Protein 9BPU (pdb70)

Structure (mmCIF, N/CA/C/O backbone):
data_9BPU
#
_entry.id   9BPU
#
_cell.length_a   1.00
_cell.length_b   1.00
_cell.length_c   1.00
_cell.angle_alpha   90.00
_cell.angle_beta   90.00
_cell.angle_gamma   90.00
#
_symmetry.space_group_name_H-M   'P 1'
#
loop_
_entity.id
_entity.type
_entity.pdbx_description
1 polymer 'Interferon lambda-4'
2 polymer 'Interleukin-10 receptor subunit beta'
3 polymer 'Interferon lambda receptor 1'
4 branched 2-acetamido-2-deoxy-beta-D-glucopyranose-(1-4)-2-acetamido-2-deoxy-beta-D-glucopyranose
5 branched beta-D-mannopyranose-(1-4)-2-acetamido-2-deoxy-beta-D-glucopyranose-(1-4)-2-acetamido-2-deoxy-beta-D-glucopyranose
#
loop_
_atom_site.group_PDB
_atom_site.id
_atom_site.type_symbol
_atom_site.label_atom_id
_atom_site.label_alt_id
_atom_site.label_comp_id
_atom_site.label_asym_id
_atom_site.label_entity_id
_atom_site.label_seq_id
_atom_site.pdbx_PDB_ins_code
_atom_site.Cartn_x
_atom_site.Cartn_y
_atom_site.Cartn_z
_atom_site.occupancy
_atom_site.B_iso_or_equiv
_atom_site.auth_seq_id
_atom_site.auth_comp_id
_atom_site.auth_asym_id
_atom_site.auth_atom_id
_atom_site.pdbx_PDB_model_num
ATOM 1 N N . ALA A 1 8 ? 101.546 94.987 132.378 1.00 120.03 23 ALA C N 1
ATOM 2 C CA . ALA A 1 8 ? 100.977 96.315 132.186 1.00 119.71 23 ALA C CA 1
ATOM 3 C C . ALA A 1 8 ? 101.101 96.756 130.732 1.00 120.50 23 ALA C C 1
ATOM 4 O O . ALA A 1 8 ? 102.121 96.506 130.090 1.00 119.69 23 ALA C O 1
ATOM 6 N N . PRO A 1 9 ? 100.058 97.402 130.209 1.00 119.22 24 PRO C N 1
ATOM 7 C CA . PRO A 1 9 ? 100.123 97.910 128.835 1.00 118.24 24 PRO C CA 1
ATOM 8 C C . PRO A 1 9 ? 101.209 98.966 128.683 1.00 119.00 24 PRO C C 1
ATOM 9 O O . PRO A 1 9 ? 101.490 99.739 129.601 1.00 119.60 24 PRO C O 1
ATOM 13 N N . ARG A 1 10 ? 101.822 98.987 127.502 1.00 105.34 25 ARG C N 1
ATOM 14 C CA . ARG A 1 10 ? 102.920 99.903 127.228 1.00 105.03 25 ARG C CA 1
ATOM 15 C C . ARG A 1 10 ? 102.390 101.297 126.917 1.00 104.63 25 ARG C C 1
ATOM 16 O O . ARG A 1 10 ? 101.447 101.454 126.134 1.00 101.81 25 ARG C O 1
ATOM 24 N N . ARG A 1 11 ? 103.000 102.308 127.530 1.00 92.61 26 ARG C N 1
ATOM 25 C CA . ARG A 1 11 ? 102.608 103.687 127.296 1.00 92.61 26 ARG C CA 1
ATOM 26 C C . ARG A 1 11 ? 103.128 104.172 125.945 1.00 92.22 26 ARG C C 1
ATOM 27 O O . ARG A 1 11 ? 104.040 103.590 125.352 1.00 89.49 26 ARG C O 1
ATOM 35 N N . CYS A 1 12 ? 102.533 105.260 125.464 1.00 76.63 27 CYS C N 1
ATOM 36 C CA . CYS A 1 12 ? 102.921 105.845 124.188 1.00 70.72 27 CYS C CA 1
ATOM 37 C C . CYS A 1 12 ? 104.185 106.678 124.368 1.00 68.56 27 CYS C C 1
ATOM 38 O O . CYS A 1 12 ? 104.184 107.669 125.106 1.00 69.95 27 CYS C O 1
ATOM 41 N N . LEU A 1 13 ? 105.261 106.275 123.698 1.00 54.95 28 LEU C N 1
ATOM 42 C CA . LEU A 1 13 ? 106.515 107.012 123.758 1.00 57.58 28 LEU C CA 1
ATOM 43 C C . LEU A 1 13 ? 106.928 107.457 122.363 1.00 55.16 28 LEU C C 1
ATOM 44 O O . LEU A 1 13 ? 108.082 107.278 121.963 1.00 50.00 28 LEU C O 1
ATOM 49 N N . LEU A 1 14 ? 105.986 108.017 121.606 1.00 44.07 29 LEU C N 1
ATOM 50 C CA . LEU A 1 14 ? 106.278 108.502 120.265 1.00 44.90 29 LEU C CA 1
ATOM 51 C C . LEU A 1 14 ? 106.954 109.864 120.257 1.00 41.46 29 LEU C C 1
ATOM 52 O O . LEU A 1 14 ? 107.425 110.295 119.201 1.00 50.17 29 LEU C O 1
ATOM 57 N N . SER A 1 15 ? 107.026 110.542 121.401 1.00 23.29 30 SER C N 1
ATOM 58 C CA . SER A 1 15 ? 107.499 111.919 121.428 1.00 28.13 30 SER C CA 1
ATOM 59 C C . SER A 1 15 ? 108.972 112.054 121.068 1.00 35.84 30 SER C C 1
ATOM 60 O O . SER A 1 15 ? 109.398 113.145 120.679 1.00 45.86 30 SER C O 1
ATOM 63 N N . HIS A 1 16 ? 109.760 110.989 121.185 1.00 29.44 31 HIS C N 1
ATOM 64 C CA . HIS A 1 16 ? 111.190 111.075 120.921 1.00 26.03 31 HIS C CA 1
ATOM 65 C C . HIS A 1 16 ? 111.547 110.787 119.470 1.00 34.63 31 HIS C C 1
ATOM 66 O O . HIS A 1 16 ? 112.734 110.770 119.132 1.00 35.25 31 HIS C O 1
ATOM 73 N N . TYR A 1 17 ? 110.557 110.562 118.611 1.00 32.63 32 TYR C N 1
ATOM 74 C CA . TYR A 1 17 ? 110.788 110.343 117.190 1.00 26.54 32 TYR C CA 1
ATOM 75 C C . TYR A 1 17 ? 110.708 111.624 116.373 1.00 20.20 32 TYR C C 1
ATOM 76 O O . TYR A 1 17 ? 110.781 111.560 115.143 1.00 38.21 32 TYR C O 1
ATOM 85 N N . ARG A 1 18 ? 110.546 112.778 117.019 1.00 22.23 33 ARG C N 1
ATOM 86 C CA . ARG A 1 18 ? 110.471 114.031 116.277 1.00 35.75 33 ARG C CA 1
ATOM 87 C C . ARG A 1 18 ? 111.801 114.363 115.609 1.00 41.60 33 ARG C C 1
ATOM 88 O O . ARG A 1 18 ? 111.824 114.867 114.482 1.00 53.31 33 ARG C O 1
ATOM 96 N N . SER A 1 19 ? 112.916 114.096 116.285 1.00 32.55 34 SER C N 1
ATOM 97 C CA . SER A 1 19 ? 114.250 114.303 115.726 1.00 31.09 34 SER C CA 1
ATOM 98 C C . SER A 1 19 ? 114.987 112.972 115.742 1.00 31.32 34 SER C C 1
ATOM 99 O O . SER A 1 19 ? 115.357 112.475 116.810 1.00 41.28 34 SER C O 1
ATOM 102 N N . LEU A 1 20 ? 115.202 112.398 114.564 1.00 25.91 35 LEU C N 1
ATOM 103 C CA . LEU A 1 20 ? 115.873 111.114 114.471 1.00 20.11 35 LEU C CA 1
ATOM 104 C C . LEU A 1 20 ? 117.377 111.278 114.658 1.00 33.49 35 LEU C C 1
ATOM 105 O O . LEU A 1 20 ? 117.936 112.367 114.512 1.00 42.38 35 LEU C O 1
ATOM 110 N N . GLU A 1 21 ? 118.026 110.171 114.989 1.00 36.82 36 GLU C N 1
ATOM 111 C CA . GLU A 1 21 ? 119.464 110.175 115.204 1.00 32.53 36 GLU C CA 1
ATOM 112 C C . GLU A 1 21 ? 120.179 110.525 113.902 1.00 31.19 36 GLU C C 1
ATOM 113 O O . GLU A 1 21 ? 119.850 109.959 112.852 1.00 30.79 36 GLU C O 1
ATOM 119 N N . PRO A 1 22 ? 121.141 111.453 113.921 1.00 30.79 37 PRO C N 1
ATOM 120 C CA . PRO A 1 22 ? 121.813 111.829 112.664 1.00 35.15 37 PRO C CA 1
ATOM 121 C C . PRO A 1 22 ? 122.474 110.661 111.957 1.00 37.86 37 PRO C C 1
ATOM 122 O O . PRO A 1 22 ? 122.458 110.595 110.720 1.00 44.54 37 PRO C O 1
ATOM 126 N N . ARG A 1 23 ? 123.053 109.729 112.714 1.00 34.05 38 ARG C N 1
ATOM 127 C CA . ARG A 1 23 ? 123.716 108.588 112.097 1.00 41.61 38 ARG C CA 1
ATOM 128 C C . ARG A 1 23 ? 122.720 107.677 111.394 1.00 43.87 38 ARG C C 1
ATOM 129 O O . ARG A 1 23 ? 123.040 107.102 110.348 1.00 41.44 38 ARG C O 1
ATOM 137 N N . THR A 1 24 ? 121.510 107.541 111.940 1.00 38.35 39 THR C N 1
ATOM 138 C CA . THR A 1 24 ? 120.479 106.760 111.266 1.00 33.01 39 THR C CA 1
ATOM 139 C C . THR A 1 24 ? 120.108 107.372 109.921 1.00 43.35 39 THR C C 1
ATOM 140 O O . THR A 1 24 ? 119.961 106.658 108.921 1.00 50.50 39 THR C O 1
ATOM 144 N N . LEU A 1 25 ? 119.949 108.695 109.877 1.00 39.15 40 LEU C N 1
ATOM 145 C CA . LEU A 1 25 ? 119.618 109.357 108.620 1.00 30.95 40 LEU C CA 1
ATOM 146 C C . LEU A 1 25 ? 120.767 109.255 107.624 1.00 31.30 40 LEU C C 1
ATOM 147 O O . LEU A 1 25 ? 120.538 109.090 106.420 1.00 32.84 40 LEU C O 1
ATOM 152 N N . ALA A 1 26 ? 122.009 109.342 108.105 1.00 28.97 41 ALA C N 1
ATOM 153 C CA . ALA A 1 26 ? 123.152 109.137 107.221 1.00 30.91 41 ALA C CA 1
ATOM 154 C C . ALA A 1 26 ? 123.165 107.722 106.654 1.00 42.03 41 ALA C C 1
ATOM 155 O O . ALA A 1 26 ? 123.470 107.519 105.472 1.00 42.62 41 ALA C O 1
ATOM 157 N N . ALA A 1 27 ? 122.841 106.728 107.485 1.00 42.22 42 ALA C N 1
ATOM 158 C CA . ALA A 1 27 ? 122.776 105.350 107.007 1.00 34.14 42 ALA C CA 1
ATOM 159 C C . ALA A 1 27 ? 121.674 105.174 105.972 1.00 31.85 42 ALA C C 1
ATOM 160 O O . ALA A 1 27 ? 121.856 104.468 104.975 1.00 43.64 42 ALA C O 1
ATOM 162 N N . ALA A 1 28 ? 120.518 105.801 106.196 1.00 26.47 43 ALA C N 1
ATOM 163 C CA . ALA A 1 28 ? 119.441 105.740 105.212 1.00 34.77 43 ALA C CA 1
ATOM 164 C C . ALA A 1 28 ? 119.857 106.391 103.899 1.00 39.20 43 ALA C C 1
ATOM 165 O O . ALA A 1 28 ? 119.533 105.888 102.816 1.00 30.92 43 ALA C O 1
ATOM 167 N N . LYS A 1 29 ? 120.569 107.518 103.976 1.00 46.00 44 LYS C N 1
ATOM 168 C CA . LYS A 1 29 ? 121.073 108.163 102.768 1.00 44.29 44 LYS C CA 1
ATOM 169 C C . LYS A 1 29 ? 122.041 107.257 102.021 1.00 47.40 44 LYS C C 1
ATOM 170 O O . LYS A 1 29 ? 121.972 107.142 100.791 1.00 51.08 44 LYS C O 1
ATOM 176 N N . ALA A 1 30 ? 122.952 106.606 102.747 1.00 43.26 45 ALA C N 1
ATOM 177 C CA . ALA A 1 30 ? 123.895 105.697 102.103 1.00 43.00 45 ALA C CA 1
ATOM 178 C C . ALA A 1 30 ? 123.171 104.521 101.460 1.00 44.37 45 ALA C C 1
ATOM 179 O O . ALA A 1 30 ? 123.535 104.080 100.364 1.00 49.60 45 ALA C O 1
ATOM 181 N N . LEU A 1 31 ? 122.147 103.998 102.134 1.00 44.96 46 LEU C N 1
ATOM 182 C CA . LEU A 1 31 ? 121.368 102.896 101.581 1.00 43.02 46 LEU C CA 1
ATOM 183 C C . LEU A 1 31 ? 120.648 103.311 100.303 1.00 52.33 46 LEU C C 1
ATOM 184 O O . LEU A 1 31 ? 120.626 102.559 99.319 1.00 56.71 46 LEU C O 1
ATOM 189 N N . ARG A 1 32 ? 120.051 104.504 100.299 1.00 54.10 47 ARG C N 1
ATOM 190 C CA . ARG A 1 32 ? 119.385 104.989 99.094 1.00 54.09 47 ARG C CA 1
ATOM 191 C C . ARG A 1 32 ? 120.384 105.203 97.965 1.00 50.12 47 ARG C C 1
ATOM 192 O O . ARG A 1 32 ? 120.090 104.907 96.801 1.00 54.12 47 ARG C O 1
ATOM 200 N N . ASP A 1 33 ? 121.572 105.716 98.290 1.00 51.04 48 ASP C N 1
ATOM 201 C CA . ASP A 1 33 ? 122.604 105.887 97.272 1.00 53.91 48 ASP C CA 1
ATOM 202 C C . ASP A 1 33 ? 123.033 104.547 96.689 1.00 61.39 48 ASP C C 1
ATOM 203 O O . ASP A 1 33 ? 123.238 104.428 95.477 1.00 67.06 48 ASP C O 1
ATOM 208 N N . ARG A 1 34 ? 123.184 103.528 97.539 1.00 71.93 49 ARG C N 1
ATOM 209 C CA . ARG A 1 34 ? 123.560 102.206 97.047 1.00 69.86 49 ARG C CA 1
ATOM 210 C C . ARG A 1 34 ? 122.473 101.619 96.156 1.00 67.50 49 ARG C C 1
ATOM 211 O O . ARG A 1 34 ? 122.769 101.005 95.124 1.00 73.17 49 ARG C O 1
ATOM 219 N N . TYR A 1 35 ? 121.208 101.793 96.542 1.00 61.61 50 TYR C N 1
ATOM 220 C CA . TYR A 1 35 ? 120.112 101.327 95.699 1.00 64.66 50 TYR C CA 1
ATOM 221 C C . TYR A 1 35 ? 120.107 102.046 94.355 1.00 70.22 50 TYR C C 1
ATOM 222 O O . TYR A 1 35 ? 119.871 101.428 93.310 1.00 69.64 50 TYR C O 1
ATOM 231 N N . GLU A 1 36 ? 120.365 103.356 94.365 1.00 81.48 51 GLU C N 1
ATOM 232 C CA . GLU A 1 36 ? 120.437 104.112 93.118 1.00 79.39 51 GLU C CA 1
ATOM 233 C C . GLU A 1 36 ? 121.586 103.629 92.243 1.00 78.91 51 GLU C C 1
ATOM 234 O O . GLU A 1 36 ? 121.441 103.517 91.020 1.00 81.31 51 GLU C O 1
ATOM 240 N N . GLU A 1 37 ? 122.740 103.351 92.851 1.00 80.94 52 GLU C N 1
ATOM 241 C CA . GLU A 1 37 ? 123.872 102.829 92.094 1.00 80.58 52 GLU C CA 1
ATOM 242 C C . GLU A 1 37 ? 123.540 101.477 91.480 1.00 82.90 52 GLU C C 1
ATOM 243 O O . GLU A 1 37 ? 123.907 101.200 90.332 1.00 83.82 52 GLU C O 1
ATOM 249 N N . GLU A 1 38 ? 122.851 100.619 92.236 1.00 90.12 53 GLU C N 1
ATOM 250 C CA . GLU A 1 38 ? 122.448 99.322 91.704 1.00 92.19 53 GLU C CA 1
ATOM 251 C C . GLU A 1 38 ? 121.481 99.488 90.539 1.00 93.32 53 GLU C C 1
ATOM 252 O O . GLU A 1 38 ? 121.582 98.776 89.532 1.00 92.49 53 GLU C O 1
ATOM 258 N N . ALA A 1 39 ? 120.533 100.419 90.660 1.00 95.81 54 ALA C N 1
ATOM 259 C CA . ALA A 1 39 ? 119.582 100.652 89.577 1.00 96.31 54 ALA C CA 1
ATOM 260 C C . ALA A 1 39 ? 120.276 101.195 88.333 1.00 97.75 54 ALA C C 1
ATOM 261 O O . ALA A 1 39 ? 119.921 100.829 87.207 1.00 95.43 54 ALA C O 1
ATOM 263 N N . LEU A 1 40 ? 121.260 102.077 88.515 1.00 105.02 55 LEU C N 1
ATOM 264 C CA . LEU A 1 40 ? 121.959 102.651 87.370 1.00 104.88 55 LEU C CA 1
ATOM 265 C C . LEU A 1 40 ? 122.893 101.643 86.710 1.00 106.65 55 LEU C C 1
ATOM 266 O O . LEU A 1 40 ? 123.072 101.679 85.487 1.00 104.71 55 LEU C O 1
ATOM 271 N N . SER A 1 41 ? 123.499 100.749 87.494 1.00 110.13 56 SER C N 1
ATOM 272 C CA . SER A 1 41 ? 124.452 99.797 86.932 1.00 108.38 56 SER C CA 1
ATOM 273 C C . SER A 1 41 ? 123.774 98.815 85.983 1.00 108.49 56 SER C C 1
ATOM 274 O O . SER A 1 41 ? 124.300 98.525 84.902 1.00 106.41 56 SER C O 1
ATOM 277 N N . TRP A 1 42 ? 122.608 98.293 86.366 1.00 115.92 57 TRP C N 1
ATOM 278 C CA . TRP A 1 42 ? 121.916 97.307 85.546 1.00 115.80 57 TRP C CA 1
ATOM 279 C C . TRP A 1 42 ? 121.061 97.929 84.451 1.00 116.57 57 TRP C C 1
ATOM 280 O O . TRP A 1 42 ? 120.631 97.210 83.542 1.00 116.61 57 TRP C O 1
ATOM 291 N N . GLY A 1 43 ? 120.808 99.228 84.506 1.00 116.49 58 GLY C N 1
ATOM 292 C CA . GLY A 1 43 ? 119.986 99.904 83.525 1.00 116.60 58 GLY C CA 1
ATOM 293 C C . GLY A 1 43 ? 118.622 100.278 84.084 1.00 117.36 58 GLY C C 1
ATOM 294 O O . GLY A 1 43 ? 118.238 99.906 85.193 1.00 115.41 58 GLY C O 1
ATOM 295 N N . GLN A 1 44 ? 117.885 101.031 83.272 1.00 128.16 59 GLN C N 1
ATOM 296 C CA . GLN A 1 44 ? 116.581 101.527 83.684 1.00 127.69 59 GLN C CA 1
ATOM 297 C C . GLN A 1 44 ? 115.584 100.382 83.835 1.00 127.63 59 GLN C C 1
ATOM 298 O O . GLN A 1 44 ? 115.698 99.335 83.191 1.00 126.27 59 GLN C O 1
ATOM 304 N N . ARG A 1 45 ? 114.599 100.593 84.703 1.00 125.24 60 ARG C N 1
ATOM 305 C CA . ARG A 1 45 ? 113.549 99.617 84.960 1.00 124.73 60 ARG C CA 1
ATOM 306 C C . ARG A 1 45 ? 112.282 100.030 84.222 1.00 124.84 60 ARG C C 1
ATOM 307 O O . ARG A 1 45 ? 111.895 101.203 84.254 1.00 124.05 60 ARG C O 1
ATOM 315 N N . ASN A 1 46 ? 111.647 99.065 83.554 1.00 126.31 61 ASN C N 1
ATOM 316 C CA . ASN A 1 46 ? 110.455 99.366 82.766 1.00 126.43 61 ASN C CA 1
ATOM 317 C C . ASN A 1 46 ? 109.315 99.868 83.645 1.00 125.63 61 ASN C C 1
ATOM 318 O O . ASN A 1 46 ? 108.616 100.822 83.282 1.00 122.77 61 ASN C O 1
ATOM 323 N N . CYS A 1 47 ? 109.108 99.238 84.798 1.00 125.22 62 CYS C N 1
ATOM 324 C CA . CYS A 1 47 ? 108.021 99.635 85.682 1.00 124.77 62 CYS C CA 1
ATOM 325 C C . CYS A 1 47 ? 108.286 101.014 86.273 1.00 124.85 62 CYS C C 1
ATOM 326 O O . CYS A 1 47 ? 109.399 101.319 86.710 1.00 124.12 62 CYS C O 1
ATOM 329 N N . SER A 1 48 ? 107.253 101.853 86.277 1.00 115.50 63 SER C N 1
ATOM 330 C CA . SER A 1 48 ? 107.376 103.187 86.848 1.00 114.01 63 SER C CA 1
ATOM 331 C C . SER A 1 48 ? 107.423 103.105 88.368 1.00 113.88 63 SER C C 1
ATOM 332 O O . SER A 1 48 ? 106.617 102.406 88.988 1.00 114.22 63 SER C O 1
ATOM 335 N N . PHE A 1 49 ? 108.371 103.821 88.967 1.00 106.64 64 PHE C N 1
ATOM 336 C CA . PHE A 1 49 ? 108.547 103.848 90.414 1.00 107.01 64 PHE C CA 1
ATOM 337 C C . PHE A 1 49 ? 108.652 105.281 90.912 1.00 105.46 64 PHE C C 1
ATOM 338 O O . PHE A 1 49 ? 109.486 105.606 91.763 1.00 102.36 64 PHE C O 1
ATOM 346 N N . ARG A 1 50 ? 107.809 106.159 90.387 1.00 98.20 65 ARG C N 1
ATOM 347 C CA . ARG A 1 50 ? 107.855 107.557 90.790 1.00 96.68 65 ARG C CA 1
ATOM 348 C C . ARG A 1 50 ? 107.422 107.693 92.246 1.00 97.35 65 ARG C C 1
ATOM 349 O O . ARG A 1 50 ? 106.404 107.115 92.643 1.00 97.56 65 ARG C O 1
ATOM 357 N N . PRO A 1 51 ? 108.164 108.429 93.068 1.00 92.99 66 PRO C N 1
ATOM 358 C CA . PRO A 1 51 ? 107.730 108.642 94.455 1.00 93.84 66 PRO C CA 1
ATOM 359 C C . PRO A 1 51 ? 106.493 109.523 94.521 1.00 92.57 66 PRO C C 1
ATOM 360 O O . PRO A 1 51 ? 106.574 110.710 94.850 1.00 90.87 66 PRO C O 1
ATOM 364 N N . ARG A 1 52 ? 105.343 108.935 94.200 1.00 92.42 67 ARG C N 1
ATOM 365 C CA . ARG A 1 52 ? 104.096 109.684 94.145 1.00 93.82 67 ARG C CA 1
ATOM 366 C C . ARG A 1 52 ? 103.746 110.251 95.516 1.00 96.45 67 ARG C C 1
ATOM 367 O O . ARG A 1 52 ? 104.012 109.633 96.551 1.00 93.88 67 ARG C O 1
ATOM 375 N N . ARG A 1 53 ? 103.162 111.446 95.516 1.00 104.40 68 ARG C N 1
ATOM 376 C CA . ARG A 1 53 ? 102.767 112.092 96.759 1.00 103.72 68 ARG C CA 1
ATOM 377 C C . ARG A 1 53 ? 101.639 111.322 97.434 1.00 102.65 68 ARG C C 1
ATOM 378 O O . ARG A 1 53 ? 100.740 110.791 96.774 1.00 102.09 68 ARG C O 1
ATOM 386 N N . ASP A 1 54 ? 101.697 111.255 98.764 1.00 97.72 69 ASP C N 1
ATOM 387 C CA . ASP A 1 54 ? 100.671 110.588 99.548 1.00 97.25 69 ASP C CA 1
ATOM 388 C C . ASP A 1 54 ? 99.736 111.631 100.133 1.00 99.32 69 ASP C C 1
ATOM 389 O O . ASP A 1 54 ? 100.197 112.506 100.883 1.00 97.43 69 ASP C O 1
ATOM 394 N N . PRO A 1 55 ? 98.443 111.592 99.822 1.00 113.83 70 PRO C N 1
ATOM 395 C CA . PRO A 1 55 ? 97.521 112.626 100.313 1.00 114.43 70 PRO C CA 1
ATOM 396 C C . PRO A 1 55 ? 97.428 112.605 101.828 1.00 113.31 70 PRO C C 1
ATOM 397 O O . PRO A 1 55 ? 97.010 111.600 102.422 1.00 111.21 70 PRO C O 1
ATOM 401 N N . PRO A 1 56 ? 97.809 113.694 102.488 1.00 117.08 71 PRO C N 1
ATOM 402 C CA . PRO A 1 56 ? 97.708 113.750 103.948 1.00 115.31 71 PRO C CA 1
ATOM 403 C C . PRO A 1 56 ? 96.300 114.110 104.401 1.00 114.96 71 PRO C C 1
ATOM 404 O O . PRO A 1 56 ? 95.504 114.693 103.664 1.00 114.04 71 PRO C O 1
ATOM 408 N N . ARG A 1 57 ? 96.006 113.743 105.644 1.00 111.82 72 ARG C N 1
ATOM 409 C CA . ARG A 1 57 ? 94.720 114.031 106.255 1.00 113.19 72 ARG C CA 1
ATOM 410 C C . ARG A 1 57 ? 94.925 114.606 107.647 1.00 109.80 72 ARG C C 1
ATOM 411 O O . ARG A 1 57 ? 95.888 114.253 108.335 1.00 107.75 72 ARG C O 1
ATOM 419 N N . PRO A 1 58 ? 94.035 115.501 108.088 1.00 109.21 73 PRO C N 1
ATOM 420 C CA . PRO A 1 58 ? 94.160 116.057 109.444 1.00 108.03 73 PRO C CA 1
ATOM 421 C C . PRO A 1 58 ? 93.790 115.078 110.545 1.00 108.10 73 PRO C C 1
ATOM 422 O O . PRO A 1 58 ? 94.056 115.371 111.718 1.00 106.95 73 PRO C O 1
ATOM 426 N N . SER A 1 59 ? 93.183 113.941 110.214 1.00 105.73 74 SER C N 1
ATOM 427 C CA . SER A 1 59 ? 92.808 112.967 111.230 1.00 105.51 74 SER C CA 1
ATOM 428 C C . SER A 1 59 ? 94.054 112.378 111.881 1.00 101.54 74 SER C C 1
ATOM 429 O O . SER A 1 59 ? 95.046 112.089 111.205 1.00 101.05 74 SER C O 1
ATOM 432 N N . SER A 1 60 ? 94.000 112.201 113.202 1.00 96.66 75 SER C N 1
ATOM 433 C CA . SER A 1 60 ? 95.161 111.722 113.943 1.00 97.56 75 SER C CA 1
ATOM 434 C C . SER A 1 60 ? 95.306 110.208 113.843 1.00 95.47 75 SER C C 1
ATOM 435 O O . SER A 1 60 ? 96.383 109.699 113.510 1.00 98.35 75 SER C O 1
ATOM 438 N N . CYS A 1 61 ? 94.231 109.473 114.134 1.00 87.52 76 CYS C N 1
ATOM 439 C CA . CYS A 1 61 ? 94.322 108.018 114.158 1.00 85.78 76 CYS C CA 1
ATOM 440 C C . CYS A 1 61 ? 94.528 107.458 112.757 1.00 87.64 76 CYS C C 1
ATOM 441 O O . CYS A 1 61 ? 95.238 106.462 112.577 1.00 90.42 76 CYS C O 1
ATOM 444 N N . ALA A 1 62 ? 93.921 108.089 111.750 1.00 88.06 77 ALA C N 1
ATOM 445 C CA . ALA A 1 62 ? 94.180 107.689 110.372 1.00 91.23 77 ALA C CA 1
ATOM 446 C C . ALA A 1 62 ? 95.640 107.919 110.001 1.00 94.38 77 ALA C C 1
ATOM 447 O O . ALA A 1 62 ? 96.248 107.100 109.302 1.00 91.86 77 ALA C O 1
ATOM 449 N N . ARG A 1 63 ? 96.219 109.032 110.461 1.00 83.95 78 ARG C N 1
ATOM 450 C CA . ARG A 1 63 ? 97.634 109.295 110.212 1.00 79.41 78 ARG C CA 1
ATOM 451 C C . ARG A 1 63 ? 98.518 108.247 110.875 1.00 72.41 78 ARG C C 1
ATOM 452 O O . ARG A 1 63 ? 99.500 107.782 110.281 1.00 67.72 78 ARG C O 1
ATOM 460 N N . LEU A 1 64 ? 98.190 107.866 112.112 1.00 65.68 79 LEU C N 1
ATOM 461 C CA . LEU A 1 64 ? 98.947 106.814 112.781 1.00 61.00 79 LEU C CA 1
ATOM 462 C C . LEU A 1 64 ? 98.835 105.494 112.029 1.00 67.32 79 LEU C C 1
ATOM 463 O O . LEU A 1 64 ? 99.831 104.783 111.858 1.00 81.27 79 LEU C O 1
ATOM 468 N N . ARG A 1 65 ? 97.632 105.151 111.566 1.00 69.35 80 ARG C N 1
ATOM 469 C CA . ARG A 1 65 ? 97.460 103.910 110.818 1.00 69.06 80 ARG C CA 1
ATOM 470 C C . ARG A 1 65 ? 98.257 103.932 109.520 1.00 71.37 80 ARG C C 1
ATOM 471 O O . ARG A 1 65 ? 98.875 102.928 109.143 1.00 74.60 80 ARG C O 1
ATOM 479 N N . HIS A 1 66 ? 98.259 105.071 108.824 1.00 73.19 81 HIS C N 1
ATOM 480 C CA . HIS A 1 66 ? 98.996 105.164 107.567 1.00 77.48 81 HIS C CA 1
ATOM 481 C C . HIS A 1 66 ? 100.501 105.074 107.789 1.00 76.49 81 HIS C C 1
ATOM 482 O O . HIS A 1 66 ? 101.205 104.394 107.030 1.00 74.95 81 HIS C O 1
ATOM 489 N N . VAL A 1 67 ? 101.020 105.752 108.818 1.00 64.40 82 VAL C N 1
ATOM 490 C CA . VAL A 1 67 ? 102.452 105.647 109.077 1.00 56.64 82 VAL C CA 1
ATOM 491 C C . VAL A 1 67 ? 102.808 104.233 109.514 1.00 54.25 82 VAL C C 1
ATOM 492 O O . VAL A 1 67 ? 103.887 103.734 109.182 1.00 58.01 82 VAL C O 1
ATOM 496 N N . ALA A 1 68 ? 101.912 103.553 110.236 1.00 53.95 83 ALA C N 1
ATOM 497 C CA . ALA A 1 68 ? 102.162 102.160 110.591 1.00 53.20 83 ALA C CA 1
ATOM 498 C C . ALA A 1 68 ? 102.233 101.279 109.351 1.00 57.25 83 ALA C C 1
ATOM 499 O O . ALA A 1 68 ? 103.108 100.411 109.246 1.00 64.25 83 ALA C O 1
ATOM 501 N N . ARG A 1 69 ? 101.315 101.484 108.404 1.00 58.99 84 ARG C N 1
ATOM 502 C CA . ARG A 1 69 ? 101.335 100.696 107.176 1.00 59.08 84 ARG C CA 1
ATOM 503 C C . ARG A 1 69 ? 102.612 100.946 106.384 1.00 61.62 84 ARG C C 1
ATOM 504 O O . ARG A 1 69 ? 103.227 100.006 105.860 1.00 63.94 84 ARG C O 1
ATOM 512 N N . GLY A 1 70 ? 103.030 102.210 106.291 1.00 55.46 85 GLY C N 1
ATOM 513 C CA . GLY A 1 70 ? 104.278 102.515 105.608 1.00 54.11 85 GLY C CA 1
ATOM 514 C C . GLY A 1 70 ? 105.482 101.889 106.286 1.00 51.30 85 GLY C C 1
ATOM 515 O O . GLY A 1 70 ? 106.372 101.349 105.621 1.00 42.94 85 GLY C O 1
ATOM 516 N N . ILE A 1 71 ? 105.521 101.945 107.620 1.00 48.28 86 ILE C N 1
ATOM 517 C CA . ILE A 1 71 ? 106.616 101.339 108.370 1.00 41.55 86 ILE C CA 1
ATOM 518 C C . ILE A 1 71 ? 106.671 99.843 108.099 1.00 37.34 86 ILE C C 1
ATOM 519 O O . ILE A 1 71 ? 107.741 99.279 107.851 1.00 43.44 86 ILE C O 1
ATOM 524 N N . ALA A 1 72 ? 105.513 99.181 108.135 1.00 48.40 87 ALA C N 1
ATOM 525 C CA . ALA A 1 72 ? 105.477 97.738 107.923 1.00 47.45 87 ALA C CA 1
ATOM 526 C C . ALA A 1 72 ? 105.947 97.373 106.521 1.00 46.85 87 ALA C C 1
ATOM 527 O O . ALA A 1 72 ? 106.749 96.447 106.344 1.00 56.13 87 ALA C O 1
ATOM 529 N N . ASP A 1 73 ? 105.461 98.096 105.508 1.00 48.21 88 ASP C N 1
ATOM 530 C CA . ASP A 1 73 ? 105.845 97.776 104.135 1.00 56.13 88 ASP C CA 1
ATOM 531 C C . ASP A 1 73 ? 107.335 98.006 103.907 1.00 60.44 88 ASP C C 1
ATOM 532 O O . ASP A 1 73 ? 108.017 97.170 103.293 1.00 55.20 88 ASP C O 1
ATOM 537 N N . ALA A 1 74 ? 107.863 99.129 104.404 1.00 57.12 89 ALA C N 1
ATOM 538 C CA . ALA A 1 74 ? 109.288 99.398 104.257 1.00 53.47 89 ALA C CA 1
ATOM 539 C C . ALA A 1 74 ? 110.124 98.353 104.982 1.00 51.34 89 ALA C C 1
ATOM 540 O O . ALA A 1 74 ? 111.128 97.873 104.447 1.00 37.23 89 ALA C O 1
ATOM 542 N N . GLN A 1 75 ? 109.726 97.984 106.201 1.00 56.77 90 GLN C N 1
ATOM 543 C CA . GLN A 1 75 ? 110.470 96.971 106.937 1.00 42.03 90 GLN C CA 1
ATOM 544 C C . GLN A 1 75 ? 110.484 95.653 106.183 1.00 44.49 90 GLN C C 1
ATOM 545 O O . GLN A 1 75 ? 111.532 95.008 106.072 1.00 60.06 90 GLN C O 1
ATOM 551 N N . ALA A 1 76 ? 109.336 95.245 105.639 1.00 46.35 91 ALA C N 1
ATOM 552 C CA . ALA A 1 76 ? 109.280 93.998 104.884 1.00 47.98 91 ALA C CA 1
ATOM 553 C C . ALA A 1 76 ? 110.217 94.040 103.683 1.00 48.74 91 ALA C C 1
ATOM 554 O O . ALA A 1 76 ? 111.004 93.109 103.461 1.00 48.19 91 ALA C O 1
ATOM 556 N N . VAL A 1 77 ? 110.166 95.128 102.909 1.00 57.53 92 VAL C N 1
ATOM 557 C CA . VAL A 1 77 ? 110.970 95.201 101.690 1.00 62.04 92 VAL C CA 1
ATOM 558 C C . VAL A 1 77 ? 112.457 95.213 102.024 1.00 59.78 92 VAL C C 1
ATOM 559 O O . VAL A 1 77 ? 113.250 94.476 101.422 1.00 54.65 92 VAL C O 1
ATOM 563 N N . LEU A 1 78 ? 112.862 96.053 102.981 1.00 54.79 93 LEU C N 1
ATOM 564 C CA . LEU A 1 78 ? 114.276 96.136 103.337 1.00 53.31 93 LEU C CA 1
ATOM 565 C C . LEU A 1 78 ? 114.789 94.840 103.951 1.00 50.40 93 LEU C C 1
ATOM 566 O O . LEU A 1 78 ? 115.921 94.434 103.675 1.00 50.75 93 LEU C O 1
ATOM 571 N N . SER A 1 79 ? 113.989 94.175 104.789 1.00 52.33 94 SER C N 1
ATOM 572 C CA . SER A 1 79 ? 114.426 92.901 105.351 1.00 46.15 94 SER C CA 1
ATOM 573 C C . SER A 1 79 ? 114.590 91.850 104.263 1.00 53.68 94 SER C C 1
ATOM 574 O O . SER A 1 79 ? 115.577 91.103 104.255 1.00 57.67 94 SER C O 1
ATOM 577 N N . GLY A 1 80 ? 113.638 91.779 103.328 1.00 61.93 95 GLY C N 1
ATOM 578 C CA . GLY A 1 80 ? 113.776 90.837 102.229 1.00 65.30 95 GLY C CA 1
ATOM 579 C C . GLY A 1 80 ? 115.003 91.112 101.383 1.00 67.76 95 GLY C C 1
ATOM 580 O O . GLY A 1 80 ? 115.710 90.186 100.977 1.00 66.83 95 GLY C O 1
ATOM 581 N N . LEU A 1 81 ? 115.274 92.389 101.107 1.00 74.15 96 LEU C N 1
ATOM 582 C CA . LEU A 1 81 ? 116.469 92.746 100.350 1.00 72.51 96 LEU C CA 1
ATOM 583 C C . LEU A 1 81 ? 117.733 92.382 101.118 1.00 73.77 96 LEU C C 1
ATOM 584 O O . LEU A 1 81 ? 118.707 91.893 100.533 1.00 72.45 96 LEU C O 1
ATOM 589 N N . HIS A 1 82 ? 117.735 92.616 102.432 1.00 75.98 97 HIS C N 1
ATOM 590 C CA . HIS A 1 82 ? 118.899 92.315 103.256 1.00 72.51 97 HIS C CA 1
ATOM 591 C C . HIS A 1 82 ? 119.153 90.818 103.348 1.00 72.73 97 HIS C C 1
ATOM 592 O O . HIS A 1 82 ? 120.303 90.397 103.515 1.00 73.47 97 HIS C O 1
ATOM 599 N N . ARG A 1 83 ? 118.099 90.002 103.249 1.00 77.95 98 ARG C N 1
ATOM 600 C CA . ARG A 1 83 ? 118.288 88.554 103.261 1.00 78.53 98 ARG C CA 1
ATOM 601 C C . ARG A 1 83 ? 119.156 88.106 102.093 1.00 78.16 98 ARG C C 1
ATOM 602 O O . ARG A 1 83 ? 120.010 87.226 102.246 1.00 76.55 98 ARG C O 1
ATOM 610 N N . SER A 1 84 ? 118.950 88.699 100.917 1.00 84.53 99 SER C N 1
ATOM 611 C CA . SER A 1 84 ? 119.791 88.418 99.762 1.00 87.25 99 SER C CA 1
ATOM 612 C C . SER A 1 84 ? 121.139 89.124 99.823 1.00 86.34 99 SER C C 1
ATOM 613 O O . SER A 1 84 ? 122.006 88.832 98.992 1.00 85.50 99 SER C O 1
ATOM 616 N N . GLU A 1 85 ? 121.331 90.036 100.779 1.00 85.60 100 GLU C N 1
ATOM 617 C CA . GLU A 1 85 ? 122.575 90.797 100.920 1.00 84.57 100 GLU C CA 1
ATOM 618 C C . GLU A 1 85 ? 122.912 91.554 99.636 1.00 83.74 100 GLU C C 1
ATOM 619 O O . GLU A 1 85 ? 124.070 91.634 99.224 1.00 86.04 100 GLU C O 1
ATOM 625 N N . LEU A 1 86 ? 121.883 92.104 98.989 1.00 81.07 101 LEU C N 1
ATOM 626 C CA . LEU A 1 86 ? 122.118 92.936 97.815 1.00 85.08 101 LEU C CA 1
ATOM 627 C C . LEU A 1 86 ? 122.854 94.216 98.190 1.00 84.68 101 LEU C C 1
ATOM 628 O O . LEU A 1 86 ? 123.765 94.647 97.474 1.00 87.45 101 LEU C O 1
ATOM 633 N N . LEU A 1 87 ? 122.477 94.835 99.312 1.00 74.82 102 LEU C N 1
ATOM 634 C CA . LEU A 1 87 ? 123.131 96.041 99.785 1.00 74.71 102 LEU C CA 1
ATOM 635 C C . LEU A 1 87 ? 123.151 96.010 101.310 1.00 77.08 102 LEU C C 1
ATOM 636 O O . LEU A 1 87 ? 122.102 95.777 101.939 1.00 78.25 102 LEU C O 1
ATOM 641 N N . PRO A 1 88 ? 124.315 96.206 101.932 1.00 80.48 103 PRO C N 1
ATOM 642 C CA . PRO A 1 88 ? 124.384 96.182 103.398 1.00 79.24 103 PRO C CA 1
ATOM 643 C C . PRO A 1 88 ? 124.133 97.548 104.015 1.00 77.42 103 PRO C C 1
ATOM 644 O O . PRO A 1 88 ? 123.847 98.516 103.304 1.00 78.45 103 PRO C O 1
ATOM 648 N N . GLY A 1 89 ? 124.247 97.638 105.337 1.00 56.58 104 GLY C N 1
ATOM 649 C CA . GLY A 1 89 ? 124.005 98.880 106.037 1.00 59.32 104 GLY C CA 1
ATOM 650 C C . GLY A 1 89 ? 122.564 99.140 106.407 1.00 59.28 104 GLY C C 1
ATOM 651 O O . GLY A 1 89 ? 122.250 100.244 106.868 1.00 54.51 104 GLY C O 1
ATOM 652 N N . ALA A 1 90 ? 121.678 98.166 106.219 1.00 52.08 105 ALA C N 1
ATOM 653 C CA . ALA A 1 90 ? 120.272 98.305 106.564 1.00 45.82 105 ALA C CA 1
ATOM 654 C C . ALA A 1 90 ? 119.978 97.925 108.007 1.00 47.75 105 ALA C C 1
ATOM 655 O O . ALA A 1 90 ? 118.813 97.962 108.414 1.00 54.29 105 ALA C O 1
ATOM 657 N N . GLY A 1 91 ? 120.995 97.553 108.780 1.00 44.56 106 GLY C N 1
ATOM 658 C CA . GLY A 1 91 ? 120.825 97.189 110.167 1.00 43.90 106 GLY C CA 1
ATOM 659 C C . GLY A 1 91 ? 120.151 98.257 111.008 1.00 42.80 106 GLY C C 1
ATOM 660 O O . GLY A 1 91 ? 119.074 98.035 111.576 1.00 43.25 106 GLY C O 1
ATOM 661 N N . PRO A 1 92 ? 120.785 99.431 111.128 1.00 37.43 107 PRO C N 1
ATOM 662 C CA . PRO A 1 92 ? 120.166 100.508 111.920 1.00 44.51 107 PRO C CA 1
ATOM 663 C C . PRO A 1 92 ? 118.780 100.884 111.433 1.00 44.33 107 PRO C C 1
ATOM 664 O O . PRO A 1 92 ? 117.867 101.092 112.245 1.00 39.86 107 PRO C O 1
ATOM 668 N N . ILE A 1 93 ? 118.597 100.950 110.114 1.00 38.30 108 ILE C N 1
ATOM 669 C CA . ILE A 1 93 ? 117.292 101.288 109.560 1.00 35.19 108 ILE C CA 1
ATOM 670 C C . ILE A 1 93 ? 116.268 100.230 109.931 1.00 37.20 108 ILE C C 1
ATOM 671 O O . ILE A 1 93 ? 115.146 100.550 110.332 1.00 45.00 108 ILE C O 1
ATOM 676 N N . LEU A 1 94 ? 116.637 98.954 109.810 1.00 33.21 109 LEU C N 1
ATOM 677 C CA . LEU A 1 94 ? 115.688 97.888 110.110 1.00 36.56 109 LEU C CA 1
ATOM 678 C C . LEU A 1 94 ? 115.299 97.886 111.582 1.00 39.93 109 LEU C C 1
ATOM 679 O O . LEU A 1 94 ? 114.119 97.717 111.918 1.00 46.12 109 LEU C O 1
ATOM 684 N N . GLU A 1 95 ? 116.267 98.080 112.480 1.00 34.73 110 GLU C N 1
ATOM 685 C CA . GLU A 1 95 ? 115.918 98.053 113.897 1.00 33.18 110 GLU C CA 1
ATOM 686 C C . GLU A 1 95 ? 115.098 99.276 114.291 1.00 38.60 110 GLU C C 1
ATOM 687 O O . GLU A 1 95 ? 114.174 99.166 115.106 1.00 41.09 110 GLU C O 1
ATOM 693 N N . LEU A 1 96 ? 115.392 100.447 113.715 1.00 34.82 111 LEU C N 1
ATOM 694 C CA . LEU A 1 96 ? 114.552 101.603 114.013 1.00 30.40 111 LEU C CA 1
ATOM 695 C C . LEU A 1 96 ? 113.155 101.428 113.435 1.00 34.86 111 LEU C C 1
ATOM 696 O O . LEU A 1 96 ? 112.174 101.862 114.045 1.00 31.34 111 LEU C O 1
ATOM 701 N N . LEU A 1 97 ? 113.040 100.815 112.255 1.00 37.29 112 LEU C N 1
ATOM 702 C CA . LEU A 1 97 ? 111.720 100.550 111.695 1.00 31.82 112 LEU C CA 1
ATOM 703 C C . LEU A 1 97 ? 110.929 99.615 112.594 1.00 30.08 112 LEU C C 1
ATOM 704 O O . LEU A 1 97 ? 109.741 99.842 112.846 1.00 34.17 112 LEU C O 1
ATOM 709 N N . ALA A 1 98 ? 111.577 98.565 113.101 1.00 32.94 113 ALA C N 1
ATOM 710 C CA . ALA A 1 98 ? 110.895 97.656 114.014 1.00 33.59 113 ALA C CA 1
ATOM 711 C C . ALA A 1 98 ? 110.462 98.373 115.286 1.00 32.13 113 ALA C C 1
ATOM 712 O O . ALA A 1 98 ? 109.330 98.196 115.750 1.00 41.18 113 ALA C O 1
ATOM 714 N N . ALA A 1 99 ? 111.344 99.199 115.856 1.00 25.90 114 ALA C N 1
ATOM 715 C CA . ALA A 1 99 ? 111.002 99.912 117.084 1.00 29.45 114 ALA C CA 1
ATOM 716 C C . ALA A 1 99 ? 109.855 100.890 116.863 1.00 38.12 114 ALA C C 1
ATOM 717 O O . ALA A 1 99 ? 108.922 100.961 117.672 1.00 40.65 114 ALA C O 1
ATOM 719 N N . ALA A 1 100 ? 109.908 101.656 115.771 1.00 33.44 115 ALA C N 1
ATOM 720 C CA . ALA A 1 100 ? 108.852 102.619 115.487 1.00 23.76 115 ALA C CA 1
ATOM 721 C C . ALA A 1 100 ? 107.529 101.920 115.226 1.00 25.42 115 ALA C C 1
ATOM 722 O O . ALA A 1 100 ? 106.479 102.380 115.683 1.00 28.31 115 ALA C O 1
ATOM 724 N N . GLY A 1 101 ? 107.554 100.809 114.488 1.00 36.11 116 GLY C N 1
ATOM 725 C CA . GLY A 1 101 ? 106.331 100.061 114.262 1.00 37.74 116 GLY C CA 1
ATOM 726 C C . GLY A 1 101 ? 105.753 99.502 115.545 1.00 32.52 116 GLY C C 1
ATOM 727 O O . GLY A 1 101 ? 104.539 99.540 115.756 1.00 35.32 116 GLY C O 1
ATOM 728 N N . ARG A 1 102 ? 106.613 98.985 116.424 1.00 38.71 117 ARG C N 1
ATOM 729 C CA . ARG A 1 102 ? 106.142 98.472 117.705 1.00 39.52 117 ARG C CA 1
ATOM 730 C C . ARG A 1 102 ? 105.493 99.576 118.529 1.00 40.58 117 ARG C C 1
ATOM 731 O O . ARG A 1 102 ? 104.402 99.394 119.080 1.00 43.56 117 ARG C O 1
ATOM 739 N N . ASP A 1 103 ? 106.145 100.740 118.610 1.00 46.90 118 ASP C N 1
ATOM 740 C CA . ASP A 1 103 ? 105.590 101.842 119.393 1.00 46.78 118 ASP C CA 1
ATOM 741 C C . ASP A 1 103 ? 104.287 102.360 118.793 1.00 49.65 118 ASP C C 1
ATOM 742 O O . ASP A 1 103 ? 103.337 102.654 119.527 1.00 43.35 118 ASP C O 1
ATOM 747 N N . VAL A 1 104 ? 104.220 102.481 117.466 1.00 54.07 119 VAL C N 1
ATOM 748 C CA . VAL A 1 104 ? 103.004 102.971 116.827 1.00 44.64 119 VAL C CA 1
ATOM 749 C C . VAL A 1 104 ? 101.858 101.988 117.025 1.00 50.43 119 VAL C C 1
ATOM 750 O O . VAL A 1 104 ? 100.725 102.390 117.309 1.00 53.84 119 VAL C O 1
ATOM 754 N N . ALA A 1 105 ? 102.126 100.688 116.882 1.00 51.91 120 ALA C N 1
ATOM 755 C CA . ALA A 1 105 ? 101.080 99.697 117.112 1.00 53.70 120 ALA C CA 1
ATOM 756 C C . ALA A 1 105 ? 100.632 99.695 118.567 1.00 55.21 120 ALA C C 1
ATOM 757 O O . ALA A 1 105 ? 99.437 99.550 118.853 1.00 57.78 120 ALA C O 1
ATOM 759 N N . ALA A 1 106 ? 101.574 99.849 119.502 1.00 54.77 121 ALA C N 1
ATOM 760 C CA . ALA A 1 106 ? 101.207 99.912 120.911 1.00 56.73 121 ALA C CA 1
ATOM 761 C C . ALA A 1 106 ? 100.327 101.120 121.193 1.00 61.53 121 ALA C C 1
ATOM 762 O O . ALA A 1 106 ? 99.328 101.014 121.913 1.00 69.31 121 ALA C O 1
ATOM 764 N N . CYS A 1 107 ? 100.679 102.275 120.627 1.00 61.19 122 CYS C N 1
ATOM 765 C CA . CYS A 1 107 ? 99.864 103.471 120.810 1.00 63.28 122 CYS C CA 1
ATOM 766 C C . CYS A 1 107 ? 98.481 103.291 120.193 1.00 64.17 122 CYS C C 1
ATOM 767 O O . CYS A 1 107 ? 97.471 103.697 120.780 1.00 67.42 122 CYS C O 1
ATOM 770 N N . LEU A 1 108 ? 98.419 102.677 119.009 1.00 66.41 123 LEU C N 1
ATOM 771 C CA . LEU A 1 108 ? 97.138 102.449 118.349 1.00 70.31 123 LEU C CA 1
ATOM 772 C C . LEU A 1 108 ? 96.245 101.530 119.172 1.00 73.09 123 LEU C C 1
ATOM 773 O O . LEU A 1 108 ? 95.043 101.783 119.312 1.00 75.31 123 LEU C O 1
ATOM 778 N N . GLU A 1 109 ? 96.813 100.455 119.719 1.00 76.25 124 GLU C N 1
ATOM 779 C CA . GLU A 1 109 ? 96.009 99.525 120.505 1.00 76.50 124 GLU C CA 1
ATOM 780 C C . GLU A 1 109 ? 95.593 100.135 121.838 1.00 75.36 124 GLU C C 1
ATOM 781 O O . GLU A 1 109 ? 94.464 99.926 122.295 1.00 75.91 124 GLU C O 1
ATOM 787 N N . LEU A 1 110 ? 96.489 100.892 122.478 1.00 79.45 125 LEU C N 1
ATOM 788 C CA . LEU A 1 110 ? 96.165 101.496 123.766 1.00 83.12 125 LEU C CA 1
ATOM 789 C C . LEU A 1 110 ? 95.112 102.588 123.622 1.00 85.23 125 LEU C C 1
ATOM 790 O O . LEU A 1 110 ? 94.248 102.742 124.493 1.00 85.03 125 LEU C O 1
ATOM 795 N N . ALA A 1 111 ? 95.170 103.357 122.531 1.00 89.47 126 ALA C N 1
ATOM 796 C CA . ALA A 1 111 ? 94.229 104.457 122.350 1.00 89.56 126 ALA C CA 1
ATOM 797 C C . ALA A 1 111 ? 92.796 103.952 122.222 1.00 89.07 126 ALA C C 1
ATOM 798 O O . ALA A 1 111 ? 91.866 104.555 122.771 1.00 87.73 126 ALA C O 1
ATOM 800 N N . ARG A 1 112 ? 92.597 102.855 121.501 1.00 89.08 127 ARG C N 1
ATOM 801 C CA . ARG A 1 112 ? 91.265 102.282 121.342 1.00 88.09 127 ARG C CA 1
ATOM 802 C C . ARG A 1 112 ? 91.238 100.826 121.796 1.00 88.09 127 ARG C C 1
ATOM 803 O O . ARG A 1 112 ? 91.073 100.539 122.981 1.00 87.05 127 ARG C O 1
ATOM 811 N N . ALA A 1 132 ? 98.731 94.141 88.378 1.00 127.95 147 ALA C N 1
ATOM 812 C CA . ALA A 1 132 ? 99.854 93.213 88.310 1.00 129.75 147 ALA C CA 1
ATOM 813 C C . ALA A 1 132 ? 101.177 93.963 88.204 1.00 130.13 147 ALA C C 1
ATOM 814 O O . ALA A 1 132 ? 101.922 93.791 87.240 1.00 129.97 147 ALA C O 1
ATOM 816 N N . ASP A 1 133 ? 101.460 94.798 89.200 1.00 121.05 148 ASP C N 1
ATOM 817 C CA . ASP A 1 133 ? 102.696 95.566 89.216 1.00 120.57 148 ASP C CA 1
ATOM 818 C C . ASP A 1 133 ? 103.849 94.712 89.726 1.00 120.15 148 ASP C C 1
ATOM 819 O O . ASP A 1 133 ? 103.697 93.940 90.677 1.00 118.11 148 ASP C O 1
ATOM 824 N N . SER A 1 134 ? 105.005 94.855 89.084 1.00 116.62 149 SER C N 1
ATOM 825 C CA . SER A 1 134 ? 106.172 94.084 89.473 1.00 116.12 149 SER C CA 1
ATOM 826 C C . SER A 1 134 ? 106.651 94.506 90.861 1.00 115.10 149 SER C C 1
ATOM 827 O O . SER A 1 134 ? 106.490 95.662 91.259 1.00 112.40 149 SER C O 1
ATOM 830 N N . PRO A 1 135 ? 107.231 93.578 91.627 1.00 114.42 150 PRO C N 1
ATOM 831 C CA . PRO A 1 135 ? 107.795 93.960 92.929 1.00 114.81 150 PRO C CA 1
ATOM 832 C C . PRO A 1 135 ? 108.971 94.915 92.826 1.00 114.84 150 PRO C C 1
ATOM 833 O O . PRO A 1 135 ? 109.289 95.579 93.819 1.00 114.25 150 PRO C O 1
ATOM 837 N N . ARG A 1 136 ? 109.625 95.007 91.666 1.00 110.71 151 ARG C N 1
ATOM 838 C CA . ARG A 1 136 ? 110.815 95.845 91.550 1.00 111.78 151 ARG C CA 1
ATOM 839 C C . ARG A 1 136 ? 110.472 97.323 91.706 1.00 112.45 151 ARG C C 1
ATOM 840 O O . ARG A 1 136 ? 111.145 98.053 92.445 1.00 111.90 151 ARG C O 1
ATOM 848 N N . CYS A 1 137 ? 109.424 97.786 91.018 1.00 109.88 152 CYS C N 1
ATOM 849 C CA . CYS A 1 137 ? 109.042 99.188 91.146 1.00 108.06 152 CYS C CA 1
ATOM 850 C C . CYS A 1 137 ? 108.494 99.494 92.534 1.00 106.59 152 CYS C C 1
ATOM 851 O O . CYS A 1 137 ? 108.710 100.595 93.048 1.00 105.54 152 CYS C O 1
ATOM 854 N N . ARG A 1 138 ? 107.800 98.541 93.159 1.00 93.29 153 ARG C N 1
ATOM 855 C CA . ARG A 1 138 ? 107.352 98.740 94.535 1.00 90.44 153 ARG C CA 1
ATOM 856 C C . ARG A 1 138 ? 108.535 98.883 95.485 1.00 86.54 153 ARG C C 1
ATOM 857 O O . ARG A 1 138 ? 108.536 99.754 96.366 1.00 89.65 153 ARG C O 1
ATOM 865 N N . LYS A 1 139 ? 109.552 98.033 95.321 1.00 74.68 154 LYS C N 1
ATOM 866 C CA . LYS A 1 139 ? 110.745 98.134 96.154 1.00 77.74 154 LYS C CA 1
ATOM 867 C C . LYS A 1 139 ? 111.452 99.462 95.935 1.00 79.54 154 LYS C C 1
ATOM 868 O O . LYS A 1 139 ? 111.896 100.105 96.893 1.00 85.07 154 LYS C O 1
ATOM 874 N N . ALA A 1 140 ? 111.560 99.894 94.678 1.00 73.22 155 ALA C N 1
ATOM 875 C CA . ALA A 1 140 ? 112.167 101.191 94.401 1.00 73.25 155 ALA C CA 1
ATOM 876 C C . ALA A 1 140 ? 111.375 102.318 95.050 1.00 68.98 155 ALA C C 1
ATOM 877 O O . ALA A 1 140 ? 111.957 103.235 95.639 1.00 67.12 155 ALA C O 1
ATOM 879 N N . SER A 1 141 ? 110.044 102.258 94.963 1.00 61.06 156 SER C N 1
ATOM 880 C CA . SER A 1 141 ? 109.209 103.310 95.529 1.00 62.37 156 SER C CA 1
ATOM 881 C C . SER A 1 141 ? 109.376 103.395 97.039 1.00 63.71 156 SER C C 1
ATOM 882 O O . SER A 1 141 ? 109.534 104.487 97.597 1.00 71.80 156 SER C O 1
ATOM 885 N N . VAL A 1 142 ? 109.352 102.249 97.722 1.00 55.48 157 VAL C N 1
ATOM 886 C CA . VAL A 1 142 ? 109.476 102.281 99.176 1.00 52.64 157 VAL C CA 1
ATOM 887 C C . VAL A 1 142 ? 110.882 102.704 99.589 1.00 53.24 157 VAL C C 1
ATOM 888 O O . VAL A 1 142 ? 111.058 103.419 100.582 1.00 60.54 157 VAL C O 1
ATOM 892 N N . VAL A 1 143 ? 111.905 102.301 98.829 1.00 41.60 158 VAL C N 1
ATOM 893 C CA . VAL A 1 143 ? 113.264 102.725 99.151 1.00 46.19 158 VAL C CA 1
ATOM 894 C C . VAL A 1 143 ? 113.404 104.235 98.999 1.00 58.93 158 VAL C C 1
ATOM 895 O O . VAL A 1 143 ? 114.029 104.903 99.832 1.00 61.24 158 VAL C O 1
ATOM 899 N N . PHE A 1 144 ? 112.828 104.798 97.934 1.00 55.85 159 PHE C N 1
ATOM 900 C CA . PHE A 1 144 ? 112.904 106.242 97.732 1.00 45.11 159 PHE C CA 1
ATOM 901 C C . PHE A 1 144 ? 112.117 106.997 98.796 1.00 48.98 159 PHE C C 1
ATOM 902 O O . PHE A 1 144 ? 112.560 108.049 99.272 1.00 51.25 159 PHE C O 1
ATOM 910 N N . ASN A 1 145 ? 110.953 106.479 99.186 1.00 41.37 160 ASN C N 1
ATOM 911 C CA . ASN A 1 145 ? 110.113 107.146 100.173 1.00 35.86 160 ASN C CA 1
ATOM 912 C C . ASN A 1 145 ? 110.512 106.835 101.608 1.00 37.78 160 ASN C C 1
ATOM 913 O O . ASN A 1 145 ? 109.850 107.321 102.530 1.00 50.19 160 ASN C O 1
ATOM 918 N N . LEU A 1 146 ? 111.542 106.013 101.818 1.00 20.43 161 LEU C N 1
ATOM 919 C CA . LEU A 1 146 ? 111.998 105.737 103.177 1.00 27.92 161 LEU C CA 1
ATOM 920 C C . LEU A 1 146 ? 112.405 107.012 103.906 1.00 41.18 161 LEU C C 1
ATOM 921 O O . LEU A 1 146 ? 112.061 107.198 105.077 1.00 44.04 161 LEU C O 1
ATOM 926 N N . LEU A 1 147 ? 113.148 107.896 103.238 1.00 43.92 162 LEU C N 1
ATOM 927 C CA . LEU A 1 147 ? 113.575 109.133 103.886 1.00 30.90 162 LEU C CA 1
ATOM 928 C C . LEU A 1 147 ? 112.386 110.013 104.248 1.00 17.06 162 LEU C C 1
ATOM 929 O O . LEU A 1 147 ? 112.328 110.572 105.349 1.00 31.57 162 LEU C O 1
ATOM 934 N N . ARG A 1 148 ? 111.425 110.147 103.332 1.00 25.46 163 ARG C N 1
ATOM 935 C CA . ARG A 1 148 ? 110.242 110.952 103.613 1.00 28.35 163 ARG C CA 1
ATOM 936 C C . ARG A 1 148 ? 109.437 110.365 104.763 1.00 30.76 163 ARG C C 1
ATOM 937 O O . ARG A 1 148 ? 108.935 111.102 105.618 1.00 47.09 163 ARG C O 1
ATOM 945 N N . LEU A 1 149 ? 109.299 109.040 104.799 1.00 24.93 164 LEU C N 1
ATOM 946 C CA . LEU A 1 149 ? 108.571 108.401 105.889 1.00 34.02 164 LEU C CA 1
ATOM 947 C C . LEU A 1 149 ? 109.281 108.598 107.223 1.00 32.98 164 LEU C C 1
ATOM 948 O O . LEU A 1 149 ? 108.636 108.857 108.243 1.00 33.07 164 LEU C O 1
ATOM 953 N N . LEU A 1 150 ? 110.608 108.480 107.236 1.00 32.41 165 LEU C N 1
ATOM 954 C CA . LEU A 1 150 ? 111.344 108.620 108.487 1.00 28.44 165 LEU C CA 1
ATOM 955 C C . LEU A 1 150 ? 111.313 110.055 108.995 1.00 30.99 165 LEU C C 1
ATOM 956 O O . LEU A 1 150 ? 111.235 110.287 110.206 1.00 35.06 165 LEU C O 1
ATOM 961 N N . THR A 1 151 ? 111.380 111.030 108.092 1.00 26.80 166 THR C N 1
ATOM 962 C CA . THR A 1 151 ? 111.506 112.428 108.484 1.00 14.60 166 THR C CA 1
ATOM 963 C C . THR A 1 151 ? 110.176 113.168 108.538 1.00 17.02 166 THR C C 1
ATOM 964 O O . THR A 1 151 ? 109.943 113.936 109.473 1.00 42.73 166 THR C O 1
ATOM 968 N N . TRP A 1 152 ? 109.285 112.955 107.572 1.00 21.89 167 TRP C N 1
ATOM 969 C CA . TRP A 1 152 ? 108.052 113.734 107.519 1.00 33.23 167 TRP C CA 1
ATOM 970 C C . TRP A 1 152 ? 106.894 113.036 108.227 1.00 33.39 167 TRP C C 1
ATOM 971 O O . TRP A 1 152 ? 106.329 113.578 109.182 1.00 40.17 167 TRP C O 1
ATOM 982 N N . GLU A 1 153 ? 106.527 111.837 107.767 1.00 35.99 168 GLU C N 1
ATOM 983 C CA . GLU A 1 153 ? 105.354 111.161 108.313 1.00 31.87 168 GLU C CA 1
ATOM 984 C C . GLU A 1 153 ? 105.550 110.797 109.779 1.00 36.28 168 GLU C C 1
ATOM 985 O O . GLU A 1 153 ? 104.614 110.898 110.581 1.00 43.93 168 GLU C O 1
ATOM 991 N N . LEU A 1 154 ? 106.757 110.366 110.148 1.00 34.45 169 LEU C N 1
ATOM 992 C CA . LEU A 1 154 ? 107.019 110.017 111.540 1.00 33.62 169 LEU C CA 1
ATOM 993 C C . LEU A 1 154 ? 106.979 111.245 112.441 1.00 36.25 169 LEU C C 1
ATOM 994 O O . LEU A 1 154 ? 106.512 111.166 113.581 1.00 50.37 169 LEU C O 1
ATOM 999 N N . ARG A 1 155 ? 107.474 112.387 111.958 1.00 29.47 170 ARG C N 1
ATOM 1000 C CA . ARG A 1 155 ? 107.406 113.610 112.752 1.00 25.24 170 ARG C CA 1
ATOM 1001 C C . ARG A 1 155 ? 105.961 114.025 113.007 1.00 35.44 170 ARG C C 1
ATOM 1002 O O . ARG A 1 155 ? 105.600 114.402 114.130 1.00 48.53 170 ARG C O 1
ATOM 1010 N N . LEU A 1 156 ? 105.115 113.950 111.977 1.00 42.54 171 LEU C N 1
ATOM 1011 C CA . LEU A 1 156 ? 103.702 114.266 112.156 1.00 41.44 171 LEU C CA 1
ATOM 1012 C C . LEU A 1 156 ? 103.031 113.276 113.096 1.00 46.60 171 LEU C C 1
ATOM 1013 O O . LEU A 1 156 ? 102.191 113.661 113.915 1.00 53.12 171 LEU C O 1
ATOM 1018 N N . ALA A 1 157 ? 103.379 111.992 112.987 1.00 44.78 172 ALA C N 1
ATOM 1019 C CA . ALA A 1 157 ? 102.809 111.001 113.893 1.00 42.96 172 ALA C CA 1
ATOM 1020 C C . ALA A 1 157 ? 103.216 111.276 115.334 1.00 46.78 172 ALA C C 1
ATOM 1021 O O . ALA A 1 157 ? 102.401 111.147 116.254 1.00 53.50 172 ALA C O 1
ATOM 1023 N N . ALA A 1 158 ? 104.477 111.654 115.550 1.00 43.81 173 ALA C N 1
ATOM 1024 C CA . ALA A 1 158 ? 104.935 111.993 116.892 1.00 44.49 173 ALA C CA 1
ATOM 1025 C C . ALA A 1 158 ? 104.191 113.203 117.439 1.00 48.81 173 ALA C C 1
ATOM 1026 O O . ALA A 1 158 ? 103.804 113.225 118.612 1.00 49.81 173 ALA C O 1
ATOM 1028 N N . HIS A 1 159 ? 103.987 114.224 116.603 1.00 61.40 174 HIS C N 1
ATOM 1029 C CA . HIS A 1 159 ? 103.194 115.372 117.034 1.00 58.38 174 HIS C CA 1
ATOM 1030 C C . HIS A 1 159 ? 101.746 114.981 117.304 1.00 58.21 174 HIS C C 1
ATOM 1031 O O . HIS A 1 159 ? 101.067 115.628 118.109 1.00 57.54 174 HIS C O 1
ATOM 1038 N N . SER A 1 160 ? 101.257 113.934 116.636 1.00 67.96 175 SER C N 1
ATOM 1039 C CA . SER A 1 160 ? 99.863 113.531 116.791 1.00 69.29 175 SER C CA 1
ATOM 1040 C C . SER A 1 160 ? 99.615 112.872 118.142 1.00 67.49 175 SER C C 1
ATOM 1041 O O . SER A 1 160 ? 98.621 113.175 118.813 1.00 64.40 175 SER C O 1
ATOM 1044 N N . GLY A 1 161 ? 100.501 111.971 118.557 1.00 81.36 176 GLY C N 1
ATOM 1045 C CA . GLY A 1 161 ? 100.305 111.218 119.772 1.00 86.04 176 GLY C CA 1
ATOM 1046 C C . GLY A 1 161 ? 99.274 110.122 119.595 1.00 89.77 176 GLY C C 1
ATOM 1047 O O . GLY A 1 161 ? 99.002 109.671 118.479 1.00 89.46 176 GLY C O 1
ATOM 1048 N N . PRO A 1 162 ? 98.680 109.670 120.697 1.00 97.64 177 PRO C N 1
ATOM 1049 C CA . PRO A 1 162 ? 97.675 108.604 120.610 1.00 94.28 177 PRO C CA 1
ATOM 1050 C C . PRO A 1 162 ? 96.396 109.084 119.942 1.00 95.24 177 PRO C C 1
ATOM 1051 O O . PRO A 1 162 ? 96.100 110.279 119.879 1.00 92.97 177 PRO C O 1
ATOM 1055 N N . CYS A 1 163 ? 95.637 108.116 119.425 1.00 99.00 178 CYS C N 1
ATOM 1056 C CA . CYS A 1 163 ? 94.362 108.422 118.790 1.00 98.00 178 CYS C CA 1
ATOM 1057 C C . CYS A 1 163 ? 93.437 109.113 119.782 1.00 99.18 178 CYS C C 1
ATOM 1058 O O . CYS A 1 163 ? 93.323 108.697 120.939 1.00 99.77 178 CYS C O 1
ATOM 1061 N N . LEU A 1 164 ? 92.780 110.174 119.329 1.00 105.38 179 LEU C N 1
ATOM 1062 C CA . LEU A 1 164 ? 91.895 110.946 120.190 1.00 106.41 179 LEU C CA 1
ATOM 1063 C C . LEU A 1 164 ? 90.571 110.218 120.408 1.00 104.82 179 LEU C C 1
ATOM 1064 O O . LEU A 1 164 ? 89.848 110.491 121.365 1.00 104.71 179 LEU C O 1
ATOM 1069 N N . MET B 2 3 ? 132.210 73.213 135.529 1.00 82.03 20 MET A N 1
ATOM 1070 C CA . MET B 2 3 ? 132.874 73.457 136.803 1.00 84.65 20 MET A CA 1
ATOM 1071 C C . MET B 2 3 ? 133.184 74.939 136.978 1.00 87.70 20 MET A C 1
ATOM 1072 O O . MET B 2 3 ? 133.294 75.431 138.101 1.00 87.67 20 MET A O 1
ATOM 1077 N N . VAL B 2 4 ? 133.327 75.641 135.862 1.00 85.33 21 VAL A N 1
ATOM 1078 C CA . VAL B 2 4 ? 133.617 77.079 135.905 1.00 83.15 21 VAL A CA 1
ATOM 1079 C C . VAL B 2 4 ? 132.394 77.818 136.437 1.00 80.07 21 VAL A C 1
ATOM 1080 O O . VAL B 2 4 ? 131.281 77.619 135.920 1.00 80.99 21 VAL A O 1
ATOM 1084 N N . PRO B 2 5 ? 132.538 78.663 137.452 1.00 71.55 22 PRO A N 1
ATOM 1085 C CA . PRO B 2 5 ? 131.379 79.374 137.995 1.00 71.15 22 PRO A CA 1
ATOM 1086 C C . PRO B 2 5 ? 130.941 80.492 137.068 1.00 68.61 22 PRO A C 1
ATOM 1087 O O . PRO B 2 5 ? 131.778 81.199 136.488 1.00 67.18 22 PRO A O 1
ATOM 1091 N N . PRO B 2 6 ? 129.637 80.680 136.897 1.00 63.64 23 PRO A N 1
ATOM 1092 C CA . PRO B 2 6 ? 129.143 81.715 135.989 1.00 63.10 23 PRO A CA 1
ATOM 1093 C C . PRO B 2 6 ? 129.337 83.097 136.582 1.00 64.39 23 PRO A C 1
ATOM 1094 O O . PRO B 2 6 ? 129.504 83.239 137.802 1.00 67.78 23 PRO A O 1
ATOM 1098 N N . PRO B 2 7 ? 129.335 84.138 135.752 1.00 64.37 24 PRO A N 1
ATOM 1099 C CA . PRO B 2 7 ? 129.433 85.501 136.282 1.00 66.11 24 PRO A CA 1
ATOM 1100 C C . PRO B 2 7 ? 128.227 85.849 137.141 1.00 72.97 24 PRO A C 1
ATOM 1101 O O . PRO B 2 7 ? 127.113 85.376 136.910 1.00 73.20 24 PRO A O 1
ATOM 1105 N N . GLU B 2 8 ? 128.463 86.691 138.142 1.00 73.29 25 GLU A N 1
ATOM 1106 C CA . GLU B 2 8 ? 127.422 87.117 139.063 1.00 72.22 25 GLU A CA 1
ATOM 1107 C C . GLU B 2 8 ? 127.214 88.620 138.964 1.00 72.70 25 GLU A C 1
ATOM 1108 O O . GLU B 2 8 ? 128.139 89.370 138.642 1.00 70.02 25 GLU A O 1
ATOM 1114 N N . ASN B 2 9 ? 125.981 89.048 139.236 1.00 65.45 26 ASN A N 1
ATOM 1115 C CA . ASN B 2 9 ? 125.627 90.460 139.372 1.00 59.19 26 ASN A CA 1
ATOM 1116 C C . ASN B 2 9 ? 125.987 91.238 138.102 1.00 59.30 26 ASN A C 1
ATOM 1117 O O . ASN B 2 9 ? 126.805 92.160 138.103 1.00 61.60 26 ASN A O 1
ATOM 1122 N N . VAL B 2 10 ? 125.349 90.831 137.009 1.00 55.17 27 VAL A N 1
ATOM 1123 C CA . VAL B 2 10 ? 125.527 91.490 135.721 1.00 50.04 27 VAL A CA 1
ATOM 1124 C C . VAL B 2 10 ? 124.518 92.624 135.607 1.00 51.68 27 VAL A C 1
ATOM 1125 O O . VAL B 2 10 ? 123.324 92.448 135.879 1.00 63.65 27 VAL A O 1
ATOM 1129 N N . ARG B 2 11 ? 125.009 93.803 135.253 1.00 42.96 28 ARG A N 1
ATOM 1130 C CA . ARG B 2 11 ? 124.196 95.000 135.131 1.00 44.42 28 ARG A CA 1
ATOM 1131 C C . ARG B 2 11 ? 124.578 95.714 133.848 1.00 47.23 28 ARG A C 1
ATOM 1132 O O . ARG B 2 11 ? 125.647 95.483 133.283 1.00 56.30 28 ARG A O 1
ATOM 1140 N N . MET B 2 12 ? 123.691 96.584 133.386 1.00 37.02 29 MET A N 1
ATOM 1141 C CA . MET B 2 12 ? 123.973 97.444 132.241 1.00 40.41 29 MET A CA 1
ATOM 1142 C C . MET B 2 12 ? 123.841 98.892 132.696 1.00 47.30 29 MET A C 1
ATOM 1143 O O . MET B 2 12 ? 122.728 99.412 132.816 1.00 51.46 29 MET A O 1
ATOM 1148 N N . ASN B 2 13 ? 124.973 99.542 132.954 1.00 42.52 30 ASN A N 1
ATOM 1149 C CA . ASN B 2 13 ? 124.984 100.942 133.357 1.00 35.76 30 ASN A CA 1
ATOM 1150 C C . ASN B 2 13 ? 124.987 101.797 132.096 1.00 40.58 30 ASN A C 1
ATOM 1151 O O . ASN B 2 13 ? 125.947 101.769 131.321 1.00 41.45 30 ASN A O 1
ATOM 1156 N N . SER B 2 14 ? 123.909 102.547 131.881 1.00 40.50 31 SER A N 1
ATOM 1157 C CA . SER B 2 14 ? 123.745 103.358 130.676 1.00 36.30 31 SER A CA 1
ATOM 1158 C C . SER B 2 14 ? 123.313 104.759 131.090 1.00 29.20 31 SER A C 1
ATOM 1159 O O . SER B 2 14 ? 122.149 104.982 131.428 1.00 43.95 31 SER A O 1
ATOM 1162 N N . VAL B 2 15 ? 124.254 105.696 131.061 1.00 31.57 32 VAL A N 1
ATOM 1163 C CA . VAL B 2 15 ? 123.987 107.107 131.306 1.00 33.37 32 VAL A CA 1
ATOM 1164 C C . VAL B 2 15 ? 124.270 107.860 130.016 1.00 47.24 32 VAL A C 1
ATOM 1165 O O . VAL B 2 15 ? 125.355 107.720 129.437 1.00 45.49 32 VAL A O 1
ATOM 1169 N N . ASN B 2 16 ? 123.291 108.647 129.563 1.00 47.60 33 ASN A N 1
ATOM 1170 C CA . ASN B 2 16 ? 123.380 109.367 128.292 1.00 31.28 33 ASN A CA 1
ATOM 1171 C C . ASN B 2 16 ? 123.698 108.413 127.146 1.00 34.44 33 ASN A C 1
ATOM 1172 O O . ASN B 2 16 ? 124.510 108.710 126.268 1.00 37.06 33 ASN A O 1
ATOM 1177 N N . PHE B 2 17 ? 123.053 107.245 127.167 1.00 33.39 34 PHE A N 1
ATOM 1178 C CA . PHE B 2 17 ? 123.268 106.197 126.170 1.00 28.76 34 PHE A CA 1
ATOM 1179 C C . PHE B 2 17 ? 124.727 105.751 126.123 1.00 37.09 34 PHE A C 1
ATOM 1180 O O . PHE B 2 17 ? 125.250 105.414 125.060 1.00 39.14 34 PHE A O 1
ATOM 1188 N N . LYS B 2 18 ? 125.398 105.762 127.275 1.00 48.55 35 LYS A N 1
ATOM 1189 C CA . LYS B 2 18 ? 126.754 105.231 127.400 1.00 47.56 35 LYS A CA 1
ATOM 1190 C C . LYS B 2 18 ? 126.652 103.839 128.017 1.00 48.11 35 LYS A C 1
ATOM 1191 O O . LYS B 2 18 ? 126.904 103.630 129.204 1.00 49.73 35 LYS A O 1
ATOM 1197 N N . ASN B 2 19 ? 126.270 102.872 127.187 1.00 50.18 36 ASN A N 1
ATOM 1198 C CA . ASN B 2 19 ? 126.047 101.515 127.668 1.00 52.55 36 ASN A CA 1
ATOM 1199 C C . ASN B 2 19 ? 127.371 100.863 128.048 1.00 51.95 36 ASN A C 1
ATOM 1200 O O . ASN B 2 19 ? 128.305 100.820 127.241 1.00 51.87 36 ASN A O 1
ATOM 1205 N N . ILE B 2 20 ? 127.452 100.358 129.278 1.00 52.71 37 ILE A N 1
ATOM 1206 C CA . ILE B 2 20 ? 128.579 99.553 129.735 1.00 51.04 37 ILE A CA 1
ATOM 1207 C C . ILE B 2 20 ? 128.003 98.393 130.536 1.00 55.87 37 ILE A C 1
ATOM 1208 O O . ILE B 2 20 ? 127.385 98.608 131.585 1.00 63.22 37 ILE A O 1
ATOM 1213 N N . LEU B 2 21 ? 128.175 97.174 130.036 1.00 44.65 38 LEU A N 1
ATOM 1214 C CA . LEU B 2 21 ? 127.742 95.980 130.745 1.00 43.53 38 LEU A CA 1
ATOM 1215 C C . LEU B 2 21 ? 128.851 95.569 131.703 1.00 45.68 38 LEU A C 1
ATOM 1216 O O . LEU B 2 21 ? 129.997 95.375 131.286 1.00 59.41 38 LEU A O 1
ATOM 1221 N N . GLN B 2 22 ? 128.514 95.454 132.982 1.00 34.76 39 GLN A N 1
ATOM 1222 C CA . GLN B 2 22 ? 129.454 95.053 134.013 1.00 39.03 39 GLN A CA 1
ATOM 1223 C C . GLN B 2 22 ? 128.975 93.771 134.676 1.00 49.46 39 GLN A C 1
ATOM 1224 O O . GLN B 2 22 ? 127.799 93.409 134.597 1.00 61.67 39 GLN A O 1
ATOM 1230 N N . TRP B 2 23 ? 129.904 93.079 135.327 1.00 55.67 40 TRP A N 1
ATOM 1231 C CA . TRP B 2 23 ? 129.562 91.864 136.053 1.00 56.51 40 TRP A CA 1
ATOM 1232 C C . TRP B 2 23 ? 130.601 91.642 137.138 1.00 57.33 40 TRP A C 1
ATOM 1233 O O . TRP B 2 23 ? 131.660 92.272 137.151 1.00 62.71 40 TRP A O 1
ATOM 1244 N N . GLU B 2 24 ? 130.281 90.738 138.054 1.00 61.39 41 GLU A N 1
ATOM 1245 C CA . GLU B 2 24 ? 131.180 90.386 139.142 1.00 65.82 41 GLU A CA 1
ATOM 1246 C C . GLU B 2 24 ? 131.851 89.058 138.830 1.00 68.27 41 GLU A C 1
ATOM 1247 O O . GLU B 2 24 ? 131.182 88.087 138.460 1.00 60.06 41 GLU A O 1
ATOM 1253 N N . SER B 2 25 ? 133.170 89.026 138.975 1.00 79.16 42 SER A N 1
ATOM 1254 C CA . SER B 2 25 ? 133.917 87.801 138.753 1.00 75.11 42 SER A CA 1
ATOM 1255 C C . SER B 2 25 ? 133.519 86.752 139.789 1.00 73.65 42 SER A C 1
ATOM 1256 O O . SER B 2 25 ? 133.237 87.092 140.941 1.00 78.94 42 SER A O 1
ATOM 1259 N N . PRO B 2 26 ? 133.490 85.477 139.416 1.00 69.53 43 PRO A N 1
ATOM 1260 C CA . PRO B 2 26 ? 133.032 84.450 140.351 1.00 68.22 43 PRO A CA 1
ATOM 1261 C C . PRO B 2 26 ? 134.135 83.865 141.216 1.00 73.89 43 PRO A C 1
ATOM 1262 O O . PRO B 2 26 ? 135.292 84.295 141.149 1.00 80.71 43 PRO A O 1
ATOM 1266 N N . ALA B 2 27 ? 133.778 82.869 142.031 1.00 75.91 44 ALA A N 1
ATOM 1267 C CA . ALA B 2 27 ? 134.767 82.263 142.953 1.00 78.23 44 ALA A CA 1
ATOM 1268 C C . ALA B 2 27 ? 135.429 81.048 142.295 1.00 79.00 44 ALA A C 1
ATOM 1269 O O . ALA B 2 27 ? 135.254 79.930 142.816 1.00 79.32 44 ALA A O 1
ATOM 1271 N N . PHE B 2 28 ? 136.161 81.259 141.197 1.00 92.83 45 PHE A N 1
ATOM 1272 C CA . PHE B 2 28 ? 136.904 80.136 140.563 1.00 93.63 45 PHE A CA 1
ATOM 1273 C C . PHE B 2 28 ? 138.022 79.690 141.512 1.00 94.56 45 PHE A C 1
ATOM 1274 O O . PHE B 2 28 ? 138.608 80.557 142.190 1.00 93.39 45 PHE A O 1
ATOM 1282 N N . ALA B 2 29 ? 138.311 78.386 141.554 1.00 99.97 46 ALA A N 1
ATOM 1283 C CA . ALA B 2 29 ? 139.317 77.862 142.508 1.00 100.94 46 ALA A CA 1
ATOM 1284 C C . ALA B 2 29 ? 140.654 78.587 142.326 1.00 101.38 46 ALA A C 1
ATOM 1285 O O . ALA B 2 29 ? 141.198 79.072 143.338 1.00 101.16 46 ALA A O 1
ATOM 1287 N N . LYS B 2 30 ? 141.154 78.665 141.089 1.00 100.16 47 LYS A N 1
ATOM 1288 C CA . LYS B 2 30 ? 142.478 79.294 140.833 1.00 98.59 47 LYS A CA 1
ATOM 1289 C C . LYS B 2 30 ? 142.663 79.487 139.325 1.00 98.92 47 LYS A C 1
ATOM 1290 O O . LYS B 2 30 ? 141.665 79.369 138.594 1.00 99.12 47 LYS A O 1
ATOM 1296 N N . GLY B 2 31 ? 143.893 79.776 138.889 1.00 101.38 48 GLY A N 1
ATOM 1297 C CA . GLY B 2 31 ? 144.175 79.942 137.449 1.00 102.67 48 GLY A CA 1
ATOM 1298 C C . GLY B 2 31 ? 143.613 81.244 136.909 1.00 103.66 48 GLY A C 1
ATOM 1299 O O . GLY B 2 31 ? 143.444 82.189 137.704 1.00 105.08 48 GLY A O 1
ATOM 1300 N N . GLN B 2 32 ? 143.340 81.297 135.602 1.00 94.65 49 GLN A N 1
ATOM 1301 C CA . GLN B 2 32 ? 142.812 82.535 134.969 1.00 92.71 49 GLN A CA 1
ATOM 1302 C C . GLN B 2 32 ? 141.391 82.279 134.459 1.00 93.25 49 GLN A C 1
ATOM 1303 O O . GLN B 2 32 ? 141.178 81.243 133.799 1.00 96.92 49 GLN A O 1
ATOM 1309 N N . LEU B 2 33 ? 140.462 83.191 134.757 1.00 80.15 50 LEU A N 1
ATOM 1310 C CA . LEU B 2 33 ? 139.063 83.049 134.274 1.00 78.76 50 LEU A CA 1
ATOM 1311 C C . LEU B 2 33 ? 138.732 84.235 133.363 1.00 78.20 50 LEU A C 1
ATOM 1312 O O . LEU B 2 33 ? 138.518 85.343 133.893 1.00 77.01 50 LEU A O 1
ATOM 1317 N N . THR B 2 34 ? 138.702 84.011 132.046 1.00 75.48 51 THR A N 1
ATOM 1318 C CA . THR B 2 34 ? 138.388 85.077 131.108 1.00 73.21 51 THR A CA 1
ATOM 1319 C C . THR B 2 34 ? 136.882 85.168 130.902 1.00 72.33 51 THR A C 1
ATOM 1320 O O . THR B 2 34 ? 136.117 84.311 131.345 1.00 81.77 51 THR A O 1
ATOM 1324 N N . PHE B 2 35 ? 136.459 86.217 130.204 1.00 64.90 52 PHE A N 1
ATOM 1325 C CA . PHE B 2 35 ? 135.046 86.481 129.986 1.00 70.66 52 PHE A CA 1
ATOM 1326 C C . PHE B 2 35 ? 134.772 86.673 128.502 1.00 73.62 52 PHE A C 1
ATOM 1327 O O . PHE B 2 35 ? 135.638 87.127 127.750 1.00 79.02 52 PHE A O 1
ATOM 1335 N N . THR B 2 36 ? 133.557 86.322 128.085 1.00 68.39 53 THR A N 1
ATOM 1336 C CA . THR B 2 36 ? 133.149 86.480 126.695 1.00 64.80 53 THR A CA 1
ATOM 1337 C C . THR B 2 36 ? 131.719 86.987 126.645 1.00 62.46 53 THR A C 1
ATOM 1338 O O . THR B 2 36 ? 130.809 86.334 127.161 1.00 64.94 53 THR A O 1
ATOM 1342 N N . ALA B 2 37 ? 131.525 88.138 126.006 1.00 56.56 54 ALA A N 1
ATOM 1343 C CA . ALA B 2 37 ? 130.236 88.813 125.965 1.00 54.36 54 ALA A CA 1
ATOM 1344 C C . ALA B 2 37 ? 129.799 89.008 124.524 1.00 55.46 54 ALA A C 1
ATOM 1345 O O . ALA B 2 37 ? 130.592 89.423 123.674 1.00 64.48 54 ALA A O 1
ATOM 1347 N N . GLN B 2 38 ? 128.527 88.724 124.261 1.00 55.89 55 GLN A N 1
ATOM 1348 C CA . GLN B 2 38 ? 127.955 88.824 122.931 1.00 59.17 55 GLN A CA 1
ATOM 1349 C C . GLN B 2 38 ? 126.616 89.539 123.019 1.00 60.00 55 GLN A C 1
ATOM 1350 O O . GLN B 2 38 ? 126.031 89.681 124.098 1.00 66.90 55 GLN A O 1
ATOM 1356 N N . TYR B 2 39 ? 126.139 90.001 121.867 1.00 61.16 56 TYR A N 1
ATOM 1357 C CA . TYR B 2 39 ? 124.846 90.661 121.762 1.00 67.65 56 TYR A CA 1
ATOM 1358 C C . TYR B 2 39 ? 124.063 90.036 120.620 1.00 65.96 56 TYR A C 1
ATOM 1359 O O . TYR B 2 39 ? 124.636 89.701 119.579 1.00 65.07 56 TYR A O 1
ATOM 1368 N N . LEU B 2 40 ? 122.758 89.877 120.818 1.00 72.09 57 LEU A N 1
ATOM 1369 C CA . LEU B 2 40 ? 121.909 89.297 119.788 1.00 74.04 57 LEU A CA 1
ATOM 1370 C C . LEU B 2 40 ? 121.665 90.303 118.673 1.00 79.29 57 LEU A C 1
ATOM 1371 O O . LEU B 2 40 ? 121.359 91.471 118.931 1.00 78.84 57 LEU A O 1
ATOM 1376 N N . SER B 2 41 ? 121.797 89.845 117.430 1.00 87.36 58 SER A N 1
ATOM 1377 C CA . SER B 2 41 ? 121.528 90.679 116.263 1.00 86.73 58 SER A CA 1
ATOM 1378 C C . SER B 2 41 ? 121.136 89.769 115.113 1.00 86.54 58 SER A C 1
ATOM 1379 O O . SER B 2 41 ? 121.915 88.892 114.729 1.00 87.33 58 SER A O 1
ATOM 1382 N N . TYR B 2 42 ? 119.940 89.986 114.564 1.00 91.85 59 TYR A N 1
ATOM 1383 C CA . TYR B 2 42 ? 119.418 89.179 113.460 1.00 91.51 59 TYR A CA 1
ATOM 1384 C C . TYR B 2 42 ? 119.402 87.696 113.823 1.00 92.33 59 TYR A C 1
ATOM 1385 O O . TYR B 2 42 ? 119.790 86.835 113.030 1.00 93.68 59 TYR A O 1
ATOM 1394 N N . ARG B 2 43 ? 118.958 87.403 115.046 1.00 86.12 60 ARG A N 1
ATOM 1395 C CA . ARG B 2 43 ? 118.795 86.035 115.539 1.00 84.00 60 ARG A CA 1
ATOM 1396 C C . ARG B 2 43 ? 120.107 85.256 115.530 1.00 83.86 60 ARG A C 1
ATOM 1397 O O . ARG B 2 43 ? 120.123 84.049 115.279 1.00 82.72 60 ARG A O 1
ATOM 1405 N N . ILE B 2 44 ? 121.217 85.938 115.799 1.00 86.63 61 ILE A N 1
ATOM 1406 C CA . ILE B 2 44 ? 122.513 85.290 115.979 1.00 87.28 61 ILE A CA 1
ATOM 1407 C C . ILE B 2 44 ? 123.388 86.214 116.814 1.00 87.93 61 ILE A C 1
ATOM 1408 O O . ILE B 2 44 ? 123.485 87.412 116.533 1.00 89.30 61 ILE A O 1
ATOM 1413 N N . PHE B 2 45 ? 124.017 85.664 117.849 1.00 75.16 62 PHE A N 1
ATOM 1414 C CA . PHE B 2 45 ? 124.816 86.489 118.745 1.00 76.51 62 PHE A CA 1
ATOM 1415 C C . PHE B 2 45 ? 126.163 86.830 118.122 1.00 73.56 62 PHE A C 1
ATOM 1416 O O . PHE B 2 45 ? 126.857 85.966 117.580 1.00 69.74 62 PHE A O 1
ATOM 1424 N N . GLN B 2 46 ? 126.533 88.104 118.211 1.00 74.11 63 GLN A N 1
ATOM 1425 C CA . GLN B 2 46 ? 127.793 88.610 117.684 1.00 75.21 63 GLN A CA 1
ATOM 1426 C C . GLN B 2 46 ? 128.737 88.867 118.849 1.00 75.92 63 GLN A C 1
ATOM 1427 O O . GLN B 2 46 ? 128.374 89.560 119.804 1.00 76.77 63 GLN A O 1
ATOM 1433 N N . ASP B 2 47 ? 129.950 88.323 118.761 1.00 76.31 64 ASP A N 1
ATOM 1434 C CA . ASP B 2 47 ? 130.901 88.411 119.861 1.00 73.58 64 ASP A CA 1
ATOM 1435 C C . ASP B 2 47 ? 131.464 89.818 120.011 1.00 74.25 64 ASP A C 1
ATOM 1436 O O . ASP B 2 47 ? 132.417 90.193 119.323 1.00 76.72 64 ASP A O 1
ATOM 1441 N N . LYS B 2 48 ? 130.870 90.606 120.909 1.00 69.70 65 LYS A N 1
ATOM 1442 C CA . LYS B 2 48 ? 131.391 91.940 121.184 1.00 65.31 65 LYS A CA 1
ATOM 1443 C C . LYS B 2 48 ? 132.759 91.868 121.851 1.00 66.32 65 LYS A C 1
ATOM 1444 O O . LYS B 2 48 ? 133.687 92.590 121.468 1.00 71.28 65 LYS A O 1
ATOM 1450 N N . CYS B 2 49 ? 132.906 91.003 122.853 1.00 70.97 66 CYS A N 1
ATOM 1451 C CA . CYS B 2 49 ? 134.168 90.834 123.562 1.00 75.02 66 CYS A CA 1
ATOM 1452 C C . CYS B 2 49 ? 134.481 89.351 123.665 1.00 76.88 66 CYS A C 1
ATOM 1453 O O . CYS B 2 49 ? 133.616 88.560 124.049 1.00 77.08 66 CYS A O 1
ATOM 1456 N N . MET B 2 50 ? 135.715 88.979 123.328 1.00 79.10 67 MET A N 1
ATOM 1457 C CA . MET B 2 50 ? 136.156 87.592 123.367 1.00 78.74 67 MET A CA 1
ATOM 1458 C C . MET B 2 50 ? 137.442 87.489 124.171 1.00 79.51 67 MET A C 1
ATOM 1459 O O . MET B 2 50 ? 138.401 88.222 123.906 1.00 79.43 67 MET A O 1
ATOM 1464 N N . GLN B 2 51 ? 137.458 86.578 125.147 1.00 77.58 68 GLN A N 1
ATOM 1465 C CA . GLN B 2 51 ? 138.655 86.271 125.935 1.00 77.38 68 GLN A CA 1
ATOM 1466 C C . GLN B 2 51 ? 139.247 87.521 126.583 1.00 78.74 68 GLN A C 1
ATOM 1467 O O . GLN B 2 51 ? 140.466 87.686 126.650 1.00 82.76 68 GLN A O 1
ATOM 1473 N N . THR B 2 52 ? 138.383 88.406 127.067 1.00 73.90 69 THR A N 1
ATOM 1474 C CA . THR B 2 52 ? 138.834 89.630 127.712 1.00 71.45 69 THR A CA 1
ATOM 1475 C C . THR B 2 52 ? 139.107 89.381 129.189 1.00 69.21 69 THR A C 1
ATOM 1476 O O . THR B 2 52 ? 138.387 88.628 129.850 1.00 77.35 69 THR A O 1
ATOM 1480 N N . THR B 2 53 ? 140.178 89.993 129.692 1.00 60.39 70 THR A N 1
ATOM 1481 C CA . THR B 2 53 ? 140.487 89.924 131.113 1.00 65.29 70 THR A CA 1
ATOM 1482 C C . THR B 2 53 ? 139.581 90.825 131.941 1.00 65.45 70 THR A C 1
ATOM 1483 O O . THR B 2 53 ? 139.231 90.466 133.071 1.00 65.11 70 THR A O 1
ATOM 1487 N N . LEU B 2 54 ? 139.164 91.961 131.388 1.00 61.13 71 LEU A N 1
ATOM 1488 C CA . LEU B 2 54 ? 138.308 92.892 132.104 1.00 63.69 71 LEU A CA 1
ATOM 1489 C C . LEU B 2 54 ? 136.954 92.257 132.408 1.00 63.76 71 LEU A C 1
ATOM 1490 O O . LEU B 2 54 ? 136.505 91.325 131.736 1.00 65.60 71 LEU A O 1
ATOM 1495 N N . THR B 2 55 ? 136.299 92.781 133.443 1.00 56.59 72 THR A N 1
ATOM 1496 C CA . THR B 2 55 ? 135.004 92.287 133.889 1.00 56.11 72 THR A CA 1
ATOM 1497 C C . THR B 2 55 ? 133.845 93.107 133.336 1.00 55.12 72 THR A C 1
ATOM 1498 O O . THR B 2 55 ? 132.710 92.955 133.797 1.00 58.48 72 THR A O 1
ATOM 1502 N N . GLU B 2 56 ? 134.107 93.982 132.370 1.00 50.69 73 GLU A N 1
ATOM 1503 C CA . GLU B 2 56 ? 133.054 94.800 131.791 1.00 49.39 73 GLU A CA 1
ATOM 1504 C C . GLU B 2 56 ? 133.389 95.061 130.333 1.00 55.68 73 GLU A C 1
ATOM 1505 O O . GLU B 2 56 ? 134.543 94.954 129.912 1.00 63.75 73 GLU A O 1
ATOM 1511 N N . CYS B 2 57 ? 132.360 95.407 129.567 1.00 60.06 74 CYS A N 1
ATOM 1512 C CA . CYS B 2 57 ? 132.540 95.753 128.165 1.00 62.00 74 CYS A CA 1
ATOM 1513 C C . CYS B 2 57 ? 131.476 96.757 127.761 1.00 69.36 74 CYS A C 1
ATOM 1514 O O . CYS B 2 57 ? 130.323 96.649 128.181 1.00 71.06 74 CYS A O 1
ATOM 1517 N N . ASP B 2 58 ? 131.865 97.731 126.945 1.00 72.36 75 ASP A N 1
ATOM 1518 C CA . ASP B 2 58 ? 130.930 98.752 126.498 1.00 73.15 75 ASP A CA 1
ATOM 1519 C C . ASP B 2 58 ? 130.134 98.280 125.287 1.00 70.86 75 ASP A C 1
ATOM 1520 O O . ASP B 2 58 ? 130.627 97.515 124.454 1.00 70.99 75 ASP A O 1
ATOM 1525 N N . PHE B 2 59 ? 128.869 98.694 125.236 1.00 62.77 76 PHE A N 1
ATOM 1526 C CA . PHE B 2 59 ? 127.983 98.380 124.123 1.00 60.59 76 PHE A CA 1
ATOM 1527 C C . PHE B 2 59 ? 127.344 99.636 123.546 1.00 64.31 76 PHE A C 1
ATOM 1528 O O . PHE B 2 59 ? 126.220 99.580 123.036 1.00 63.80 76 PHE A O 1
ATOM 1536 N N . SER B 2 60 ? 128.037 100.773 123.627 1.00 66.20 77 SER A N 1
ATOM 1537 C CA . SER B 2 60 ? 127.526 102.008 123.046 1.00 64.21 77 SER A CA 1
ATOM 1538 C C . SER B 2 60 ? 127.464 101.942 121.529 1.00 61.97 77 SER A C 1
ATOM 1539 O O . SER B 2 60 ? 126.763 102.751 120.910 1.00 63.62 77 SER A O 1
ATOM 1542 N N . SER B 2 61 ? 128.186 101.001 120.915 1.00 52.63 78 SER A N 1
ATOM 1543 C CA . SER B 2 61 ? 128.127 100.844 119.466 1.00 52.70 78 SER A CA 1
ATOM 1544 C C . SER B 2 61 ? 126.738 100.428 119.002 1.00 54.39 78 SER A C 1
ATOM 1545 O O . SER B 2 61 ? 126.351 100.715 117.864 1.00 56.99 78 SER A O 1
ATOM 1548 N N . LEU B 2 62 ? 125.979 99.755 119.860 1.00 57.51 79 LEU A N 1
ATOM 1549 C CA . LEU B 2 62 ? 124.647 99.306 119.490 1.00 59.11 79 LEU A CA 1
ATOM 1550 C C . LEU B 2 62 ? 123.701 100.496 119.387 1.00 57.26 79 LEU A C 1
ATOM 1551 O O . LEU B 2 62 ? 123.896 101.531 120.029 1.00 63.71 79 LEU A O 1
ATOM 1556 N N . SER B 2 63 ? 122.677 100.348 118.552 1.00 47.63 80 SER A N 1
ATOM 1557 C CA . SER B 2 63 ? 121.767 101.452 118.286 1.00 46.43 80 SER A CA 1
ATOM 1558 C C . SER B 2 63 ? 120.952 101.801 119.525 1.00 42.99 80 SER A C 1
ATOM 1559 O O . SER B 2 63 ? 120.569 100.932 120.311 1.00 46.02 80 SER A O 1
ATOM 1562 N N . LYS B 2 64 ? 120.685 103.097 119.689 1.00 33.69 81 LYS A N 1
ATOM 1563 C CA . LYS B 2 64 ? 119.842 103.564 120.780 1.00 43.63 81 LYS A CA 1
ATOM 1564 C C . LYS B 2 64 ? 118.370 103.247 120.559 1.00 46.59 81 LYS A C 1
ATOM 1565 O O . LYS B 2 64 ? 117.564 103.465 121.468 1.00 39.65 81 LYS A O 1
ATOM 1571 N N . TYR B 2 65 ? 118.003 102.755 119.381 1.00 45.46 82 TYR A N 1
ATOM 1572 C CA . TYR B 2 65 ? 116.635 102.369 119.075 1.00 39.33 82 TYR A CA 1
ATOM 1573 C C . TYR B 2 65 ? 116.497 100.856 119.156 1.00 35.11 82 TYR A C 1
ATOM 1574 O O . TYR B 2 65 ? 117.366 100.117 118.687 1.00 42.49 82 TYR A O 1
ATOM 1583 N N . GLY B 2 66 ? 115.405 100.400 119.760 1.00 44.82 83 GLY A N 1
ATOM 1584 C CA . GLY B 2 66 ? 115.116 98.982 119.814 1.00 49.85 83 GLY A CA 1
ATOM 1585 C C . GLY B 2 66 ? 115.836 98.250 120.926 1.00 53.93 83 GLY A C 1
ATOM 1586 O O . GLY B 2 66 ? 116.956 98.612 121.297 1.00 52.59 83 GLY A O 1
ATOM 1587 N N . ASP B 2 67 ? 115.202 97.211 121.462 1.00 60.62 84 ASP A N 1
ATOM 1588 C CA . ASP B 2 67 ? 115.790 96.458 122.556 1.00 57.28 84 ASP A CA 1
ATOM 1589 C C . ASP B 2 67 ? 116.914 95.558 122.051 1.00 56.46 84 ASP A C 1
ATOM 1590 O O . ASP B 2 67 ? 117.066 95.312 120.852 1.00 59.97 84 ASP A O 1
ATOM 1595 N N . HIS B 2 68 ? 117.715 95.074 122.995 1.00 54.83 85 HIS A N 1
ATOM 1596 C CA . HIS B 2 68 ? 118.835 94.196 122.706 1.00 53.24 85 HIS A CA 1
ATOM 1597 C C . HIS B 2 68 ? 118.893 93.111 123.768 1.00 55.60 85 HIS A C 1
ATOM 1598 O O . HIS B 2 68 ? 118.337 93.251 124.860 1.00 62.72 85 HIS A O 1
ATOM 1605 N N . THR B 2 69 ? 119.577 92.023 123.434 1.00 52.53 86 THR A N 1
ATOM 1606 C CA . THR B 2 69 ? 119.821 90.928 124.362 1.00 54.29 86 THR A CA 1
ATOM 1607 C C . THR B 2 69 ? 121.324 90.762 124.528 1.00 55.33 86 THR A C 1
ATOM 1608 O O . THR B 2 69 ? 122.026 90.438 123.565 1.00 59.26 86 THR A O 1
ATOM 1612 N N . LEU B 2 70 ? 121.811 90.983 125.744 1.00 56.21 87 LEU A N 1
ATOM 1613 C CA . LEU B 2 70 ? 123.224 90.881 126.070 1.00 52.10 87 LEU A CA 1
ATOM 1614 C C . LEU B 2 70 ? 123.456 89.554 126.773 1.00 53.60 87 LEU A C 1
ATOM 1615 O O . LEU B 2 70 ? 122.579 89.075 127.497 1.00 62.88 87 LEU A O 1
ATOM 1620 N N . ARG B 2 71 ? 124.628 88.956 126.574 1.00 47.14 88 ARG A N 1
ATOM 1621 C CA . ARG B 2 71 ? 124.819 87.599 127.078 1.00 50.70 88 ARG A CA 1
ATOM 1622 C C . ARG B 2 71 ? 126.305 87.336 127.252 1.00 51.84 88 ARG A C 1
ATOM 1623 O O . ARG B 2 71 ? 127.047 87.334 126.269 1.00 61.56 88 ARG A O 1
ATOM 1631 N N . VAL B 2 72 ? 126.740 87.108 128.488 1.00 44.39 89 VAL A N 1
ATOM 1632 C CA . VAL B 2 72 ? 128.153 86.944 128.807 1.00 46.63 89 VAL A CA 1
ATOM 1633 C C . VAL B 2 72 ? 128.343 85.654 129.589 1.00 49.78 89 VAL A C 1
ATOM 1634 O O . VAL B 2 72 ? 127.505 85.292 130.421 1.00 55.06 89 VAL A O 1
ATOM 1638 N N . ARG B 2 73 ? 129.435 84.948 129.304 1.00 61.08 90 ARG A N 1
ATOM 1639 C CA . ARG B 2 73 ? 129.830 83.782 130.080 1.00 59.40 90 ARG A CA 1
ATOM 1640 C C . ARG B 2 73 ? 131.285 83.910 130.500 1.00 56.08 90 ARG A C 1
ATOM 1641 O O . ARG B 2 73 ? 132.015 84.802 130.059 1.00 58.47 90 ARG A O 1
ATOM 1649 N N . ALA B 2 74 ? 131.696 82.983 131.354 1.00 64.21 91 ALA A N 1
ATOM 1650 C CA . ALA B 2 74 ? 133.070 82.865 131.810 1.00 68.49 91 ALA A CA 1
ATOM 1651 C C . ALA B 2 74 ? 133.698 81.618 131.207 1.00 64.29 91 ALA A C 1
ATOM 1652 O O . ALA B 2 74 ? 133.045 80.580 131.080 1.00 67.11 91 ALA A O 1
ATOM 1654 N N . GLU B 2 75 ? 134.963 81.723 130.825 1.00 77.02 92 GLU A N 1
ATOM 1655 C CA . GLU B 2 75 ? 135.675 80.621 130.199 1.00 80.59 92 GLU A CA 1
ATOM 1656 C C . GLU B 2 75 ? 137.019 80.416 130.882 1.00 84.29 92 GLU A C 1
ATOM 1657 O O . GLU B 2 75 ? 137.723 81.380 131.201 1.00 82.57 92 GLU A O 1
ATOM 1663 N N . PHE B 2 76 ? 137.360 79.150 131.104 1.00 96.65 93 PHE A N 1
ATOM 1664 C CA . PHE B 2 76 ? 138.628 78.736 131.699 1.00 94.95 93 PHE A CA 1
ATOM 1665 C C . PHE B 2 76 ? 139.379 77.917 130.652 1.00 95.56 93 PHE A C 1
ATOM 1666 O O . PHE B 2 76 ? 139.244 76.693 130.589 1.00 94.50 93 PHE A O 1
ATOM 1674 N N . ALA B 2 77 ? 140.180 78.606 129.839 1.00 97.77 94 ALA A N 1
ATOM 1675 C CA . ALA B 2 77 ? 140.966 77.997 128.761 1.00 99.39 94 ALA A CA 1
ATOM 1676 C C . ALA B 2 77 ? 140.005 77.244 127.849 1.00 99.26 94 ALA A C 1
ATOM 1677 O O . ALA B 2 77 ? 139.070 77.871 127.320 1.00 100.05 94 ALA A O 1
ATOM 1679 N N . ASP B 2 78 ? 140.180 75.940 127.629 1.00 87.82 95 ASP A N 1
ATOM 1680 C CA . ASP B 2 78 ? 139.240 75.199 126.796 1.00 87.08 95 ASP A CA 1
ATOM 1681 C C . ASP B 2 78 ? 137.860 75.136 127.438 1.00 86.63 95 ASP A C 1
ATOM 1682 O O . ASP B 2 78 ? 136.841 75.254 126.748 1.00 85.93 95 ASP A O 1
ATOM 1687 N N . GLU B 2 79 ? 137.808 74.953 128.754 1.00 84.61 96 GLU A N 1
ATOM 1688 C CA . GLU B 2 79 ? 136.534 74.818 129.441 1.00 84.63 96 GLU A CA 1
ATOM 1689 C C . GLU B 2 79 ? 135.769 76.137 129.430 1.00 84.94 96 GLU A C 1
ATOM 1690 O O . GLU B 2 79 ? 136.316 77.208 129.157 1.00 85.79 96 GLU A O 1
ATOM 1696 N N . HIS B 2 80 ? 134.477 76.044 129.735 1.00 81.52 97 HIS A N 1
ATOM 1697 C CA . HIS B 2 80 ? 133.574 77.173 129.596 1.00 79.04 97 HIS A CA 1
ATOM 1698 C C . HIS B 2 80 ? 132.477 77.079 130.648 1.00 80.80 97 HIS A C 1
ATOM 1699 O O . HIS B 2 80 ? 132.335 76.068 131.340 1.00 82.20 97 HIS A O 1
ATOM 1706 N N . SER B 2 81 ? 131.695 78.151 130.760 1.00 71.48 98 SER A N 1
ATOM 1707 C CA . SER B 2 81 ? 130.612 78.235 131.728 1.00 68.04 98 SER A CA 1
ATOM 1708 C C . SER B 2 81 ? 129.323 78.636 131.029 1.00 68.25 98 SER A C 1
ATOM 1709 O O . SER B 2 81 ? 129.292 78.893 129.823 1.00 75.01 98 SER A O 1
ATOM 1712 N N . ASP B 2 82 ? 128.253 78.699 131.814 1.00 62.97 99 ASP A N 1
ATOM 1713 C CA . ASP B 2 82 ? 126.915 78.848 131.265 1.00 63.30 99 ASP A CA 1
ATOM 1714 C C . ASP B 2 82 ? 126.638 80.329 131.004 1.00 67.60 99 ASP A C 1
ATOM 1715 O O . ASP B 2 82 ? 127.122 81.212 131.716 1.00 68.24 99 ASP A O 1
ATOM 1720 N N . TRP B 2 83 ? 125.855 80.591 129.956 1.00 65.72 100 TRP A N 1
ATOM 1721 C CA . TRP B 2 83 ? 125.555 81.956 129.538 1.00 64.63 100 TRP A CA 1
ATOM 1722 C C . TRP B 2 83 ? 124.680 82.657 130.573 1.00 64.13 100 TRP A C 1
ATOM 1723 O O . TRP B 2 83 ? 123.662 82.115 131.009 1.00 64.29 100 TRP A O 1
ATOM 1734 N N . VAL B 2 84 ? 125.045 83.883 130.934 1.00 54.65 101 VAL A N 1
ATOM 1735 C CA . VAL B 2 84 ? 124.206 84.737 131.768 1.00 53.65 101 VAL A CA 1
ATOM 1736 C C . VAL B 2 84 ? 123.742 85.897 130.898 1.00 54.01 101 VAL A C 1
ATOM 1737 O O . VAL B 2 84 ? 124.565 86.635 130.344 1.00 57.93 101 VAL A O 1
ATOM 1741 N N . GLN B 2 85 ? 122.428 86.052 130.768 1.00 50.74 102 GLN A N 1
ATOM 1742 C CA . GLN B 2 85 ? 121.837 86.891 129.736 1.00 50.24 102 GLN A CA 1
ATOM 1743 C C . GLN B 2 85 ? 120.845 87.873 130.338 1.00 55.15 102 GLN A C 1
ATOM 1744 O O . GLN B 2 85 ? 120.090 87.524 131.249 1.00 61.45 102 GLN A O 1
ATOM 1750 N N . ILE B 2 86 ? 120.849 89.102 129.819 1.00 50.07 103 ILE A N 1
ATOM 1751 C CA . ILE B 2 86 ? 119.895 90.133 130.207 1.00 51.26 103 ILE A CA 1
ATOM 1752 C C . ILE B 2 86 ? 119.329 90.787 128.95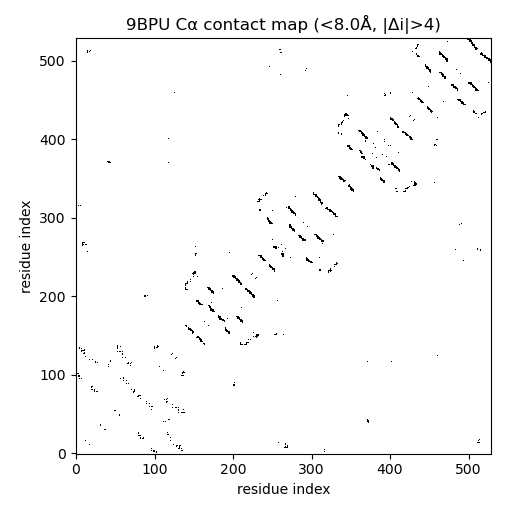0 1.00 52.98 103 ILE A C 1
ATOM 1753 O O . ILE B 2 86 ? 119.839 90.610 127.844 1.00 57.59 103 ILE A O 1
ATOM 1758 N N . THR B 2 87 ? 118.252 91.544 129.138 1.00 54.14 104 THR A N 1
ATOM 1759 C CA . THR B 2 87 ? 117.647 92.335 128.078 1.00 50.97 104 THR A CA 1
ATOM 1760 C C . THR B 2 87 ? 117.783 93.812 128.418 1.00 51.88 104 THR A C 1
ATOM 1761 O O . THR B 2 87 ? 117.746 94.199 129.589 1.00 58.50 104 THR A O 1
ATOM 1765 N N . PHE B 2 88 ? 117.938 94.641 127.389 1.00 48.86 105 PHE A N 1
ATOM 1766 C CA . PHE B 2 88 ? 118.245 96.050 127.611 1.00 51.78 105 PHE A CA 1
ATOM 1767 C C . PHE B 2 88 ? 117.584 96.898 126.538 1.00 56.92 105 PHE A C 1
ATOM 1768 O O . PHE B 2 88 ? 117.845 96.700 125.350 1.00 64.81 105 PHE A O 1
ATOM 1776 N N . CYS B 2 89 ? 116.747 97.851 126.950 1.00 50.02 106 CYS A N 1
ATOM 1777 C CA . CYS B 2 89 ? 116.116 98.784 126.021 1.00 44.58 106 CYS A CA 1
ATOM 1778 C C . CYS B 2 89 ? 116.715 100.168 126.227 1.00 50.54 106 CYS A C 1
ATOM 1779 O O . CYS B 2 89 ? 116.361 100.858 127.195 1.00 57.75 106 CYS A O 1
ATOM 1782 N N . PRO B 2 90 ? 117.626 100.618 125.360 1.00 39.34 107 PRO A N 1
ATOM 1783 C CA . PRO B 2 90 ? 118.345 101.873 125.636 1.00 35.92 107 PRO A CA 1
ATOM 1784 C C . PRO B 2 90 ? 117.452 103.097 125.722 1.00 43.66 107 PRO A C 1
ATOM 1785 O O . PRO B 2 90 ? 117.741 104.001 126.512 1.00 45.42 107 PRO A O 1
ATOM 1789 N N . VAL B 2 91 ? 116.375 103.163 124.936 1.00 52.14 108 VAL A N 1
ATOM 1790 C CA . VAL B 2 91 ? 115.523 104.346 124.958 1.00 45.15 108 VAL A CA 1
ATOM 1791 C C . VAL B 2 91 ? 114.729 104.448 126.252 1.00 38.53 108 VAL A C 1
ATOM 1792 O O . VAL B 2 91 ? 114.245 105.532 126.594 1.00 41.89 108 VAL A O 1
ATOM 1796 N N . ASP B 2 92 ? 114.591 103.352 126.989 1.00 42.98 109 ASP A N 1
ATOM 1797 C CA . ASP B 2 92 ? 113.802 103.329 128.210 1.00 44.32 109 ASP A CA 1
ATOM 1798 C C . ASP B 2 92 ? 114.607 102.991 129.453 1.00 50.82 109 ASP A C 1
ATOM 1799 O O . ASP B 2 92 ? 114.281 103.487 130.532 1.00 52.17 109 ASP A O 1
ATOM 1804 N N . ASP B 2 93 ? 115.644 102.165 129.336 1.00 51.33 110 ASP A N 1
ATOM 1805 C CA . ASP B 2 93 ? 116.445 101.770 130.485 1.00 50.51 110 ASP A CA 1
ATOM 1806 C C . ASP B 2 93 ? 117.639 102.683 130.731 1.00 49.54 110 ASP A C 1
ATOM 1807 O O . ASP B 2 93 ? 118.322 102.519 131.747 1.00 51.57 110 ASP A O 1
ATOM 1812 N N . THR B 2 94 ? 117.911 103.629 129.840 1.00 33.12 111 THR A N 1
ATOM 1813 C CA . THR B 2 94 ? 118.969 104.590 130.097 1.00 30.03 111 THR A CA 1
ATOM 1814 C C . THR B 2 94 ? 118.492 105.638 131.096 1.00 36.18 111 THR A C 1
ATOM 1815 O O . THR B 2 94 ? 117.295 105.792 131.351 1.00 53.26 111 THR A O 1
ATOM 1819 N N . ILE B 2 95 ? 119.448 106.356 131.672 1.00 33.18 112 ILE A N 1
ATOM 1820 C CA . ILE B 2 95 ? 119.148 107.441 132.593 1.00 31.31 112 ILE A CA 1
ATOM 1821 C C . ILE B 2 95 ? 119.796 108.712 132.069 1.00 32.33 112 ILE A C 1
ATOM 1822 O O . ILE B 2 95 ? 120.797 108.672 131.347 1.00 33.31 112 ILE A O 1
ATOM 1827 N N . ILE B 2 96 ? 119.212 109.844 132.432 1.00 42.19 113 ILE A N 1
ATOM 1828 C CA . ILE B 2 96 ? 119.665 111.144 131.955 1.00 39.49 113 ILE A CA 1
ATOM 1829 C C . ILE B 2 96 ? 120.614 111.742 132.982 1.00 36.29 113 ILE A C 1
ATOM 1830 O O . ILE B 2 96 ? 120.274 111.855 134.164 1.00 40.63 113 ILE A O 1
ATOM 1835 N N . GLY B 2 97 ? 121.799 112.134 132.530 1.00 32.78 114 GLY A N 1
ATOM 1836 C CA . GLY B 2 97 ? 122.800 112.687 133.408 1.00 38.66 114 GLY A CA 1
ATOM 1837 C C . GLY B 2 97 ? 122.436 114.073 133.895 1.00 37.52 114 GLY A C 1
ATOM 1838 O O . GLY B 2 97 ? 121.440 114.665 133.474 1.00 48.71 114 GLY A O 1
ATOM 1839 N N . PRO B 2 98 ? 123.234 114.609 134.810 1.00 39.03 115 PRO A N 1
ATOM 1840 C CA . PRO B 2 98 ? 122.971 115.949 135.337 1.00 37.97 115 PRO A CA 1
ATOM 1841 C C . PRO B 2 98 ? 123.274 117.018 134.303 1.00 42.16 115 PRO A C 1
ATOM 1842 O O . PRO B 2 98 ? 124.422 117.154 133.856 1.00 48.51 115 PRO A O 1
ATOM 1846 N N . PRO B 2 99 ? 122.273 117.797 133.898 1.00 40.34 116 PRO A N 1
ATOM 1847 C CA . PRO B 2 99 ? 122.522 118.870 132.931 1.00 35.00 116 PRO A CA 1
ATOM 1848 C C . PRO B 2 99 ? 123.403 119.963 133.510 1.00 37.98 116 PRO A C 1
ATOM 1849 O O . PRO B 2 99 ? 123.373 120.254 134.708 1.00 45.24 116 PRO A O 1
ATOM 1853 N N . GLY B 2 100 ? 124.193 120.576 132.634 1.00 39.21 117 GLY A N 1
ATOM 1854 C CA . GLY B 2 100 ? 125.099 121.621 133.066 1.00 45.90 117 GLY A CA 1
ATOM 1855 C C . GLY B 2 100 ? 124.368 122.876 133.502 1.00 42.07 117 GLY A C 1
ATOM 1856 O O . GLY B 2 100 ? 123.308 123.224 132.986 1.00 40.42 117 GLY A O 1
ATOM 1857 N N . MET B 2 101 ? 124.973 123.579 134.453 1.00 40.29 118 MET A N 1
ATOM 1858 C CA . MET B 2 101 ? 124.368 124.734 135.099 1.00 33.35 118 MET A CA 1
ATOM 1859 C C . MET B 2 101 ? 125.250 125.957 134.906 1.00 47.94 118 MET A C 1
ATOM 1860 O O . MET B 2 101 ? 126.473 125.876 135.062 1.00 54.64 118 MET A O 1
ATOM 1865 N N . GLN B 2 102 ? 124.629 127.085 134.574 1.00 47.77 119 GLN A N 1
ATOM 1866 C CA . GLN B 2 102 ? 125.299 128.382 134.521 1.00 47.13 119 GLN A CA 1
ATOM 1867 C C . GLN B 2 102 ? 124.489 129.329 135.397 1.00 42.55 119 GLN A C 1
ATOM 1868 O O . GLN B 2 102 ? 123.434 129.816 134.983 1.00 46.37 119 GLN A O 1
ATOM 1874 N N . VAL B 2 103 ? 124.974 129.582 136.608 1.00 45.67 120 VAL A N 1
ATOM 1875 C CA . VAL B 2 103 ? 124.277 130.412 137.582 1.00 48.49 120 VAL A 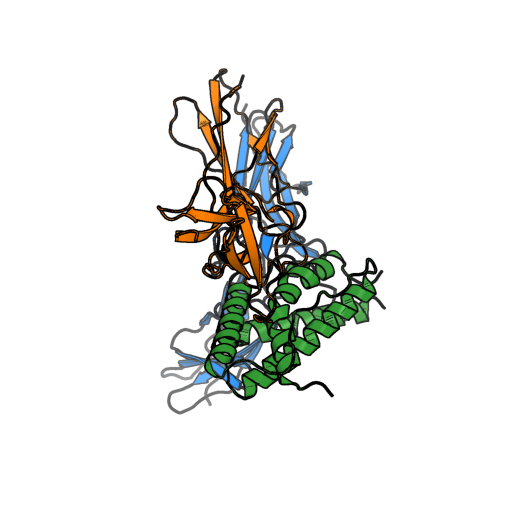CA 1
ATOM 1876 C C . VAL B 2 103 ? 125.048 131.712 137.744 1.00 55.88 120 VAL A C 1
ATOM 1877 O O . VAL B 2 103 ? 126.265 131.697 137.966 1.00 60.96 120 VAL A O 1
ATOM 1881 N N . GLU B 2 104 ? 124.344 132.833 137.622 1.00 54.28 121 GLU A N 1
ATOM 1882 C CA . GLU B 2 104 ? 124.934 134.147 137.822 1.00 61.00 121 GLU A CA 1
ATOM 1883 C C . GLU B 2 104 ? 124.021 134.945 138.735 1.00 55.03 121 GLU A C 1
ATOM 1884 O O . GLU B 2 104 ? 122.822 135.052 138.473 1.00 50.65 121 GLU A O 1
ATOM 1890 N N . VAL B 2 105 ? 124.572 135.467 139.833 1.00 58.87 122 VAL A N 1
ATOM 1891 C CA . VAL B 2 105 ? 123.710 136.188 140.816 1.00 62.05 122 VAL A CA 1
ATOM 1892 C C . VAL B 2 105 ? 124.049 137.683 140.787 1.00 64.80 122 VAL A C 1
ATOM 1893 O O . VAL B 2 105 ? 125.239 138.027 140.930 1.00 63.51 122 VAL A O 1
ATOM 1897 N N . LEU B 2 106 ? 123.039 138.530 140.579 1.00 71.58 123 LEU A N 1
ATOM 1898 C CA . LEU B 2 106 ? 123.254 140.001 140.585 1.00 76.81 123 LEU A CA 1
ATOM 1899 C C . LEU B 2 106 ? 122.195 140.635 141.492 1.00 76.67 123 LEU A C 1
ATOM 1900 O O . LEU B 2 106 ? 121.009 140.282 141.339 1.00 69.60 123 LEU A O 1
ATOM 1905 N N . ALA B 2 107 ? 122.612 141.512 142.411 1.00 82.63 124 ALA A N 1
ATOM 1906 C CA . ALA B 2 107 ? 121.662 142.114 143.377 1.00 79.75 124 ALA A CA 1
ATOM 1907 C C . ALA B 2 107 ? 120.927 140.991 144.117 1.00 80.85 124 ALA A C 1
ATOM 1908 O O . ALA B 2 107 ? 121.607 140.171 144.764 1.00 80.33 124 ALA A O 1
ATOM 1910 N N . ASP B 2 108 ? 119.595 140.957 144.020 1.00 78.00 125 ASP A N 1
ATOM 1911 C CA . ASP B 2 108 ? 118.790 139.899 144.689 1.00 76.52 125 ASP A CA 1
ATOM 1912 C C . ASP B 2 108 ? 118.213 138.957 143.628 1.00 77.98 125 ASP A C 1
ATOM 1913 O O . ASP B 2 108 ? 117.231 138.254 143.939 1.00 80.60 125 ASP A O 1
ATOM 1918 N N . SER B 2 109 ? 118.795 138.952 142.425 1.00 67.25 126 SER A N 1
ATOM 1919 C CA . SER B 2 109 ? 118.252 138.119 141.320 1.00 62.93 126 SER A CA 1
ATOM 1920 C C . SER B 2 109 ? 119.277 137.064 140.891 1.00 63.45 126 SER A C 1
ATOM 1921 O O . SER B 2 109 ? 120.438 137.439 140.634 1.00 65.57 126 SER A O 1
ATOM 1924 N N . LEU B 2 110 ? 118.856 135.798 140.812 1.00 51.07 127 LEU A N 1
ATOM 1925 C CA . LEU B 2 110 ? 119.765 134.715 140.348 1.00 57.14 127 LEU A CA 1
ATOM 1926 C C . LEU B 2 110 ? 119.312 134.247 138.961 1.00 55.50 127 LEU A C 1
ATOM 1927 O O . LEU B 2 110 ? 118.155 133.800 138.838 1.00 52.91 127 LEU A O 1
ATOM 1932 N N . HIS B 2 111 ? 120.193 134.353 137.962 1.00 46.45 128 HIS A N 1
ATOM 1933 C CA . HIS B 2 111 ? 119.845 133.944 136.574 1.00 45.87 128 HIS A CA 1
ATOM 1934 C C . HIS B 2 111 ? 120.337 132.512 136.356 1.00 52.38 128 HIS A C 1
ATOM 1935 O O . HIS B 2 111 ? 121.458 132.194 136.809 1.00 57.81 128 HIS A O 1
ATOM 1942 N N . MET B 2 112 ? 119.538 131.678 135.685 1.00 39.39 129 MET A N 1
ATOM 1943 C CA . MET B 2 112 ? 119.926 130.248 135.552 1.00 34.20 129 MET A CA 1
ATOM 1944 C C . MET B 2 112 ? 119.871 129.790 134.094 1.00 33.54 129 MET A C 1
ATOM 1945 O O . MET B 2 112 ? 118.805 129.934 133.476 1.00 42.38 129 MET A O 1
ATOM 1950 N N . ARG B 2 113 ? 120.979 129.256 133.577 1.00 26.33 130 ARG A N 1
ATOM 1951 C CA . ARG B 2 113 ? 121.026 128.717 132.225 1.00 30.91 130 ARG A CA 1
ATOM 1952 C C . ARG B 2 113 ? 121.308 127.225 132.294 1.00 41.80 130 ARG A C 1
ATOM 1953 O O . ARG B 2 113 ? 122.248 126.798 132.971 1.00 44.97 130 ARG A O 1
ATOM 1961 N N . PHE B 2 114 ? 120.505 126.436 131.590 1.00 29.45 131 PHE A N 1
ATOM 1962 C CA . PHE B 2 114 ? 120.602 124.984 131.629 1.00 24.00 131 PHE A CA 1
ATOM 1963 C C . PHE B 2 114 ? 121.131 124.467 130.300 1.00 31.10 131 PHE A C 1
ATOM 1964 O O . PHE B 2 114 ? 120.673 124.895 129.237 1.00 30.00 131 PHE A O 1
ATOM 1972 N N . LEU B 2 115 ? 122.097 123.554 130.367 1.00 36.29 132 LEU A N 1
ATOM 1973 C CA . LEU B 2 115 ? 122.673 122.913 129.194 1.00 35.82 132 LEU A CA 1
ATOM 1974 C C . LEU B 2 115 ? 122.343 121.429 129.230 1.00 31.29 132 LEU A C 1
ATOM 1975 O O . LEU B 2 115 ? 122.630 120.751 130.220 1.00 28.75 132 LEU A O 1
ATOM 1980 N N . ALA B 2 116 ? 121.752 120.928 128.151 1.00 29.48 133 ALA A N 1
ATOM 1981 C CA . ALA B 2 116 ? 121.303 119.547 128.123 1.00 33.74 133 ALA A CA 1
ATOM 1982 C C . ALA B 2 116 ? 122.490 118.587 128.167 1.00 37.36 133 ALA A C 1
ATOM 1983 O O . ALA B 2 116 ? 123.579 118.910 127.686 1.00 45.70 133 ALA A O 1
ATOM 1985 N N . PRO B 2 117 ? 122.311 117.406 128.761 1.00 36.25 134 PRO A N 1
ATOM 1986 C CA . PRO B 2 117 ? 123.379 116.403 128.735 1.00 31.34 134 PRO A CA 1
ATOM 1987 C C . PRO B 2 117 ? 123.664 115.951 127.313 1.00 46.32 134 PRO A C 1
ATOM 1988 O O . PRO B 2 117 ? 122.765 115.850 126.477 1.00 56.29 134 PRO A O 1
ATOM 1992 N N . LYS B 2 118 ? 124.933 115.665 127.045 1.00 37.80 135 LYS A N 1
ATOM 1993 C CA . LYS B 2 118 ? 125.389 115.332 125.705 1.00 37.39 135 LYS A CA 1
ATOM 1994 C C . LYS B 2 118 ? 125.604 113.831 125.567 1.00 44.03 135 LYS A C 1
ATOM 1995 O O . LYS B 2 118 ? 126.040 113.166 126.510 1.00 50.61 135 LYS A O 1
ATOM 2001 N N . ILE B 2 119 ? 125.296 113.305 124.386 1.00 49.14 136 ILE A N 1
ATOM 2002 C CA . ILE B 2 119 ? 125.543 111.906 124.062 1.00 46.63 136 ILE A CA 1
ATOM 2003 C C . ILE B 2 119 ? 126.943 111.784 123.478 1.00 54.76 136 ILE A C 1
ATOM 2004 O O . ILE B 2 119 ? 127.295 112.498 122.531 1.00 60.74 136 ILE A O 1
ATOM 2009 N N . GLU B 2 120 ? 127.746 110.878 124.042 1.00 56.69 137 GLU A N 1
ATOM 2010 C CA . GLU B 2 120 ? 129.154 110.788 123.670 1.00 59.66 137 GLU A CA 1
ATOM 2011 C C . GLU B 2 120 ? 129.362 110.327 122.234 1.00 63.25 137 GLU A C 1
ATOM 2012 O O . GLU B 2 120 ? 130.407 110.627 121.648 1.00 56.93 137 GLU A O 1
ATOM 2018 N N . ASN B 2 121 ? 128.403 109.608 121.655 1.00 70.79 138 ASN A N 1
ATOM 2019 C CA . ASN B 2 121 ? 128.547 109.091 120.302 1.00 67.50 138 ASN A CA 1
ATOM 2020 C C . ASN B 2 121 ? 128.048 110.053 119.232 1.00 65.62 138 ASN A C 1
ATOM 2021 O O . ASN B 2 121 ? 128.247 109.785 118.043 1.00 66.20 138 ASN A O 1
ATOM 2026 N N . GLU B 2 122 ? 127.417 111.158 119.616 1.00 61.94 139 GLU A N 1
ATOM 2027 C CA . GLU B 2 122 ? 126.842 112.110 118.677 1.00 60.04 139 GLU A CA 1
ATOM 2028 C C . GLU B 2 122 ? 127.606 113.427 118.731 1.00 59.84 139 GLU A C 1
ATOM 2029 O O . GLU B 2 122 ? 128.549 113.601 119.507 1.00 60.31 139 GLU A O 1
ATOM 2035 N N . TYR B 2 123 ? 127.178 114.365 117.891 1.00 57.76 140 TYR A N 1
ATOM 2036 C CA . TYR B 2 123 ? 127.787 115.682 117.860 1.00 57.80 140 TYR A CA 1
ATOM 2037 C C . TYR B 2 123 ? 127.347 116.495 119.075 1.00 57.13 140 TYR A C 1
ATOM 2038 O O . TYR B 2 123 ? 126.432 116.122 119.813 1.00 61.62 140 TYR A O 1
ATOM 2047 N N . GLU B 2 124 ? 128.022 117.625 119.284 1.00 56.60 141 GLU A N 1
ATOM 2048 C CA . GLU B 2 124 ? 127.642 118.514 120.373 1.00 58.03 141 GLU A CA 1
ATOM 2049 C C . GLU B 2 124 ? 126.287 119.167 120.139 1.00 61.65 141 GLU A C 1
ATOM 2050 O O . GLU B 2 124 ? 125.660 119.622 121.100 1.00 64.36 141 GLU A O 1
ATOM 2056 N N . THR B 2 125 ? 125.822 119.223 118.889 1.00 53.25 142 THR A N 1
ATOM 2057 C CA . THR B 2 125 ? 124.523 119.820 118.603 1.00 49.92 142 THR A CA 1
ATOM 2058 C C . THR B 2 125 ? 123.371 118.895 118.965 1.00 47.85 142 THR A C 1
ATOM 2059 O O . THR B 2 125 ? 122.324 119.369 119.416 1.00 50.30 142 THR A O 1
ATOM 2063 N N . TRP B 2 126 ? 123.538 117.589 118.774 1.00 46.98 143 TRP A N 1
ATOM 2064 C CA . TRP B 2 126 ? 122.499 116.612 119.094 1.00 46.16 143 TRP A CA 1
ATOM 2065 C C . TRP B 2 126 ? 122.725 116.126 120.521 1.00 51.94 143 TRP A C 1
ATOM 2066 O O . TRP B 2 126 ? 123.571 115.265 120.770 1.00 59.51 143 TRP A O 1
ATOM 2077 N N . THR B 2 127 ? 121.972 116.682 121.462 1.00 43.51 144 THR A N 1
ATOM 2078 C CA . THR B 2 127 ? 122.099 116.346 122.869 1.00 38.39 144 THR A CA 1
ATOM 2079 C C . THR B 2 127 ? 120.978 115.396 123.275 1.00 42.59 144 THR A C 1
ATOM 2080 O O . THR B 2 127 ? 120.224 114.894 122.438 1.00 49.97 144 THR A O 1
ATOM 2084 N N . MET B 2 128 ? 120.870 115.133 124.579 1.00 37.49 145 MET A N 1
ATOM 2085 C CA . MET B 2 128 ? 119.778 114.302 125.072 1.00 32.36 145 MET A CA 1
ATOM 2086 C C . MET B 2 128 ? 118.441 115.016 124.955 1.00 35.66 145 MET A C 1
ATOM 2087 O O . MET B 2 128 ? 117.396 114.363 124.870 1.00 40.02 145 MET A O 1
ATOM 2092 N N . LYS B 2 129 ? 118.454 116.350 124.954 1.00 42.66 146 LYS A N 1
ATOM 2093 C CA . LYS B 2 129 ? 117.219 117.102 124.760 1.00 43.00 146 LYS A CA 1
ATOM 2094 C C . LYS B 2 129 ? 116.629 116.837 123.383 1.00 38.87 146 LYS A C 1
ATOM 2095 O O . LYS B 2 129 ? 115.408 116.718 123.234 1.00 41.45 146 LYS A O 1
ATOM 2101 N N . ASP B 2 130 ? 117.480 116.754 122.360 1.00 37.64 147 ASP A N 1
ATOM 2102 C CA . ASP B 2 130 ? 116.999 116.416 121.026 1.00 39.21 147 ASP A CA 1
ATOM 2103 C C . ASP B 2 130 ? 116.482 114.988 120.973 1.00 42.38 147 ASP A C 1
ATOM 2104 O O . ASP B 2 130 ? 115.509 114.700 120.267 1.00 38.84 147 ASP A O 1
ATOM 2109 N N . MET B 2 131 ? 117.129 114.076 121.701 1.00 46.83 148 MET A N 1
ATOM 2110 C CA . MET B 2 131 ? 116.694 112.685 121.689 1.00 38.70 148 MET A CA 1
ATOM 2111 C C . MET B 2 131 ? 115.303 112.552 122.296 1.00 49.41 148 MET A C 1
ATOM 2112 O O . MET B 2 131 ? 114.396 111.987 121.679 1.00 52.40 148 MET A O 1
ATOM 2117 N N . TYR B 2 132 ? 115.112 113.094 123.497 1.00 46.51 149 TYR A N 1
ATOM 2118 C CA . TYR B 2 132 ? 113.810 113.115 124.163 1.00 39.44 149 TYR A CA 1
ATOM 2119 C C . TYR B 2 132 ? 113.198 114.488 123.910 1.00 43.44 149 TYR A C 1
ATOM 2120 O O . TYR B 2 132 ? 113.421 115.435 124.663 1.00 46.68 149 TYR A O 1
ATOM 2129 N N . ASN B 2 133 ? 112.419 114.593 122.831 1.00 39.97 150 ASN A N 1
ATOM 2130 C CA . ASN B 2 133 ? 111.923 115.897 122.403 1.00 37.00 150 ASN A CA 1
ATOM 2131 C C . ASN B 2 133 ? 110.993 116.513 123.439 1.00 39.65 150 ASN A C 1
ATOM 2132 O O . ASN B 2 133 ? 111.065 117.717 123.708 1.00 43.86 150 ASN A O 1
ATOM 2137 N N . SER B 2 134 ? 110.113 115.710 124.030 1.00 32.03 151 SER A N 1
ATOM 2138 C CA . SER B 2 134 ? 109.230 116.190 125.090 1.00 37.62 151 SER A CA 1
ATOM 2139 C C . SER B 2 134 ? 110.043 116.242 126.376 1.00 37.10 151 SER A C 1
ATOM 2140 O O . SER B 2 134 ? 110.038 115.314 127.184 1.00 36.49 151 SER A O 1
ATOM 2143 N N . TRP B 2 135 ? 110.745 117.354 126.562 1.00 30.00 152 TRP A N 1
ATOM 2144 C CA . TRP B 2 135 ? 111.737 117.513 127.613 1.00 30.22 152 TRP A CA 1
ATOM 2145 C C . TRP B 2 135 ? 111.419 118.767 128.410 1.00 25.41 152 TRP A C 1
ATOM 2146 O O . TRP B 2 135 ? 110.890 119.743 127.872 1.00 33.29 152 TRP A O 1
ATOM 2157 N N . THR B 2 136 ? 111.743 118.737 129.700 1.00 23.83 153 THR A N 1
ATOM 2158 C CA . THR B 2 136 ? 111.548 119.896 130.555 1.00 29.96 153 THR A CA 1
ATOM 2159 C C . THR B 2 136 ? 112.676 119.927 131.572 1.00 35.34 153 THR A C 1
ATOM 2160 O O . THR B 2 136 ? 113.309 118.909 131.851 1.00 36.59 153 THR A O 1
ATOM 2164 N N . TYR B 2 137 ? 112.940 121.112 132.109 1.00 35.85 154 TYR A N 1
ATOM 2165 C CA . TYR B 2 137 ? 113.938 121.294 133.151 1.00 27.88 154 TYR A CA 1
ATOM 2166 C C . TYR B 2 137 ? 113.234 121.533 134.476 1.00 26.85 154 TYR A C 1
ATOM 2167 O O . TYR B 2 137 ? 112.320 122.359 134.554 1.00 43.64 154 TYR A O 1
ATOM 2176 N N . ASN B 2 138 ? 113.648 120.807 135.507 1.00 22.62 155 ASN A N 1
ATOM 2177 C CA . ASN B 2 138 ? 113.155 121.023 136.855 1.00 24.97 155 ASN A CA 1
ATOM 2178 C C . ASN B 2 138 ? 114.276 121.596 137.707 1.00 28.12 155 ASN A C 1
ATOM 2179 O O . ASN B 2 138 ? 115.449 121.284 137.499 1.00 42.58 155 ASN A O 1
ATOM 2184 N N . VAL B 2 139 ? 113.911 122.441 138.664 1.00 30.38 156 VAL A N 1
ATOM 2185 C CA . VAL B 2 139 ? 114.879 123.089 139.534 1.00 34.10 156 VAL A CA 1
ATOM 2186 C C . VAL B 2 139 ? 114.355 123.044 140.956 1.00 33.13 156 VAL A C 1
ATOM 2187 O O . VAL B 2 139 ? 113.172 123.300 141.197 1.00 47.18 156 VAL A O 1
ATOM 2191 N N . GLN B 2 140 ? 115.230 122.724 141.900 1.00 14.84 157 GLN A N 1
ATOM 2192 C CA . GLN B 2 140 ? 114.905 122.849 143.312 1.00 23.08 157 GLN A CA 1
ATOM 2193 C C . GLN B 2 140 ? 115.944 123.734 143.976 1.00 21.89 157 GLN A C 1
ATOM 2194 O O . GLN B 2 140 ? 117.145 123.552 143.767 1.00 48.27 157 GLN A O 1
ATOM 2200 N N . TYR B 2 141 ? 115.487 124.702 144.758 1.00 30.30 158 TYR A N 1
ATOM 2201 C CA . TYR B 2 141 ? 116.399 125.598 145.450 1.00 28.09 158 TYR A CA 1
ATOM 2202 C C . TYR B 2 141 ? 115.985 125.737 146.905 1.00 38.58 158 TYR A C 1
ATOM 2203 O O . TYR B 2 141 ? 114.825 125.529 147.272 1.00 56.88 158 TYR A O 1
ATOM 2212 N N . TRP B 2 142 ? 116.968 126.077 147.734 1.00 40.18 159 TRP A N 1
ATOM 2213 C CA . TRP B 2 142 ? 116.739 126.221 149.162 1.00 49.43 159 TRP A CA 1
ATOM 2214 C C . TRP B 2 142 ? 117.862 127.047 149.766 1.00 47.73 159 TRP A C 1
ATOM 2215 O O . TRP B 2 142 ? 119.007 126.987 149.313 1.00 56.22 159 TRP A O 1
ATOM 2226 N N . LYS B 2 143 ? 117.522 127.818 150.793 1.00 50.36 160 LYS A N 1
ATOM 2227 C CA . LYS B 2 143 ? 118.548 128.499 151.565 1.00 48.92 160 LYS A CA 1
ATOM 2228 C C . LYS B 2 143 ? 119.430 127.466 152.252 1.00 55.38 160 LYS A C 1
ATOM 2229 O O . LYS B 2 143 ? 118.955 126.410 152.676 1.00 63.21 160 LYS A O 1
ATOM 2235 N N . GLN B 2 144 ? 120.724 127.761 152.339 1.00 60.24 161 GLN A N 1
ATOM 2236 C CA . GLN B 2 144 ? 121.664 126.808 152.912 1.00 57.91 161 GLN A CA 1
ATOM 2237 C C . GLN B 2 144 ? 121.303 126.503 154.359 1.00 64.33 161 GLN A C 1
ATOM 2238 O O . GLN B 2 144 ? 121.071 127.412 155.161 1.00 66.48 161 GLN A O 1
ATOM 2244 N N . GLY B 2 145 ? 121.256 125.218 154.689 1.00 64.11 162 GLY A N 1
ATOM 2245 C CA . GLY B 2 145 ? 120.887 124.754 156.016 1.00 62.83 162 GLY A CA 1
ATOM 2246 C C . GLY B 2 145 ? 119.402 124.534 156.217 1.00 65.40 162 GLY A C 1
ATOM 2247 O O . GLY B 2 145 ? 119.001 123.571 156.874 1.00 68.19 162 GLY A O 1
ATOM 2248 N N . THR B 2 146 ? 118.573 125.422 155.664 1.00 68.16 163 THR A N 1
ATOM 2249 C CA . THR B 2 146 ? 117.127 125.277 155.802 1.00 69.63 163 THR A CA 1
ATOM 2250 C C . THR B 2 146 ? 116.635 123.999 155.135 1.00 70.14 163 THR A C 1
ATOM 2251 O O . THR B 2 146 ? 115.812 123.270 155.703 1.00 67.74 163 THR A O 1
ATOM 2255 N N . ASP B 2 147 ? 117.141 123.705 153.936 1.00 73.71 164 ASP A N 1
ATOM 2256 C CA . ASP B 2 147 ? 116.804 122.481 153.206 1.00 72.02 164 ASP A CA 1
ATOM 2257 C C . ASP B 2 147 ? 115.299 122.352 152.979 1.00 76.31 164 ASP A C 1
ATOM 2258 O O . ASP B 2 147 ? 114.717 121.279 153.146 1.00 74.03 164 ASP A O 1
ATOM 2263 N N . GLU B 2 148 ? 114.661 123.458 152.602 1.00 76.55 165 GLU A N 1
ATOM 2264 C CA . GLU B 2 148 ? 113.260 123.462 152.183 1.00 73.37 165 GLU A CA 1
ATOM 2265 C C . GLU B 2 148 ? 113.242 123.529 150.661 1.00 69.68 165 GLU A C 1
ATOM 2266 O O . GLU B 2 148 ? 113.485 124.584 150.072 1.00 66.97 165 GLU A O 1
ATOM 2272 N N . LYS B 2 149 ? 112.943 122.400 150.027 1.00 63.13 166 LYS A N 1
ATOM 2273 C CA . LYS B 2 149 ? 113.032 122.280 148.574 1.00 64.80 166 LYS A CA 1
ATOM 2274 C C . LYS B 2 149 ? 111.891 123.053 147.925 1.00 65.64 166 LYS A C 1
ATOM 2275 O O . LYS B 2 149 ? 110.746 122.596 147.907 1.00 71.25 166 LYS A O 1
ATOM 2281 N N . PHE B 2 150 ? 112.196 124.230 147.385 1.00 50.68 167 PHE A N 1
ATOM 2282 C CA . PHE B 2 150 ? 111.239 124.971 146.575 1.00 45.13 167 PHE A CA 1
ATOM 2283 C C . PHE B 2 150 ? 111.459 124.612 145.113 1.00 52.54 167 PHE A C 1
ATOM 2284 O O . PHE B 2 150 ? 112.577 124.734 144.602 1.00 61.47 167 PHE A O 1
ATOM 2292 N N . GLN B 2 151 ? 110.398 124.169 144.445 1.00 46.58 168 GLN A N 1
ATOM 2293 C CA . GLN B 2 151 ? 110.489 123.640 143.091 1.00 42.77 168 GLN A CA 1
ATOM 2294 C C . GLN B 2 151 ? 109.986 124.663 142.082 1.00 45.47 168 GLN A C 1
ATOM 2295 O O . GLN B 2 151 ? 108.909 125.240 142.257 1.00 48.77 168 GLN A O 1
ATOM 2301 N N . ILE B 2 152 ? 110.770 124.881 141.029 1.00 41.05 169 ILE A N 1
ATOM 2302 C CA . ILE B 2 152 ? 110.397 125.744 139.916 1.00 41.97 169 ILE A CA 1
ATOM 2303 C C . ILE B 2 152 ? 110.697 125.003 138.620 1.00 43.73 169 ILE A C 1
ATOM 2304 O O . ILE B 2 152 ? 111.764 124.397 138.478 1.00 58.63 169 ILE A O 1
ATOM 2309 N N . THR B 2 153 ? 109.762 125.059 137.673 1.00 34.21 170 THR A N 1
ATOM 2310 C CA . THR B 2 153 ? 109.868 124.328 136.411 1.00 36.24 170 THR A CA 1
ATOM 2311 C C . THR B 2 153 ? 109.860 125.320 135.257 1.00 39.80 170 THR A C 1
ATOM 2312 O O . THR B 2 153 ? 108.788 125.691 134.753 1.00 49.78 170 THR A O 1
ATOM 2316 N N . PRO B 2 154 ? 111.025 125.780 134.809 1.00 40.73 171 PRO A N 1
ATOM 2317 C CA . PRO B 2 154 ? 111.063 126.741 133.703 1.00 46.91 171 PRO A CA 1
ATOM 2318 C C . PRO B 2 154 ? 110.541 126.135 132.411 1.00 55.70 171 PRO A C 1
ATOM 2319 O O . PRO B 2 154 ? 110.712 124.944 132.138 1.00 52.02 171 PRO A O 1
ATOM 2323 N N . GLN B 2 155 ? 109.891 126.979 131.609 1.00 59.64 172 GLN A N 1
ATOM 2324 C CA . GLN B 2 155 ? 109.444 126.554 130.291 1.00 55.81 172 GLN A CA 1
ATOM 2325 C C . GLN B 2 155 ? 110.572 126.553 129.270 1.00 58.55 172 GLN A C 1
ATOM 2326 O O . GLN B 2 155 ? 110.477 125.844 128.263 1.00 64.47 172 GLN A O 1
ATOM 2332 N N . TYR B 2 156 ? 111.637 127.318 129.513 1.00 47.72 173 TYR A N 1
ATOM 2333 C CA . TYR B 2 156 ? 112.775 127.381 128.604 1.00 44.79 173 TYR A CA 1
ATOM 2334 C C . TYR B 2 156 ? 114.067 127.045 129.337 1.00 45.72 173 TYR A C 1
ATOM 2335 O O . TYR B 2 156 ? 114.043 126.654 130.507 1.00 49.62 173 TYR A O 1
ATOM 2344 N N . ASP B 2 157 ? 115.198 127.202 128.658 1.00 33.73 174 ASP A N 1
ATOM 2345 C CA . ASP B 2 157 ? 116.502 126.928 129.243 1.00 31.50 174 ASP A CA 1
ATOM 2346 C C . ASP B 2 157 ? 117.019 128.061 130.124 1.00 39.91 174 ASP A C 1
ATOM 2347 O O . ASP B 2 157 ? 118.199 128.052 130.487 1.00 44.05 174 ASP A O 1
ATOM 2352 N N . PHE B 2 158 ? 116.177 129.026 130.476 1.00 41.46 175 PHE A N 1
ATOM 2353 C CA . PHE B 2 158 ? 116.569 130.125 131.344 1.00 40.27 175 PHE A CA 1
ATOM 2354 C C . PHE B 2 158 ? 115.540 130.298 132.449 1.00 41.74 175 PHE A C 1
ATOM 2355 O O . PHE B 2 158 ? 114.340 130.104 132.233 1.00 33.34 175 PHE A O 1
ATOM 2363 N N . GLU B 2 159 ? 116.021 130.658 133.636 1.00 49.51 176 GLU A N 1
ATOM 2364 C CA . GLU B 2 159 ? 115.158 130.877 134.789 1.00 45.21 176 GLU A CA 1
ATOM 2365 C C . GLU B 2 159 ? 115.733 132.000 135.636 1.00 52.95 176 GLU A C 1
ATOM 2366 O O . GLU B 2 159 ? 116.938 132.028 135.896 1.00 51.11 176 GLU A O 1
ATOM 2372 N N . VAL B 2 160 ? 114.876 132.918 136.070 1.00 54.07 177 VAL A N 1
ATOM 2373 C CA . VAL B 2 160 ? 115.294 134.079 136.849 1.00 50.63 177 VAL A CA 1
ATOM 2374 C C . VAL B 2 160 ? 114.569 134.020 138.187 1.00 55.20 177 VAL A C 1
ATOM 2375 O O . VAL B 2 160 ? 113.363 134.285 138.263 1.00 62.45 177 VAL A O 1
ATOM 2379 N N . LEU B 2 161 ? 115.297 133.674 139.246 1.00 52.86 178 LEU A N 1
ATOM 2380 C CA . LEU B 2 161 ? 114.762 133.750 140.597 1.00 59.01 178 LEU A CA 1
ATOM 2381 C C . LEU B 2 161 ? 114.969 135.151 141.153 1.00 58.56 178 LEU A C 1
ATOM 2382 O O . LEU B 2 161 ? 116.038 135.745 140.990 1.00 51.80 178 LEU A O 1
ATOM 2387 N N . ARG B 2 162 ? 113.946 135.674 141.821 1.00 64.16 179 ARG A N 1
ATOM 2388 C CA . ARG B 2 162 ? 113.937 137.059 142.263 1.00 64.31 179 ARG A CA 1
ATOM 2389 C C . ARG B 2 162 ? 113.654 137.131 143.756 1.00 66.03 179 ARG A C 1
ATOM 2390 O O . ARG B 2 162 ? 113.178 136.171 144.369 1.00 69.23 179 ARG A O 1
ATOM 2398 N N . ASN B 2 163 ? 113.959 138.294 144.332 1.00 69.07 180 ASN A N 1
ATOM 2399 C CA . ASN B 2 163 ? 113.690 138.596 145.737 1.00 71.61 180 ASN A CA 1
ATOM 2400 C C . ASN B 2 163 ? 114.409 137.614 146.665 1.00 73.67 180 ASN A C 1
ATOM 2401 O O . ASN B 2 163 ? 113.796 136.832 147.392 1.00 75.96 180 ASN A O 1
ATOM 2406 N N . LEU B 2 164 ? 115.736 137.674 146.624 1.00 74.74 181 LEU A N 1
ATOM 2407 C CA . LEU B 2 164 ? 116.585 136.864 147.486 1.00 72.36 181 LEU A CA 1
ATOM 2408 C C . LEU B 2 164 ? 117.129 137.721 148.621 1.00 74.93 181 LEU A C 1
ATOM 2409 O O . LEU B 2 164 ? 117.632 138.825 148.389 1.00 76.20 181 LEU A O 1
ATOM 2414 N N . GLU B 2 165 ? 117.020 137.206 149.839 1.00 81.96 182 GLU A N 1
ATOM 2415 C CA . GLU B 2 165 ? 117.388 137.967 151.025 1.00 83.19 182 GLU A CA 1
ATOM 2416 C C . GLU B 2 165 ? 118.905 138.138 151.038 1.00 84.11 182 GLU A C 1
ATOM 2417 O O . GLU B 2 165 ? 119.632 137.138 151.063 1.00 85.45 182 GLU A O 1
ATOM 2423 N N . PRO B 2 166 ? 119.418 139.371 151.036 1.00 85.26 183 PRO A N 1
ATOM 2424 C CA . PRO B 2 166 ? 120.853 139.572 150.791 1.00 85.34 183 PRO A CA 1
ATOM 2425 C C . PRO B 2 166 ? 121.743 138.943 151.853 1.00 84.90 183 PRO A C 1
ATOM 2426 O O . PRO B 2 166 ? 121.364 138.802 153.017 1.00 84.14 183 PRO A O 1
ATOM 2430 N N . ARG B 2 167 ? 122.945 138.551 151.419 1.00 89.06 184 ARG A N 1
ATOM 2431 C CA . ARG B 2 167 ? 123.984 138.002 152.294 1.00 90.21 184 ARG A CA 1
ATOM 2432 C C . ARG B 2 167 ? 123.587 136.651 152.884 1.00 87.73 184 ARG A C 1
ATOM 2433 O O . ARG B 2 167 ? 124.030 136.284 153.975 1.00 88.37 184 ARG A O 1
ATOM 2441 N N . THR B 2 168 ? 122.746 135.902 152.173 1.00 78.78 185 THR A N 1
ATOM 2442 C CA . THR B 2 168 ? 122.406 134.532 152.536 1.00 80.27 185 THR A CA 1
ATOM 2443 C C . THR B 2 168 ? 122.579 133.650 151.310 1.00 77.78 185 THR A C 1
ATOM 2444 O O . THR B 2 168 ? 122.040 133.955 150.243 1.00 72.92 185 THR A O 1
ATOM 2448 N N . THR B 2 169 ? 123.320 132.556 151.465 1.00 72.68 186 THR A N 1
ATOM 2449 C CA . THR B 2 169 ? 123.625 131.683 150.341 1.00 73.97 186 THR A CA 1
ATOM 2450 C C . THR B 2 169 ? 122.416 130.830 149.987 1.00 70.54 186 THR A C 1
ATOM 2451 O O . THR B 2 169 ? 121.742 130.296 150.873 1.00 77.51 186 THR A O 1
ATOM 2455 N N . TYR B 2 170 ? 122.145 130.699 148.693 1.00 58.91 187 TYR A N 1
ATOM 2456 C CA . TYR B 2 170 ? 121.087 129.833 148.192 1.00 58.80 187 TYR A CA 1
ATOM 2457 C C . TYR B 2 170 ? 121.705 128.726 147.354 1.00 55.42 187 TYR A C 1
ATOM 2458 O O . TYR B 2 170 ? 122.537 128.996 146.484 1.00 60.91 187 TYR A O 1
ATOM 2467 N N . CYS B 2 171 ? 121.309 127.487 147.621 1.00 46.96 188 CYS A N 1
ATOM 2468 C CA . CYS B 2 171 ? 121.796 126.336 146.880 1.00 44.62 188 CYS A CA 1
ATOM 2469 C C . CYS B 2 171 ? 120.691 125.834 145.966 1.00 47.46 188 CYS A C 1
ATOM 2470 O O . CYS B 2 171 ? 119.547 125.655 146.402 1.00 62.65 188 CYS A O 1
ATOM 2473 N N . VAL B 2 172 ? 121.036 125.614 144.702 1.00 29.46 189 VAL A N 1
ATOM 2474 C CA . VAL B 2 172 ? 120.082 125.214 143.681 1.00 33.20 189 VAL A CA 1
ATOM 2475 C C . VAL B 2 172 ? 120.595 123.962 142.986 1.00 31.85 189 VAL A C 1
ATOM 2476 O O . VAL B 2 172 ? 121.798 123.677 142.974 1.00 53.22 189 VAL A O 1
ATOM 2480 N N . GLN B 2 173 ? 119.659 123.201 142.425 1.00 22.34 190 GLN A N 1
ATOM 2481 C CA . GLN B 2 173 ? 119.954 122.030 141.617 1.00 24.74 190 GLN A CA 1
ATOM 2482 C C . GLN B 2 173 ? 118.979 121.984 140.454 1.00 23.41 190 GLN A C 1
ATOM 2483 O O . GLN B 2 173 ? 117.842 122.452 140.561 1.00 43.59 190 GLN A O 1
ATOM 2489 N N . VAL B 2 174 ? 119.427 121.390 139.350 1.00 14.56 191 VAL A N 1
ATOM 2490 C CA . VAL B 2 174 ? 118.625 121.245 138.146 1.00 22.10 191 VAL A CA 1
ATOM 2491 C C . VAL B 2 174 ? 118.616 119.776 137.756 1.00 27.97 191 VAL A C 1
ATOM 2492 O O . VAL B 2 174 ? 119.498 119.003 138.132 1.00 43.61 191 VAL A O 1
ATOM 2496 N N . ARG B 2 175 ? 117.587 119.391 137.007 1.00 19.13 192 ARG A N 1
ATOM 2497 C CA . ARG B 2 175 ? 117.482 118.031 136.507 1.00 20.49 192 ARG A CA 1
ATOM 2498 C C . ARG B 2 175 ? 116.614 118.025 135.260 1.00 31.03 192 ARG A C 1
ATOM 2499 O O . ARG B 2 175 ? 115.859 118.965 134.999 1.00 50.34 192 ARG A O 1
ATOM 2507 N N . GLY B 2 176 ? 116.736 116.951 134.487 1.00 18.35 193 GLY A N 1
ATOM 2508 C CA . GLY B 2 176 ? 115.945 116.796 133.285 1.00 27.20 193 GLY A CA 1
ATOM 2509 C C . GLY B 2 176 ? 114.733 115.920 133.505 1.00 29.05 193 GLY A C 1
ATOM 2510 O O . GLY B 2 176 ? 114.867 114.732 133.808 1.00 37.06 193 GLY A O 1
ATOM 2511 N N . PHE B 2 177 ? 113.545 116.494 133.370 1.00 18.38 194 PHE A N 1
ATOM 2512 C CA . PHE B 2 177 ? 112.294 115.778 133.541 1.00 18.62 194 PHE A CA 1
ATOM 2513 C C . PHE B 2 177 ? 111.666 115.489 132.184 1.00 31.47 194 PHE A C 1
ATOM 2514 O O . PHE B 2 177 ? 111.834 116.247 131.225 1.00 37.99 194 PHE A O 1
ATOM 2522 N N . LEU B 2 178 ? 110.950 114.372 132.110 1.00 36.59 195 LEU A N 1
ATOM 2523 C CA . LEU B 2 178 ? 110.228 113.968 130.904 1.00 24.12 195 LEU A CA 1
ATOM 2524 C C . LEU B 2 178 ? 108.752 113.866 131.255 1.00 38.45 195 LEU A C 1
ATOM 2525 O O . LEU B 2 178 ? 108.303 112.822 131.762 1.00 46.21 195 LEU A O 1
ATOM 2530 N N . PRO B 2 179 ? 107.962 114.914 131.017 1.00 31.59 196 PRO A N 1
ATOM 2531 C CA . PRO B 2 179 ? 106.588 114.940 131.546 1.00 24.96 196 PRO A CA 1
ATOM 2532 C C . PRO B 2 179 ? 105.687 113.830 131.033 1.00 37.42 196 PRO A C 1
ATOM 2533 O O . PRO B 2 179 ? 104.809 113.377 131.778 1.00 42.91 196 PRO A O 1
ATOM 2537 N N . ASP B 2 180 ? 105.859 113.388 129.786 1.00 37.07 197 ASP A N 1
ATOM 2538 C CA . ASP B 2 180 ? 104.929 112.417 129.216 1.00 40.54 197 ASP A CA 1
ATOM 2539 C C . ASP B 2 180 ? 105.016 111.078 129.936 1.00 42.51 197 ASP A C 1
ATOM 2540 O O . ASP B 2 180 ? 103.993 110.498 130.318 1.00 42.68 197 ASP A O 1
ATOM 2545 N N . ARG B 2 181 ? 106.230 110.572 130.128 1.00 38.14 198 ARG A N 1
ATOM 2546 C CA . ARG B 2 181 ? 106.444 109.282 130.765 1.00 39.28 198 ARG A CA 1
ATOM 2547 C C . ARG B 2 181 ? 106.677 109.385 132.265 1.00 46.28 198 ARG A C 1
ATOM 2548 O O . ARG B 2 181 ? 106.726 108.348 132.935 1.00 50.25 198 ARG A O 1
ATOM 2556 N N . ASN B 2 182 ? 106.825 110.598 132.801 1.00 42.87 199 ASN A N 1
ATOM 2557 C CA . ASN B 2 182 ? 107.076 110.821 134.224 1.00 36.16 199 ASN A CA 1
ATOM 2558 C C . ASN B 2 182 ? 108.369 110.131 134.666 1.00 44.03 199 ASN A C 1
ATOM 2559 O O . ASN B 2 182 ? 108.388 109.314 135.588 1.00 48.63 199 ASN A O 1
ATOM 2564 N N . LYS B 2 183 ? 109.459 110.467 133.968 1.00 35.32 200 LYS A N 1
ATOM 2565 C CA . LYS B 2 183 ? 110.789 109.893 134.304 1.00 40.49 200 LYS A CA 1
ATOM 2566 C C . LYS B 2 183 ? 111.768 111.050 134.520 1.00 41.45 200 LYS A C 1
ATOM 2567 O O . LYS B 2 183 ? 112.065 111.763 133.540 1.00 53.48 200 LYS A O 1
ATOM 2573 N N . ALA B 2 184 ? 112.230 111.239 135.758 1.00 31.95 201 ALA A N 1
ATOM 2574 C CA . ALA B 2 184 ? 113.174 112.338 136.067 1.00 28.18 201 ALA A CA 1
ATOM 2575 C C . ALA B 2 184 ? 114.600 111.908 135.711 1.00 36.99 201 ALA A C 1
ATOM 2576 O O . ALA B 2 184 ? 114.832 110.691 135.568 1.00 44.92 201 ALA A O 1
ATOM 2578 N N . GLY B 2 185 ? 115.515 112.872 135.576 1.00 34.36 202 GLY A N 1
ATOM 2579 C CA . GLY B 2 185 ? 116.926 112.546 135.288 1.00 31.48 202 GLY A CA 1
ATOM 2580 C C . GLY B 2 185 ? 117.737 112.480 136.569 1.00 34.38 202 GLY A C 1
ATOM 2581 O O . GLY B 2 185 ? 117.309 111.769 137.500 1.00 36.59 202 GLY A O 1
ATOM 2582 N N . GLU B 2 186 ? 118.865 113.193 136.622 1.00 40.49 203 GLU A N 1
ATOM 2583 C CA . GLU B 2 186 ? 119.694 113.230 137.856 1.00 38.03 203 GLU A CA 1
ATOM 2584 C C . GLU B 2 186 ? 119.836 114.682 138.320 1.00 40.37 203 GLU A C 1
ATOM 2585 O O . GLU B 2 186 ? 120.291 115.515 137.512 1.00 40.92 203 GLU A O 1
ATOM 2591 N N . TRP B 2 187 ? 119.462 114.971 139.571 1.00 39.98 204 TRP A N 1
ATOM 2592 C CA . TRP B 2 187 ? 119.650 116.343 140.109 1.00 29.31 204 TRP A CA 1
ATOM 2593 C C . TRP B 2 187 ? 121.115 116.741 139.936 1.00 38.64 204 TRP A C 1
ATOM 2594 O O . TRP B 2 187 ? 121.999 115.995 140.411 1.00 40.72 204 TRP A O 1
ATOM 2605 N N . SER B 2 188 ? 121.364 117.875 139.277 1.00 48.59 205 SER A N 1
ATOM 2606 C CA . SER B 2 188 ? 122.757 118.327 139.028 1.00 45.49 205 SER A CA 1
ATOM 2607 C C . SER B 2 188 ? 123.426 118.689 140.357 1.00 49.17 205 SER A C 1
ATOM 2608 O O . SER B 2 188 ? 122.698 118.908 141.346 1.00 46.47 205 SER A O 1
ATOM 2611 N N . GLU B 2 189 ? 124.759 118.755 140.370 1.00 55.52 206 GLU A N 1
ATOM 2612 C CA . GLU B 2 189 ? 125.476 119.088 141.587 1.00 52.67 206 GLU A CA 1
ATOM 2613 C C . GLU B 2 189 ? 124.813 120.293 142.245 1.00 47.58 206 GLU A C 1
ATOM 2614 O O . GLU B 2 189 ? 124.486 121.268 141.555 1.00 39.19 206 GLU A O 1
ATOM 2620 N N . PRO B 2 190 ? 124.579 120.260 143.548 1.00 46.59 207 PRO A N 1
ATOM 2621 C CA . PRO B 2 190 ? 123.971 121.419 144.208 1.00 53.32 207 PRO A CA 1
ATOM 2622 C C . PRO B 2 190 ? 124.943 122.580 144.268 1.00 51.96 207 PRO A C 1
ATOM 2623 O O . PRO B 2 190 ? 125.904 122.548 145.042 1.00 46.48 207 PRO A O 1
ATOM 2627 N N . VAL B 2 191 ? 124.709 123.608 143.458 1.00 45.30 208 VAL A N 1
ATOM 2628 C CA . VAL B 2 191 ? 125.592 124.766 143.400 1.00 37.68 208 VAL A CA 1
ATOM 2629 C C . VAL B 2 191 ? 125.041 125.838 144.328 1.00 42.07 208 VAL A C 1
ATOM 2630 O O . VAL B 2 191 ? 123.839 126.130 144.315 1.00 52.22 208 VAL A O 1
ATOM 2634 N N . CYS B 2 192 ? 125.906 126.388 145.171 1.00 55.21 209 CYS A N 1
ATOM 2635 C CA . CYS B 2 192 ? 125.509 127.354 146.186 1.00 62.43 209 CYS A CA 1
ATOM 2636 C C . CYS B 2 192 ? 126.105 128.711 145.841 1.00 63.78 209 CYS A C 1
ATOM 2637 O O . CYS B 2 192 ? 127.323 128.835 145.679 1.00 62.98 209 CYS A O 1
ATOM 2640 N N . GLU B 2 193 ? 125.245 129.720 145.734 1.00 65.31 210 GLU A N 1
ATOM 2641 C CA . GLU B 2 193 ? 125.647 131.068 145.364 1.00 62.97 210 GLU A CA 1
ATOM 2642 C C . GLU B 2 193 ? 125.305 132.022 146.496 1.00 66.25 210 GLU A C 1
ATOM 2643 O O . GLU B 2 193 ? 124.203 131.962 147.053 1.00 70.08 210 GLU A O 1
ATOM 2649 N N . GLN B 2 194 ? 126.252 132.890 146.837 1.00 81.69 211 GLN A N 1
ATOM 2650 C CA . GLN B 2 194 ? 126.038 133.929 147.834 1.00 79.97 211 GLN A CA 1
ATOM 2651 C C . GLN B 2 194 ? 125.647 135.216 147.123 1.00 79.54 211 GLN A C 1
ATOM 2652 O O . GLN B 2 194 ? 126.437 135.769 146.351 1.00 80.97 211 GLN A O 1
ATOM 2658 N N . THR B 2 195 ? 124.434 135.690 147.382 1.00 83.77 212 THR A N 1
ATOM 2659 C CA . THR B 2 195 ? 123.932 136.861 146.682 1.00 86.54 212 THR A CA 1
ATOM 2660 C C . THR B 2 195 ? 124.680 138.118 147.114 1.00 90.39 212 THR A C 1
ATOM 2661 O O . THR B 2 195 ? 125.132 138.244 148.256 1.00 89.14 212 THR A O 1
ATOM 2665 N N . THR B 2 196 ? 124.830 139.043 146.170 1.00 97.19 213 THR A N 1
ATOM 2666 C CA . THR B 2 196 ? 125.601 140.254 146.410 1.00 97.68 213 THR A CA 1
ATOM 2667 C C . THR B 2 196 ? 124.846 141.214 147.323 1.00 95.85 213 THR A C 1
ATOM 2668 O O . THR B 2 196 ? 123.616 141.308 147.288 1.00 90.93 213 THR A O 1
ATOM 2672 N N . HIS B 2 197 ? 125.603 141.931 148.147 1.00 105.51 214 HIS A N 1
ATOM 2673 C CA . HIS B 2 197 ? 125.031 142.891 149.082 1.00 105.10 214 HIS A CA 1
ATOM 2674 C C . HIS B 2 197 ? 124.553 144.144 148.356 1.00 103.70 214 HIS A C 1
ATOM 2675 O O . HIS B 2 197 ? 123.445 144.178 147.824 1.00 102.22 214 HIS A O 1
ATOM 2682 N N . PRO C 3 6 ? 124.379 127.857 73.677 1.00 77.20 6 PRO B N 1
ATOM 2683 C CA . PRO C 3 6 ? 124.149 127.094 74.909 1.00 78.81 6 PRO B CA 1
ATOM 2684 C C . PRO C 3 6 ? 124.829 127.721 76.121 1.00 74.86 6 PRO B C 1
ATOM 2685 O O . PRO C 3 6 ? 125.957 128.199 76.004 1.00 73.67 6 PRO B O 1
ATOM 2689 N N . PRO C 3 7 ? 124.192 127.749 77.321 1.00 61.26 7 PRO B N 1
ATOM 2690 C CA . PRO C 3 7 ? 124.863 128.242 78.530 1.00 62.41 7 PRO B CA 1
ATOM 2691 C C . PRO C 3 7 ? 126.049 127.326 78.859 1.00 64.98 7 PRO B C 1
ATOM 2692 O O . PRO C 3 7 ? 125.851 126.127 78.937 1.00 66.61 7 PRO B O 1
ATOM 2696 N N . GLN C 3 8 ? 127.241 127.899 79.041 1.00 69.62 8 GLN B N 1
ATOM 2697 C CA . GLN C 3 8 ? 128.457 127.069 79.261 1.00 68.58 8 GLN B CA 1
ATOM 2698 C C . GLN C 3 8 ? 128.496 126.478 80.675 1.00 71.16 8 GLN B C 1
ATOM 2699 O O . GLN C 3 8 ? 128.783 125.271 80.787 1.00 75.07 8 GLN B O 1
ATOM 2705 N N . ASN C 3 9 ? 128.227 127.280 81.710 1.00 67.92 9 ASN B N 1
ATOM 2706 C CA . ASN C 3 9 ? 128.397 126.769 83.101 1.00 70.52 9 ASN B CA 1
ATOM 2707 C C . ASN C 3 9 ? 127.054 126.631 83.821 1.00 69.25 9 ASN B C 1
ATOM 2708 O O . ASN C 3 9 ? 126.760 127.484 84.679 1.00 72.46 9 ASN B O 1
ATOM 2713 N N . VAL C 3 10 ? 126.289 125.583 83.508 1.00 55.02 10 VAL B N 1
ATOM 2714 C CA . VAL C 3 10 ? 125.036 125.321 84.210 1.00 56.28 10 VAL B CA 1
ATOM 2715 C C . VAL C 3 10 ? 125.366 124.630 85.529 1.00 53.39 10 VAL B C 1
ATOM 2716 O O . VAL C 3 10 ? 125.870 123.504 85.540 1.00 52.76 10 VAL B O 1
ATOM 2720 N N . THR C 3 11 ? 125.088 125.302 86.643 1.00 48.41 11 THR B N 1
ATOM 2721 C CA . THR C 3 11 ? 125.408 124.807 87.974 1.00 47.85 11 THR B CA 1
ATOM 2722 C C . THR C 3 11 ? 124.204 124.977 88.888 1.00 49.32 11 THR B C 1
ATOM 2723 O O . THR C 3 11 ? 123.607 126.058 88.943 1.00 54.09 11 THR B O 1
ATOM 2727 N N . LEU C 3 12 ? 123.858 123.917 89.613 1.00 39.14 12 LEU B N 1
ATOM 2728 C CA . LEU C 3 12 ? 122.749 123.926 90.562 1.00 38.26 12 LEU B CA 1
ATOM 2729 C C . LEU C 3 12 ? 123.333 123.972 91.968 1.00 41.58 12 LEU B C 1
ATOM 2730 O O . LEU C 3 12 ? 123.941 122.999 92.423 1.00 52.09 12 LEU B O 1
ATOM 2735 N N . LEU C 3 13 ? 123.153 125.096 92.652 1.00 34.29 13 LEU B N 1
ATOM 2736 C CA . LEU C 3 13 ? 123.718 125.297 93.980 1.00 37.33 13 LEU B CA 1
ATOM 2737 C C . LEU C 3 13 ? 122.617 125.711 94.950 1.00 36.24 13 LEU B C 1
ATOM 2738 O O . LEU C 3 13 ? 121.453 125.859 94.576 1.00 36.67 13 LEU B O 1
ATOM 2743 N N . SER C 3 14 ? 122.993 125.885 96.215 1.00 39.06 14 SER B N 1
ATOM 2744 C CA . SER C 3 14 ? 122.052 126.242 97.267 1.00 36.05 14 SER B CA 1
ATOM 2745 C C . SER C 3 14 ? 122.595 127.420 98.060 1.00 38.91 14 SER B C 1
ATOM 2746 O O . SER C 3 14 ? 123.757 127.414 98.473 1.00 42.43 14 SER B O 1
ATOM 2749 N N . GLN C 3 15 ? 121.752 128.430 98.256 1.00 49.59 15 GLN B N 1
ATOM 2750 C CA . GLN C 3 15 ? 122.086 129.602 99.053 1.00 49.23 15 GLN B CA 1
ATOM 2751 C C . GLN C 3 15 ? 120.866 130.009 99.862 1.00 50.24 15 GLN B C 1
ATOM 2752 O O . GLN C 3 15 ? 119.755 130.056 99.324 1.00 51.24 15 GLN B O 1
ATOM 2758 N N . ASN C 3 16 ? 121.077 130.296 101.146 1.00 41.06 16 ASN B N 1
ATOM 2759 C CA . ASN C 3 16 ? 120.040 130.809 102.041 1.00 41.00 16 ASN B CA 1
ATOM 2760 C C . ASN C 3 16 ? 118.762 129.974 101.956 1.00 43.40 16 ASN B C 1
ATOM 2761 O O . ASN C 3 16 ? 117.693 130.456 101.581 1.00 43.14 16 ASN B O 1
ATOM 2766 N N . PHE C 3 17 ? 118.900 128.695 102.298 1.00 39.82 17 PHE B N 1
ATOM 2767 C CA . PHE C 3 17 ? 117.812 127.721 102.325 1.00 34.07 17 PHE B CA 1
ATOM 2768 C C . PHE C 3 17 ? 117.109 127.569 100.984 1.00 35.34 17 PHE B C 1
ATOM 2769 O O . PHE C 3 17 ? 116.028 126.976 100.926 1.00 41.36 17 PHE B O 1
ATOM 2777 N N . SER C 3 18 ? 117.684 128.083 99.901 1.00 39.64 18 SER B N 1
ATOM 2778 C CA . SER C 3 18 ? 117.044 128.046 98.597 1.00 41.41 18 SER B CA 1
ATOM 2779 C C . SER C 3 18 ? 117.955 127.359 97.591 1.00 41.82 18 SER B C 1
ATOM 2780 O O . SER C 3 18 ? 119.169 127.277 97.780 1.00 41.24 18 SER B O 1
ATOM 2783 N N . VAL C 3 19 ? 117.353 126.854 96.519 1.00 44.17 19 VAL B N 1
ATOM 2784 C CA . VAL C 3 19 ? 118.073 126.154 95.461 1.00 36.80 19 VAL B CA 1
ATOM 2785 C C . VAL C 3 19 ? 118.019 127.011 94.206 1.00 43.20 19 VAL B C 1
ATOM 2786 O O . VAL C 3 19 ? 116.933 127.298 93.688 1.00 46.21 19 VAL B O 1
ATOM 2790 N N . TYR C 3 20 ? 119.188 127.406 93.708 1.00 46.84 20 TYR B N 1
ATOM 2791 C CA . TYR C 3 20 ? 119.306 128.264 92.538 1.00 46.45 20 TYR B CA 1
ATOM 2792 C C . TYR C 3 20 ? 120.027 127.520 91.426 1.00 47.65 20 TYR B C 1
ATOM 2793 O O . TYR C 3 20 ? 121.079 126.914 91.659 1.00 56.11 20 TYR B O 1
ATOM 2802 N N . LEU C 3 21 ? 119.470 127.576 90.221 1.00 42.19 21 LEU B N 1
ATOM 2803 C CA . LEU C 3 21 ? 120.156 127.130 89.019 1.00 41.96 21 LEU B CA 1
ATOM 2804 C C . LEU C 3 21 ? 120.720 128.358 88.319 1.00 44.00 21 LEU B C 1
ATOM 2805 O O . LEU C 3 21 ? 119.969 129.280 87.974 1.00 45.85 21 LEU B O 1
ATOM 2810 N N . THR C 3 22 ? 122.035 128.376 88.119 1.00 44.80 22 THR B N 1
ATOM 2811 C CA . THR C 3 22 ? 122.719 129.511 87.524 1.00 48.44 22 THR B CA 1
ATOM 2812 C C . THR C 3 22 ? 123.512 129.040 86.316 1.00 45.84 22 THR B C 1
ATOM 2813 O O . THR C 3 22 ? 123.840 127.860 86.186 1.00 48.71 22 THR B O 1
ATOM 2817 N N . TRP C 3 23 ? 123.805 129.976 85.418 1.00 49.63 23 TRP B N 1
ATOM 2818 C CA . TRP C 3 23 ? 124.540 129.638 84.210 1.00 48.57 23 TRP B CA 1
ATOM 2819 C C . TRP C 3 23 ? 125.090 130.904 83.575 1.00 55.11 23 TRP B C 1
ATOM 2820 O O . TRP C 3 23 ? 124.476 131.970 83.654 1.00 60.04 23 TRP B O 1
ATOM 2831 N N . LEU C 3 24 ? 126.251 130.773 82.944 1.00 63.44 24 LEU B N 1
ATOM 2832 C CA . LEU C 3 24 ? 126.736 131.824 82.069 1.00 59.75 24 LEU B CA 1
ATOM 2833 C C . LEU C 3 24 ? 126.941 131.246 80.678 1.00 65.60 24 LEU B C 1
ATOM 2834 O O . LEU C 3 24 ? 127.302 130.067 80.531 1.00 69.34 24 LEU B O 1
ATOM 2839 N N . PRO C 3 25 ? 126.690 132.047 79.645 1.00 66.41 25 PRO B N 1
ATOM 2840 C CA . PRO C 3 25 ? 126.593 131.533 78.279 1.00 68.92 25 PRO B CA 1
ATOM 2841 C C . PRO C 3 25 ? 127.901 131.640 77.503 1.00 67.53 25 PRO B C 1
ATOM 2842 O O . PRO C 3 25 ? 128.898 132.190 77.974 1.00 67.76 25 PRO B O 1
ATOM 2846 N N . GLY C 3 26 ? 127.865 131.108 76.282 1.00 74.90 26 GLY B N 1
ATOM 2847 C CA . GLY C 3 26 ? 129.018 131.140 75.406 1.00 77.99 26 GLY B CA 1
ATOM 2848 C C . GLY C 3 26 ? 128.991 132.296 74.424 1.00 79.96 26 GLY B C 1
ATOM 2849 O O . GLY C 3 26 ? 127.941 132.852 74.113 1.00 78.76 26 GLY B O 1
ATOM 2850 N N . LEU C 3 27 ? 130.176 132.647 73.933 1.00 84.46 27 LEU B N 1
ATOM 2851 C CA . LEU C 3 27 ? 130.308 133.746 72.992 1.00 84.56 27 LEU B CA 1
ATOM 2852 C C . LEU C 3 27 ? 129.779 133.345 71.618 1.00 82.63 27 LEU B C 1
ATOM 2853 O O . LEU C 3 27 ? 129.696 132.164 71.269 1.00 80.81 27 LEU B O 1
ATOM 2858 N N . GLY C 3 28 ? 129.415 134.357 70.833 1.00 86.06 28 GLY B N 1
ATOM 2859 C CA . GLY C 3 28 ? 128.904 134.170 69.497 1.00 87.49 28 GLY B CA 1
ATOM 2860 C C . GLY C 3 28 ? 127.394 134.184 69.390 1.00 87.87 28 GLY B C 1
ATOM 2861 O O . GLY C 3 28 ? 126.867 134.395 68.292 1.00 85.70 28 GLY B O 1
ATOM 2862 N N . ASN C 3 29 ? 126.689 133.969 70.496 1.00 90.43 29 ASN B N 1
ATOM 2863 C CA . ASN C 3 29 ? 125.239 134.017 70.470 1.00 89.16 29 ASN B CA 1
ATOM 2864 C C . ASN C 3 29 ? 124.764 135.467 70.375 1.00 89.50 29 ASN B C 1
ATOM 2865 O O . ASN C 3 29 ? 125.445 136.384 70.840 1.00 90.01 29 ASN B O 1
ATOM 2870 N N . PRO C 3 30 ? 123.603 135.701 69.769 1.00 90.25 30 PRO B N 1
ATOM 2871 C CA . PRO C 3 30 ? 123.071 137.066 69.694 1.00 90.14 30 PRO B CA 1
ATOM 2872 C C . PRO C 3 30 ? 122.600 137.551 71.057 1.00 90.53 30 PRO B C 1
ATOM 2873 O O . PRO C 3 30 ? 122.584 136.817 72.047 1.00 91.52 30 PRO B O 1
ATOM 2877 N N . GLN C 3 31 ? 122.208 138.823 71.095 1.00 90.23 31 GLN B N 1
ATOM 2878 C CA . GLN C 3 31 ? 121.776 139.474 72.323 1.00 91.67 31 GLN B CA 1
ATOM 2879 C C . GLN C 3 31 ? 120.271 139.384 72.544 1.00 90.14 31 GLN B C 1
ATOM 2880 O O . GLN C 3 31 ? 119.734 140.103 73.395 1.00 89.21 31 GLN B O 1
ATOM 2886 N N . ASP C 3 32 ? 119.580 138.519 71.803 1.00 83.71 32 ASP B N 1
ATOM 2887 C CA . ASP C 3 32 ? 118.136 138.359 71.923 1.00 83.41 32 ASP B CA 1
ATOM 2888 C C . ASP C 3 32 ? 117.763 136.963 72.411 1.00 82.27 32 ASP B C 1
ATOM 2889 O O . ASP C 3 32 ? 116.604 136.554 72.323 1.00 83.73 32 ASP B O 1
ATOM 2894 N N . VAL C 3 33 ? 118.732 136.229 72.942 1.00 73.21 33 VAL B N 1
ATOM 2895 C CA . VAL C 3 33 ? 118.516 134.855 73.373 1.00 73.36 33 VAL B CA 1
ATOM 2896 C C . VAL C 3 33 ? 117.813 134.864 74.724 1.00 71.58 33 VAL B C 1
ATOM 2897 O O . VAL C 3 33 ? 118.168 135.639 75.619 1.00 73.34 33 VAL B O 1
ATOM 2901 N N . THR C 3 34 ? 116.783 134.041 74.853 1.00 67.60 34 THR B N 1
ATOM 2902 C CA . THR C 3 34 ? 116.145 133.785 76.131 1.00 68.85 34 THR B CA 1
ATOM 2903 C C . THR C 3 34 ? 116.563 132.404 76.621 1.00 70.27 34 THR B C 1
ATOM 2904 O O . THR C 3 34 ? 117.305 131.678 75.956 1.00 74.15 34 THR B O 1
ATOM 2908 N N . TYR C 3 35 ? 116.068 132.025 77.795 1.00 60.03 35 TYR B N 1
ATOM 2909 C CA . TYR C 3 35 ? 116.489 130.775 78.407 1.00 62.06 35 TYR B CA 1
ATOM 2910 C C . TYR C 3 35 ? 115.282 129.972 78.853 1.00 60.57 35 TYR B C 1
ATOM 2911 O O . TYR C 3 35 ? 114.359 130.516 79.465 1.00 60.94 35 TYR B O 1
ATOM 2920 N N . PHE C 3 36 ? 115.294 128.682 78.533 1.00 61.27 36 PHE B N 1
ATOM 2921 C CA . PHE C 3 36 ? 114.276 127.740 78.969 1.00 62.52 36 PHE B CA 1
ATOM 2922 C C . PHE C 3 36 ? 114.927 126.713 79.883 1.00 63.52 36 PHE B C 1
ATOM 2923 O O . PHE C 3 36 ? 115.986 126.166 79.556 1.00 66.41 36 PHE B O 1
ATOM 2931 N N . VAL C 3 37 ? 114.293 126.452 81.023 1.00 56.21 37 VAL B N 1
ATOM 2932 C CA . VAL C 3 37 ? 114.878 125.652 82.091 1.00 54.40 37 VAL B CA 1
ATOM 2933 C C . VAL C 3 37 ? 113.894 124.563 82.493 1.00 56.39 37 VAL B C 1
ATOM 2934 O O . VAL C 3 37 ? 112.693 124.823 82.628 1.00 64.37 37 VAL B O 1
ATOM 2938 N N . ALA C 3 38 ? 114.412 123.342 82.666 1.00 44.37 38 ALA B N 1
ATOM 2939 C CA . ALA C 3 38 ? 113.571 122.198 83.088 1.00 44.34 38 ALA B CA 1
ATOM 2940 C C . ALA C 3 38 ? 114.315 121.422 84.181 1.00 49.63 38 ALA B C 1
ATOM 2941 O O . ALA C 3 38 ? 115.559 121.391 84.129 1.00 56.73 38 ALA B O 1
ATOM 2943 N N . TYR C 3 39 ? 113.586 120.824 85.130 1.00 49.54 39 TYR B N 1
ATOM 2944 C CA . TYR C 3 39 ? 114.241 120.104 86.259 1.00 46.64 39 TYR B CA 1
ATOM 2945 C C . TYR C 3 39 ? 113.899 118.611 86.189 1.00 54.26 39 TYR B C 1
ATOM 2946 O O . TYR C 3 39 ? 112.797 118.258 85.714 1.00 56.31 39 TYR B O 1
ATOM 2955 N N . GLN C 3 40 ? 114.823 117.758 86.644 1.00 57.93 40 GLN B N 1
ATOM 2956 C CA . GLN C 3 40 ? 114.603 116.287 86.623 1.00 57.99 40 GLN B CA 1
ATOM 2957 C C . GLN C 3 40 ? 114.944 115.708 87.999 1.00 60.63 40 GLN B C 1
ATOM 2958 O O . GLN C 3 40 ? 116.039 116.015 88.506 1.00 60.25 40 GLN B O 1
ATOM 2964 N N . SER C 3 41 ? 114.050 114.891 88.564 1.00 60.58 41 SER B N 1
ATOM 2965 C CA . SER C 3 41 ? 114.303 114.259 89.885 1.00 54.53 41 SER B CA 1
ATOM 2966 C C . SER C 3 41 ? 115.193 113.025 89.710 1.00 53.58 41 SER B C 1
ATOM 2967 O O . SER C 3 41 ? 115.268 112.508 88.578 1.00 57.37 41 SER B O 1
ATOM 2970 N N . SER C 3 42 ? 115.836 112.571 90.791 1.00 56.54 42 SER B N 1
ATOM 2971 C CA . SER C 3 42 ? 116.668 111.369 90.718 1.00 58.65 42 SER B CA 1
ATOM 2972 C C . SER C 3 42 ? 115.865 110.115 90.399 1.00 59.81 42 SER B C 1
ATOM 2973 O O . SER C 3 42 ? 116.303 109.337 89.533 1.00 60.26 42 SER B O 1
ATOM 2976 N N . PRO C 3 43 ? 114.730 109.836 91.039 1.00 59.38 43 PRO B N 1
ATOM 2977 C CA . PRO C 3 43 ? 113.857 108.772 90.536 1.00 59.34 43 PRO B CA 1
ATOM 2978 C C . PRO C 3 43 ? 113.156 109.230 89.267 1.00 61.60 43 PRO B C 1
ATOM 2979 O O . PRO C 3 43 ? 113.128 110.418 88.940 1.00 63.92 43 PRO B O 1
ATOM 2983 N N . THR C 3 44 ? 112.582 108.260 88.556 1.00 69.56 44 THR B N 1
ATOM 2984 C CA . THR C 3 44 ? 111.878 108.463 87.283 1.00 73.81 44 THR B CA 1
ATOM 2985 C C . THR C 3 44 ? 112.579 109.513 86.418 1.00 72.50 44 THR B C 1
ATOM 2986 O O . THR C 3 44 ? 112.029 110.560 86.076 1.00 72.99 44 THR B O 1
ATOM 2990 N N . ARG C 3 45 ? 113.830 109.199 86.064 1.00 68.41 45 ARG B N 1
ATOM 2991 C CA . ARG C 3 45 ? 114.681 110.147 85.352 1.00 71.71 45 ARG B CA 1
ATOM 2992 C C . ARG C 3 45 ? 114.127 110.538 83.988 1.00 73.12 45 ARG B C 1
ATOM 2993 O O . ARG C 3 45 ? 114.576 111.538 83.417 1.00 72.47 45 ARG B O 1
ATOM 3001 N N . ARG C 3 46 ? 113.176 109.776 83.446 1.00 80.37 46 ARG B N 1
ATOM 3002 C CA . ARG C 3 46 ? 112.622 110.115 82.139 1.00 79.40 46 ARG B CA 1
ATOM 3003 C C . ARG C 3 46 ? 111.894 111.454 82.175 1.00 80.00 46 ARG B C 1
ATOM 3004 O O . ARG C 3 46 ? 111.927 112.213 81.199 1.00 81.09 46 ARG B O 1
ATOM 3012 N N . ARG C 3 47 ? 111.232 111.762 83.289 1.00 76.34 47 ARG B N 1
ATOM 3013 C CA . ARG C 3 47 ? 110.497 113.016 83.413 1.00 74.92 47 ARG B CA 1
ATOM 3014 C C . ARG C 3 47 ? 111.455 114.201 83.398 1.00 74.02 47 ARG B C 1
ATOM 3015 O O . ARG C 3 47 ? 112.516 114.165 84.028 1.00 73.01 47 ARG B O 1
ATOM 3023 N N . TRP C 3 48 ? 111.079 115.252 82.668 1.00 55.93 48 TRP B N 1
ATOM 3024 C CA . TRP C 3 48 ? 111.914 116.439 82.489 1.00 50.85 48 TRP B CA 1
ATOM 3025 C C . TRP C 3 48 ? 111.072 117.708 82.663 1.00 54.92 48 TRP B C 1
ATOM 3026 O O . TRP C 3 48 ? 111.014 118.561 81.779 1.00 63.06 48 TRP B O 1
ATOM 3037 N N . ARG C 3 49 ? 110.384 117.806 83.803 1.00 63.26 49 ARG B N 1
ATOM 3038 C CA . ARG C 3 49 ? 109.460 118.908 84.063 1.00 63.78 49 ARG B CA 1
ATOM 3039 C C . ARG C 3 49 ? 110.123 120.265 83.850 1.00 64.22 49 ARG B C 1
ATOM 3040 O O . ARG C 3 49 ? 111.242 120.507 84.307 1.00 66.54 49 ARG B O 1
ATOM 3048 N N . GLU C 3 50 ? 109.405 121.158 83.175 1.00 62.64 50 GLU B N 1
ATOM 3049 C CA . GLU C 3 50 ? 109.923 122.462 82.794 1.00 63.61 50 GLU B CA 1
ATOM 3050 C C . GLU C 3 50 ? 109.417 123.522 83.767 1.00 65.12 50 GLU B C 1
ATOM 3051 O O . GLU C 3 50 ? 108.247 123.529 84.155 1.00 70.85 50 GLU B O 1
ATOM 3057 N N . VAL C 3 51 ? 110.315 124.428 84.154 1.00 57.53 51 VAL B N 1
ATOM 3058 C CA . VAL C 3 51 ? 110.040 125.411 85.205 1.00 53.30 51 VAL B CA 1
ATOM 3059 C C . VAL C 3 51 ? 109.389 126.626 84.552 1.00 58.11 51 VAL B C 1
ATOM 3060 O O . VAL C 3 51 ? 109.961 127.251 83.658 1.00 59.68 51 VAL B O 1
ATOM 3064 N N . GLU C 3 52 ? 108.182 126.966 85.010 1.00 68.73 52 GLU B N 1
ATOM 3065 C CA . GLU C 3 52 ? 107.395 128.005 84.352 1.00 68.00 52 GLU B CA 1
ATOM 3066 C C . GLU C 3 52 ? 107.893 129.403 84.701 1.00 68.07 52 GLU B C 1
ATOM 3067 O O . GLU C 3 52 ? 107.871 130.303 83.855 1.00 68.45 52 GLU B O 1
ATOM 3073 N N . GLU C 3 53 ? 108.328 129.613 85.946 1.00 72.29 53 GLU B N 1
ATOM 3074 C CA . GLU C 3 53 ? 108.746 130.950 86.361 1.00 71.70 53 GLU B CA 1
ATOM 3075 C C . GLU C 3 53 ? 110.011 131.397 85.638 1.00 72.21 53 GLU B C 1
ATOM 3076 O O . GLU C 3 53 ? 110.247 132.601 85.487 1.00 73.97 53 GLU B O 1
ATOM 3082 N N . CYS C 3 54 ? 110.827 130.450 85.184 1.00 70.81 54 CYS B N 1
ATOM 3083 C CA . CYS C 3 54 ? 112.038 130.729 84.426 1.00 68.62 54 CYS B CA 1
ATOM 3084 C C . CYS C 3 54 ? 111.838 130.603 82.923 1.00 73.54 54 CYS B C 1
ATOM 3085 O O . CYS C 3 54 ? 112.784 130.830 82.164 1.00 77.25 54 CYS B O 1
ATOM 3088 N N . ALA C 3 55 ? 110.630 130.269 82.475 1.00 76.24 55 ALA B N 1
ATOM 3089 C CA . ALA C 3 55 ? 110.412 129.975 81.065 1.00 75.29 55 ALA B CA 1
ATOM 3090 C C . ALA C 3 55 ? 110.581 131.227 80.215 1.00 76.96 55 ALA B C 1
ATOM 3091 O O . ALA C 3 55 ? 109.872 132.221 80.401 1.00 76.49 55 ALA B O 1
ATOM 3093 N N . GLY C 3 56 ? 111.521 131.170 79.278 1.00 71.79 56 GLY B N 1
ATOM 3094 C CA . GLY C 3 56 ? 111.745 132.298 78.383 1.00 70.28 56 GLY B CA 1
ATOM 3095 C C . GLY C 3 56 ? 112.175 133.559 79.094 1.00 70.08 56 GLY B C 1
ATOM 3096 O O . GLY C 3 56 ? 111.757 134.661 78.718 1.00 73.14 56 GLY B O 1
ATOM 3097 N N . THR C 3 57 ? 113.011 133.425 80.117 1.00 65.72 57 THR B N 1
ATOM 3098 C CA . THR C 3 57 ? 113.465 134.555 80.914 1.00 68.64 57 THR B CA 1
ATOM 3099 C C . THR C 3 57 ? 114.924 134.847 80.599 1.00 72.96 57 THR B C 1
ATOM 3100 O O . THR C 3 57 ? 115.752 133.931 80.566 1.00 75.95 57 THR B O 1
ATOM 3104 N N . LYS C 3 58 ? 115.233 136.123 80.363 1.00 64.58 58 LYS B N 1
ATOM 3105 C CA . LYS C 3 58 ? 116.612 136.517 80.106 1.00 63.53 58 LYS B CA 1
ATOM 3106 C C . LYS C 3 58 ? 117.472 136.452 81.360 1.00 65.02 58 LYS B C 1
ATOM 3107 O O . LYS C 3 58 ? 118.694 136.603 81.267 1.00 65.57 58 LYS B O 1
ATOM 3113 N N . GLU C 3 59 ? 116.864 136.245 82.524 1.00 61.50 59 GLU B N 1
ATOM 3114 C CA . GLU C 3 59 ? 117.621 136.121 83.761 1.00 58.17 59 GLU B CA 1
ATOM 3115 C C . GLU C 3 59 ? 118.525 134.897 83.713 1.00 58.96 59 GLU B C 1
ATOM 3116 O O . GLU C 3 59 ? 118.122 133.832 83.241 1.00 63.57 59 GLU B O 1
ATOM 3122 N N . LEU C 3 60 ? 119.754 135.059 84.199 1.00 54.52 60 LEU B N 1
ATOM 3123 C CA . LEU C 3 60 ? 120.730 133.976 84.246 1.00 50.24 60 LEU B CA 1
ATOM 3124 C C . LEU C 3 60 ? 120.653 133.159 85.528 1.00 49.68 60 LEU B C 1
ATOM 3125 O O . LEU C 3 60 ? 121.455 132.239 85.706 1.00 50.43 60 LEU B O 1
ATOM 3130 N N . LEU C 3 61 ? 119.728 133.481 86.426 1.00 52.29 61 LEU B N 1
ATOM 3131 C CA . LEU C 3 61 ? 119.535 132.751 87.671 1.00 53.33 61 LEU B CA 1
ATOM 3132 C C . LEU C 3 61 ? 118.057 132.425 87.813 1.00 54.52 61 LEU B C 1
ATOM 3133 O O . LEU C 3 61 ? 117.206 133.282 87.554 1.00 52.65 61 LEU B O 1
ATOM 3138 N N . CYS C 3 62 ? 117.749 131.196 88.224 1.00 61.04 62 CYS B N 1
ATOM 3139 C CA . CYS C 3 62 ? 116.358 130.814 88.436 1.00 60.75 62 CYS B CA 1
ATOM 3140 C C . CYS C 3 62 ? 116.231 129.934 89.669 1.00 61.84 62 CYS B C 1
ATOM 3141 O O . CYS C 3 62 ? 116.953 128.945 89.812 1.00 64.86 62 CYS B O 1
ATOM 3144 N N . SER C 3 63 ? 115.312 130.305 90.555 1.00 55.83 63 SER B N 1
ATOM 3145 C CA . SER C 3 63 ? 115.119 129.570 91.795 1.00 53.67 63 SER B CA 1
ATOM 3146 C C . SER C 3 63 ? 114.529 128.195 91.517 1.00 56.34 63 SER B C 1
ATOM 3147 O O . SER C 3 63 ? 113.817 127.985 90.532 1.00 60.37 63 SER B O 1
ATOM 3150 N N . MET C 3 64 ? 114.839 127.248 92.401 1.00 56.41 64 MET B N 1
ATOM 3151 C CA . MET C 3 64 ? 114.367 125.880 92.259 1.00 56.50 64 MET B CA 1
ATOM 3152 C C . MET C 3 64 ? 113.683 125.321 93.496 1.00 54.57 64 MET B C 1
ATOM 3153 O O . MET C 3 64 ? 113.153 124.208 93.425 1.00 54.77 64 MET B O 1
ATOM 3158 N N . MET C 3 65 ? 113.685 126.037 94.620 1.00 52.29 65 MET B N 1
ATOM 3159 C CA . MET C 3 65 ? 113.158 125.468 95.856 1.00 52.06 65 MET B CA 1
ATOM 3160 C C . MET C 3 65 ? 111.659 125.217 95.757 1.00 55.78 65 MET B C 1
ATOM 3161 O O . MET C 3 65 ? 111.165 124.169 96.186 1.00 63.64 65 MET B O 1
ATOM 3166 N N . CYS C 3 66 ? 110.926 126.183 95.200 1.00 55.81 66 CYS B N 1
ATOM 3167 C CA . CYS C 3 66 ? 109.447 126.046 95.109 1.00 57.30 66 CYS B CA 1
ATOM 3168 C C . CYS C 3 66 ? 109.045 125.814 93.649 1.00 62.50 66 CYS B C 1
ATOM 3169 O O . CYS C 3 66 ? 108.944 126.808 92.905 1.00 65.65 66 CYS B O 1
ATOM 3172 N N . LEU C 3 67 ? 108.823 124.553 93.263 1.00 57.89 67 LEU B N 1
ATOM 3173 C CA . LEU C 3 67 ? 108.496 124.233 91.846 1.00 56.51 67 LEU B CA 1
ATOM 3174 C C . LEU C 3 67 ? 107.155 123.496 91.774 1.00 56.28 67 LEU B C 1
ATOM 3175 O O . LEU C 3 67 ? 106.506 123.354 92.827 1.00 55.88 67 LEU B O 1
ATOM 3180 N N . LYS C 3 68 ? 106.763 123.047 90.577 1.00 69.27 68 LYS B N 1
ATOM 3181 C CA . LYS C 3 68 ? 105.444 122.382 90.396 1.00 69.79 68 LYS B CA 1
ATOM 3182 C C . LYS C 3 68 ? 105.341 121.177 91.335 1.00 68.87 68 LYS B C 1
ATOM 3183 O O . LYS C 3 68 ? 104.367 121.120 92.110 1.00 69.45 68 LYS B O 1
ATOM 3189 N N . LYS C 3 69 ? 106.307 120.257 91.265 1.00 64.64 69 LYS B N 1
ATOM 3190 C CA . LYS C 3 69 ? 106.320 119.085 92.183 1.00 65.64 69 LYS B CA 1
ATOM 3191 C C . LYS C 3 69 ? 107.771 118.647 92.404 1.00 65.70 69 LYS B C 1
ATOM 3192 O O . LYS C 3 69 ? 108.303 117.909 91.552 1.00 67.09 69 LYS B O 1
ATOM 3198 N N . GLN C 3 70 ? 108.382 119.096 93.503 1.00 59.56 70 GLN B N 1
ATOM 3199 C CA . GLN C 3 70 ? 109.802 118.762 93.785 1.00 60.69 70 GLN B CA 1
ATOM 3200 C C . GLN C 3 70 ? 109.898 118.084 95.155 1.00 65.43 70 GLN B C 1
ATOM 3201 O O . GLN C 3 70 ? 109.510 118.720 96.153 1.00 69.56 70 GLN B O 1
ATOM 3207 N N . ASP C 3 71 ? 110.389 116.842 95.194 1.00 65.68 71 ASP B N 1
ATOM 3208 C CA . ASP C 3 71 ? 110.569 116.129 96.487 1.00 62.88 71 ASP B CA 1
ATOM 3209 C C . ASP C 3 71 ? 111.954 116.466 97.041 1.00 62.03 71 ASP B C 1
ATOM 3210 O O . ASP C 3 71 ? 112.919 115.778 96.662 1.00 67.43 71 ASP B O 1
ATOM 3215 N N . LEU C 3 72 ? 112.043 117.489 97.895 1.00 47.79 72 LEU B N 1
ATOM 3216 C CA . LEU C 3 72 ? 113.334 117.903 98.434 1.00 54.26 72 LEU B CA 1
ATOM 3217 C C . LEU C 3 72 ? 114.082 116.729 99.052 1.00 56.10 72 LEU B C 1
ATOM 3218 O O . LEU C 3 72 ? 115.308 116.780 99.197 1.00 49.37 72 LEU B O 1
ATOM 3223 N N . TYR C 3 73 ? 113.360 115.670 99.421 1.00 59.21 73 TYR B N 1
ATOM 3224 C CA . TYR C 3 73 ? 113.994 114.486 99.990 1.00 52.68 73 TYR B CA 1
ATOM 3225 C C . TYR C 3 73 ? 114.887 113.794 98.968 1.00 53.36 73 TYR B C 1
ATOM 3226 O O . TYR C 3 73 ? 116.013 113.390 99.281 1.00 54.04 73 TYR B O 1
ATOM 3235 N N . ASN C 3 74 ? 114.403 113.657 97.737 1.00 55.01 74 ASN B N 1
ATOM 3236 C CA . ASN C 3 74 ? 115.144 113.001 96.672 1.00 52.91 74 ASN B CA 1
ATOM 3237 C C . ASN C 3 74 ? 116.029 113.999 95.930 1.00 52.95 74 ASN B C 1
ATOM 3238 O O . ASN C 3 74 ? 115.827 115.213 95.983 1.00 54.07 74 ASN B O 1
ATOM 3243 N N . LYS C 3 75 ? 117.025 113.468 95.228 1.00 44.54 75 LYS B N 1
ATOM 3244 C CA . LYS C 3 75 ? 117.919 114.312 94.456 1.00 42.17 75 LYS B CA 1
ATOM 3245 C C . LYS C 3 75 ? 117.224 114.809 93.194 1.00 46.65 75 LYS B C 1
ATOM 3246 O O . LYS C 3 75 ? 116.306 114.177 92.667 1.00 51.30 75 LYS B O 1
ATOM 3252 N N . PHE C 3 76 ? 117.673 115.965 92.712 1.00 46.30 76 PHE B N 1
ATOM 3253 C CA . PHE C 3 76 ? 117.163 116.503 91.462 1.00 47.51 76 PHE B CA 1
ATOM 3254 C C . PHE C 3 76 ? 118.253 117.328 90.796 1.00 48.60 76 PHE B C 1
ATOM 3255 O O . PHE C 3 76 ? 119.190 117.801 91.442 1.00 49.68 76 PHE B O 1
ATOM 3263 N N . LYS C 3 77 ? 118.117 117.479 89.484 1.00 41.21 77 LYS B N 1
ATOM 3264 C CA . LYS C 3 77 ? 119.040 118.229 88.651 1.00 34.63 77 LYS B CA 1
ATOM 3265 C C . LYS C 3 77 ? 118.230 119.109 87.712 1.00 42.26 77 LYS B C 1
ATOM 3266 O O . LYS C 3 77 ? 117.009 118.980 87.606 1.00 46.79 77 LYS B O 1
ATOM 3272 N N . GLY C 3 78 ? 118.920 120.013 87.025 1.00 40.37 78 GLY B N 1
ATOM 3273 C CA . GLY C 3 78 ? 118.262 120.901 86.093 1.00 36.10 78 GLY B CA 1
ATOM 3274 C C . GLY C 3 78 ? 119.025 120.976 84.787 1.00 38.36 78 GLY B C 1
AT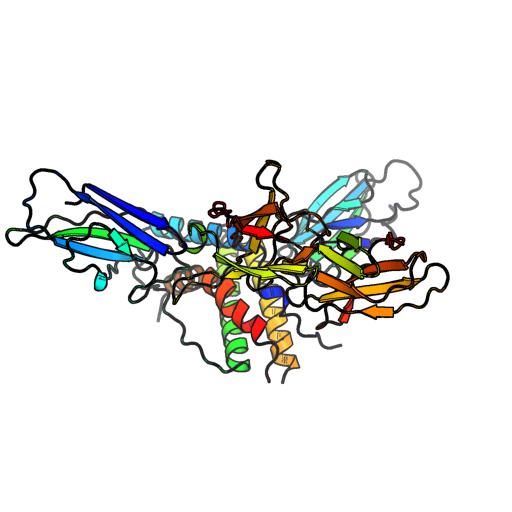OM 3275 O O . GLY C 3 78 ? 120.222 120.690 84.721 1.00 47.68 78 GLY B O 1
ATOM 3276 N N . ARG C 3 79 ? 118.303 121.365 83.743 1.00 35.18 79 ARG B N 1
ATOM 3277 C CA . ARG C 3 79 ? 118.884 121.592 82.431 1.00 39.49 79 ARG B CA 1
ATOM 3278 C C . ARG C 3 79 ? 118.393 122.923 81.883 1.00 45.72 79 ARG B C 1
ATOM 3279 O O . ARG C 3 79 ? 117.259 123.339 82.133 1.00 54.79 79 ARG B O 1
ATOM 3287 N N . VAL C 3 80 ? 119.271 123.594 81.142 1.00 47.44 80 VAL B N 1
ATOM 3288 C CA . VAL C 3 80 ? 119.007 124.909 80.576 1.00 42.74 80 VAL B CA 1
ATOM 3289 C C . VAL C 3 80 ? 119.286 124.847 79.084 1.00 46.11 80 VAL B C 1
ATOM 3290 O O . VAL C 3 80 ? 120.102 124.044 78.623 1.00 47.77 80 VAL B O 1
ATOM 3294 N N . ARG C 3 81 ? 118.598 125.692 78.322 1.00 54.00 81 ARG B N 1
ATOM 3295 C CA . ARG C 3 81 ? 118.877 125.802 76.900 1.00 53.64 81 ARG B CA 1
ATOM 3296 C C . ARG C 3 81 ? 118.782 127.256 76.468 1.00 50.65 81 ARG B C 1
ATOM 3297 O O . ARG C 3 81 ? 118.065 128.055 77.073 1.00 53.32 81 ARG B O 1
ATOM 3305 N N . THR C 3 82 ? 119.527 127.591 75.419 1.00 63.05 82 THR B N 1
ATOM 3306 C CA . THR C 3 82 ? 119.454 128.919 74.830 1.00 65.12 82 THR B CA 1
ATOM 3307 C C . THR C 3 82 ? 118.444 128.902 73.693 1.00 61.36 82 THR B C 1
ATOM 3308 O O . THR C 3 82 ? 118.607 128.158 72.721 1.00 63.48 82 THR B O 1
ATOM 3312 N N . VAL C 3 83 ? 117.398 129.714 73.815 1.00 62.03 83 VAL B N 1
ATOM 3313 C CA . VAL C 3 83 ? 116.306 129.738 72.851 1.00 65.17 83 VAL B CA 1
ATOM 3314 C C . VAL C 3 83 ? 116.382 131.052 72.091 1.00 68.43 83 VAL B C 1
ATOM 3315 O O . VAL C 3 83 ? 116.408 132.129 72.700 1.00 68.74 83 VAL B O 1
ATOM 3319 N N . SER C 3 84 ? 116.430 130.961 70.772 1.00 72.00 84 SER B N 1
ATOM 3320 C CA . SER C 3 84 ? 116.469 132.101 69.873 1.00 71.47 84 SER B CA 1
ATOM 3321 C C . SER C 3 84 ? 115.435 131.895 68.782 1.00 74.18 84 SER B C 1
ATOM 3322 O O . SER C 3 84 ? 115.052 130.757 68.487 1.00 73.51 84 SER B O 1
ATOM 3325 N N . PRO C 3 85 ? 114.947 132.977 68.171 1.00 80.09 85 PRO B N 1
ATOM 3326 C CA . PRO C 3 85 ? 113.993 132.813 67.062 1.00 79.19 85 PRO B CA 1
ATOM 3327 C C . PRO C 3 85 ? 114.552 132.005 65.905 1.00 78.03 85 PRO B C 1
ATOM 3328 O O . PRO C 3 85 ? 113.799 131.271 65.252 1.00 76.55 85 PRO B O 1
ATOM 3332 N N . SER C 3 86 ? 115.852 132.118 65.630 1.00 76.51 86 SER B N 1
ATOM 3333 C CA . SER C 3 86 ? 116.451 131.338 64.553 1.00 77.35 86 SER B CA 1
ATOM 3334 C C . SER C 3 86 ? 116.529 129.860 64.916 1.00 78.09 86 SER B C 1
ATOM 3335 O O . SER C 3 86 ? 116.129 128.995 64.128 1.00 77.83 86 SER B O 1
ATOM 3338 N N . SER C 3 87 ? 117.035 129.549 66.108 1.00 72.90 87 SER B N 1
ATOM 3339 C CA . SER C 3 87 ? 117.229 128.164 66.515 1.00 71.19 87 SER B CA 1
ATOM 3340 C C . SER C 3 87 ? 117.368 128.105 68.029 1.00 73.16 87 SER B C 1
ATOM 3341 O O . SER C 3 87 ? 117.542 129.125 68.699 1.00 73.15 87 SER B O 1
ATOM 3344 N N . LYS C 3 88 ? 117.286 126.887 68.560 1.00 69.15 88 LYS B N 1
ATOM 3345 C CA . LYS C 3 88 ? 117.433 126.628 69.986 1.00 65.40 88 LYS B CA 1
ATOM 3346 C C . LYS C 3 88 ? 118.614 125.695 70.209 1.00 63.62 88 LYS B C 1
ATOM 3347 O O . LYS C 3 88 ? 118.705 124.640 69.573 1.00 65.75 88 LYS B O 1
ATOM 3353 N N . SER C 3 89 ? 119.510 126.083 71.111 1.00 57.93 89 SER B N 1
ATOM 3354 C CA . SER C 3 89 ? 120.658 125.258 71.437 1.00 58.75 89 SER B CA 1
ATOM 3355 C C . SER C 3 89 ? 120.221 124.018 72.214 1.00 62.32 89 SER B C 1
ATOM 3356 O O . SER C 3 89 ? 119.167 124.013 72.854 1.00 61.53 89 SER B O 1
ATOM 3359 N N . PRO C 3 90 ? 121.008 122.945 72.160 1.00 61.46 90 PRO B N 1
ATOM 3360 C CA . PRO C 3 90 ? 120.695 121.765 72.974 1.00 57.03 90 PRO B CA 1
ATOM 3361 C C . PRO C 3 90 ? 120.814 122.064 74.459 1.00 56.38 90 PRO B C 1
ATOM 3362 O O . PRO C 3 90 ? 121.568 122.944 74.882 1.00 59.43 90 PRO B O 1
ATOM 3366 N N . TRP C 3 91 ? 120.046 121.322 75.253 1.00 49.78 91 TRP B N 1
ATOM 3367 C CA . TRP C 3 91 ? 120.033 121.530 76.693 1.00 49.01 91 TRP B CA 1
ATOM 3368 C C . TRP C 3 91 ? 121.382 121.184 77.311 1.00 51.03 91 TRP B C 1
ATOM 3369 O O . TRP C 3 91 ? 122.099 120.296 76.843 1.00 46.65 91 TRP B O 1
ATOM 3380 N N . VAL C 3 92 ? 121.723 121.903 78.378 1.00 48.74 92 VAL B N 1
ATOM 3381 C CA . VAL C 3 92 ? 122.928 121.653 79.162 1.00 45.92 92 VAL B CA 1
ATOM 3382 C C . VAL C 3 92 ? 122.493 121.305 80.577 1.00 44.48 92 VAL B C 1
ATOM 3383 O O . VAL C 3 92 ? 121.934 122.151 81.285 1.00 52.05 92 VAL B O 1
ATOM 3387 N N . GLU C 3 93 ? 122.757 120.069 80.993 1.00 44.50 93 GLU B N 1
ATOM 3388 C CA . GLU C 3 93 ? 122.293 119.588 82.284 1.00 46.03 93 GLU B CA 1
ATOM 3389 C C . GLU C 3 93 ? 123.215 120.066 83.403 1.00 40.52 93 GLU B C 1
ATOM 3390 O O . GLU C 3 93 ? 124.215 120.751 83.178 1.00 43.05 93 GLU B O 1
ATOM 3396 N N . SER C 3 94 ? 122.867 119.693 84.631 1.00 37.39 94 SER B N 1
ATOM 3397 C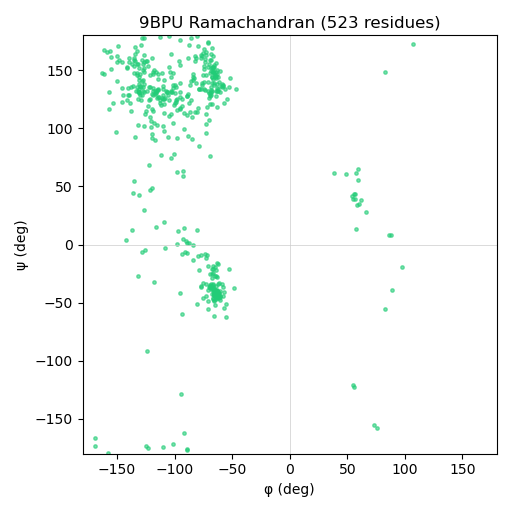 CA . SER C 3 94 ? 123.627 120.070 85.811 1.00 39.69 94 SER B CA 1
ATOM 3398 C C . SER C 3 94 ? 123.791 118.855 86.710 1.00 42.32 94 SER B C 1
ATOM 3399 O O . SER C 3 94 ? 123.029 117.890 86.629 1.00 46.60 94 SER B O 1
ATOM 3402 N N . GLU C 3 95 ? 124.802 118.911 87.571 1.00 44.15 95 GLU B N 1
ATOM 3403 C CA . GLU C 3 95 ? 125.034 117.827 88.511 1.00 43.27 95 GLU B CA 1
ATOM 3404 C C . GLU C 3 95 ? 123.887 117.739 89.510 1.00 45.21 95 GLU B C 1
ATOM 3405 O O . GLU C 3 95 ? 123.189 118.720 89.777 1.00 52.26 95 GLU B O 1
ATOM 3411 N N . TYR C 3 96 ? 123.692 116.544 90.057 1.00 43.13 96 TYR B N 1
ATOM 3412 C CA . TYR C 3 96 ? 122.596 116.314 90.985 1.00 40.28 96 TYR B CA 1
ATOM 3413 C C . TYR C 3 96 ? 122.800 117.099 92.275 1.00 37.86 96 TYR B C 1
ATOM 3414 O O . TYR C 3 96 ? 123.925 117.415 92.668 1.00 38.90 96 TYR B O 1
ATOM 3423 N N . LEU C 3 97 ? 121.689 117.422 92.931 1.00 37.35 97 LEU B N 1
ATOM 3424 C CA . LEU C 3 97 ? 121.722 118.101 94.220 1.00 44.66 97 LEU B CA 1
ATOM 3425 C C . LEU C 3 97 ? 120.623 117.531 95.101 1.00 47.00 97 LEU B C 1
ATOM 3426 O O . LEU C 3 97 ? 119.453 117.525 94.710 1.00 44.33 97 LEU B O 1
ATOM 3431 N N . ASP C 3 98 ? 121.001 117.054 96.282 1.00 50.07 98 ASP B N 1
ATOM 3432 C CA . ASP C 3 98 ? 120.054 116.603 97.292 1.00 47.00 98 ASP B CA 1
ATOM 3433 C C . ASP C 3 98 ? 119.867 117.732 98.296 1.00 48.94 98 ASP B C 1
ATOM 3434 O O . ASP C 3 98 ? 120.845 118.221 98.869 1.00 44.75 98 ASP B O 1
ATOM 3439 N N . TYR C 3 99 ? 118.618 118.149 98.504 1.00 41.63 99 TYR B N 1
ATOM 3440 C CA . TYR C 3 99 ? 118.372 119.337 99.315 1.00 38.37 99 TYR B CA 1
ATOM 3441 C C . TYR C 3 99 ? 118.787 119.118 100.764 1.00 39.83 99 TYR B C 1
ATOM 3442 O O . TYR C 3 99 ? 119.687 119.794 101.272 1.00 42.20 99 TYR B O 1
ATOM 3451 N N . LEU C 3 100 ? 118.155 118.155 101.438 1.00 41.75 100 LEU B N 1
ATOM 3452 C CA . LEU C 3 100 ? 118.344 117.982 102.874 1.00 30.56 100 LEU B CA 1
ATOM 3453 C C . LEU C 3 100 ? 119.770 117.617 103.248 1.00 32.15 100 LEU B C 1
ATOM 3454 O O . LEU C 3 100 ? 120.128 117.721 104.425 1.00 39.47 100 LEU B O 1
ATOM 3459 N N . PHE C 3 101 ? 120.588 117.191 102.292 1.00 35.85 101 PHE B N 1
ATOM 3460 C CA . PHE C 3 101 ? 121.987 116.898 102.552 1.00 37.16 101 PHE B CA 1
ATOM 3461 C C . PHE C 3 101 ? 122.933 117.927 101.952 1.00 40.90 101 PHE B C 1
ATOM 3462 O O . PHE C 3 101 ? 124.146 117.818 102.153 1.00 40.24 101 PHE B O 1
ATOM 3470 N N . GLU C 3 102 ? 122.418 118.923 101.220 1.00 41.74 102 GLU B N 1
ATOM 3471 C CA . GLU C 3 102 ? 123.275 119.963 100.665 1.00 42.50 102 GLU B CA 1
ATOM 3472 C C . GLU C 3 102 ? 122.692 121.366 100.798 1.00 43.99 102 GLU B C 1
ATOM 3473 O O . GLU C 3 102 ? 123.215 122.293 100.168 1.00 46.34 102 GLU B O 1
ATOM 3479 N N . VAL C 3 103 ? 121.637 121.563 101.589 1.00 42.74 103 VAL B N 1
ATOM 3480 C CA . VAL C 3 103 ? 121.061 122.894 101.742 1.00 35.93 103 VAL B CA 1
ATOM 3481 C C . VAL C 3 103 ? 122.009 123.769 102.549 1.00 40.38 103 VAL B C 1
ATOM 3482 O O . VAL C 3 103 ? 122.513 123.361 103.603 1.00 44.83 103 VAL B O 1
ATOM 3486 N N . GLU C 3 104 ? 122.265 124.978 102.051 1.00 35.90 104 GLU B N 1
ATOM 3487 C CA . GLU C 3 104 ? 123.128 125.921 102.742 1.00 34.93 104 GLU B CA 1
ATOM 3488 C C . GLU C 3 104 ? 122.278 126.859 103.578 1.00 38.09 104 GLU B C 1
ATOM 3489 O O . GLU C 3 104 ? 121.450 127.592 103.016 1.00 37.06 104 GLU B O 1
ATOM 3495 N N . PRO C 3 105 ? 122.431 126.870 104.896 1.00 29.25 105 PRO B N 1
ATOM 3496 C CA . PRO C 3 105 ? 121.618 127.751 105.736 1.00 25.05 105 PRO B CA 1
ATOM 3497 C C . PRO C 3 105 ? 122.155 129.177 105.732 1.00 29.86 105 PRO B C 1
ATOM 3498 O O . PRO C 3 105 ? 123.238 129.469 105.226 1.00 39.43 105 PRO B O 1
ATOM 3502 N N . ALA C 3 106 ? 121.364 130.069 106.315 1.00 21.51 106 ALA B N 1
ATOM 3503 C CA . ALA C 3 106 ? 121.695 131.480 106.417 1.00 23.13 106 ALA B CA 1
ATOM 3504 C C . ALA C 3 106 ? 121.486 131.957 107.845 1.00 26.35 106 ALA B C 1
ATOM 3505 O O . ALA C 3 106 ? 120.658 131.403 108.572 1.00 28.34 106 ALA B O 1
ATOM 3507 N N . PRO C 3 107 ? 122.227 132.980 108.276 1.00 17.10 107 PRO B N 1
ATOM 3508 C CA . PRO C 3 107 ? 122.040 133.488 109.630 1.00 17.89 107 PRO B CA 1
ATOM 3509 C C . PRO C 3 107 ? 120.668 134.119 109.782 1.00 20.53 107 PRO B C 1
ATOM 3510 O O . PRO C 3 107 ? 120.084 134.614 108.803 1.00 29.69 107 PRO B O 1
ATOM 3514 N N . PRO C 3 108 ? 120.107 134.110 110.985 1.00 20.77 108 PRO B N 1
ATOM 3515 C CA . PRO C 3 108 ? 118.786 134.698 111.205 1.00 25.90 108 PRO B CA 1
ATOM 3516 C C . PRO C 3 108 ? 118.871 136.196 111.469 1.00 33.36 108 PRO B C 1
ATOM 3517 O O . PRO C 3 108 ? 119.949 136.788 111.538 1.00 33.28 108 PRO B O 1
ATOM 3521 N N . VAL C 3 109 ? 117.698 136.799 111.622 1.00 31.87 109 VAL B N 1
ATOM 3522 C CA . VAL C 3 109 ? 117.576 138.189 112.038 1.00 26.73 109 VAL B CA 1
ATOM 3523 C C . VAL C 3 109 ? 117.276 138.193 113.529 1.00 41.94 109 VAL B C 1
ATOM 3524 O O . VAL C 3 109 ? 116.303 137.575 113.975 1.00 47.79 109 VAL B O 1
ATOM 3528 N N . LEU C 3 110 ? 118.118 138.870 114.305 1.00 41.32 110 LEU B N 1
ATOM 3529 C CA . LEU C 3 110 ? 117.998 138.879 115.758 1.00 31.28 110 LEU B CA 1
ATOM 3530 C C . LEU C 3 110 ? 117.081 140.023 116.170 1.00 31.57 110 LEU B C 1
ATOM 3531 O O . LEU C 3 110 ? 117.436 141.196 116.021 1.00 37.19 110 LEU B O 1
ATOM 3536 N N . VAL C 3 111 ? 115.903 139.683 116.683 1.00 29.24 111 VAL B N 1
ATOM 3537 C CA . VAL C 3 111 ? 114.956 140.666 117.193 1.00 34.75 111 VAL B CA 1
ATOM 3538 C C . VAL C 3 111 ? 115.348 140.971 118.633 1.00 41.27 111 VAL B C 1
ATOM 3539 O O . VAL C 3 111 ? 115.176 140.136 119.523 1.00 42.79 111 VAL B O 1
ATOM 3543 N N . LEU C 3 112 ? 115.866 142.173 118.863 1.00 44.61 112 LEU B N 1
ATOM 3544 C CA . LEU C 3 112 ? 116.461 142.532 120.144 1.00 40.26 112 LEU B CA 1
ATOM 3545 C C . LEU C 3 112 ? 115.405 143.164 121.041 1.00 41.26 112 LEU B C 1
ATOM 3546 O O . LEU C 3 112 ? 114.911 144.259 120.759 1.00 42.52 112 LEU B O 1
ATOM 3551 N N . THR C 3 113 ? 115.064 142.471 122.123 1.00 39.05 113 THR B N 1
ATOM 3552 C CA . THR C 3 113 ? 114.192 142.995 123.163 1.00 44.72 113 THR B CA 1
ATOM 3553 C C . THR C 3 113 ? 114.972 143.024 124.467 1.00 43.54 113 THR B C 1
ATOM 3554 O O . THR C 3 113 ? 115.567 142.016 124.857 1.00 45.80 113 THR B O 1
ATOM 3558 N N . GLN C 3 114 ? 114.972 144.172 125.134 1.00 50.18 114 GLN B N 1
ATOM 3559 C CA . GLN C 3 114 ? 115.744 144.366 126.353 1.00 52.78 114 GLN B CA 1
ATOM 3560 C C . GLN C 3 114 ? 114.804 144.584 127.529 1.00 56.25 114 GLN B C 1
ATOM 3561 O O . GLN C 3 114 ? 113.750 145.212 127.384 1.00 61.00 114 GLN B O 1
ATOM 3567 N N . THR C 3 115 ? 115.174 144.034 128.678 1.00 59.14 115 THR B N 1
ATOM 3568 C CA . THR C 3 115 ? 114.490 144.309 129.930 1.00 60.80 115 THR B CA 1
ATOM 3569 C C . THR C 3 115 ? 115.430 145.143 130.801 1.00 61.40 115 THR B C 1
ATOM 3570 O O . THR C 3 115 ? 116.503 145.561 130.359 1.00 61.84 115 THR B O 1
ATOM 3574 N N . GLU C 3 116 ? 115.040 145.405 132.050 1.00 72.24 116 GLU B N 1
ATOM 3575 C CA . GLU C 3 116 ? 115.897 146.188 132.933 1.00 73.43 116 GLU B CA 1
ATOM 3576 C C . GLU C 3 116 ? 117.223 145.485 133.196 1.00 74.20 116 GLU B C 1
ATOM 3577 O O . GLU C 3 116 ? 118.236 146.146 133.453 1.00 73.60 116 GLU B O 1
ATOM 3583 N N . GLU C 3 117 ? 117.239 144.150 133.139 1.00 68.12 117 GLU B N 1
ATOM 3584 C CA . GLU C 3 117 ? 118.461 143.391 133.368 1.00 65.11 117 GLU B CA 1
ATOM 3585 C C . GLU C 3 117 ? 118.580 142.166 132.464 1.00 62.69 117 GLU B C 1
ATOM 3586 O O . GLU C 3 117 ? 119.564 141.424 132.576 1.00 67.96 117 GLU B O 1
ATOM 3592 N N . ILE C 3 118 ? 117.644 141.962 131.540 1.00 50.49 118 ILE B N 1
ATOM 3593 C CA . ILE C 3 118 ? 117.604 140.791 130.672 1.00 49.04 118 ILE B CA 1
ATOM 3594 C C . ILE C 3 118 ? 117.515 141.241 129.220 1.00 51.37 118 ILE B C 1
ATOM 3595 O O . ILE C 3 118 ? 116.692 142.099 128.883 1.00 56.04 118 ILE B O 1
ATOM 3600 N N . LEU C 3 119 ? 118.352 140.659 128.361 1.00 37.12 119 LEU B N 1
ATOM 3601 C CA . LEU C 3 119 ? 118.334 140.938 126.931 1.00 37.29 119 LEU B CA 1
ATOM 3602 C C . LEU C 3 119 ? 118.022 139.655 126.177 1.00 37.82 119 LEU B C 1
ATOM 3603 O O . LEU C 3 119 ? 118.630 138.613 126.439 1.00 43.68 119 LEU B O 1
ATOM 3608 N N . SER C 3 120 ? 117.080 139.730 125.245 1.00 38.61 120 SER B N 1
ATOM 3609 C CA . SER C 3 120 ? 116.640 138.575 124.477 1.00 36.31 120 SER B CA 1
ATOM 3610 C C . SER C 3 120 ? 117.112 138.714 123.037 1.00 43.89 120 SER B C 1
ATOM 3611 O O . SER C 3 120 ? 117.008 139.793 122.446 1.00 53.13 120 SER B O 1
ATOM 3614 N N . ALA C 3 121 ? 117.617 137.620 122.475 1.00 33.12 121 ALA B N 1
ATOM 3615 C CA . ALA C 3 121 ? 118.153 137.638 121.121 1.00 29.78 121 ALA B CA 1
ATOM 3616 C C . ALA C 3 121 ? 117.392 136.669 120.229 1.00 32.05 121 ALA B C 1
ATOM 3617 O O . ALA C 3 121 ? 118.002 135.856 119.528 1.00 34.81 121 ALA B O 1
ATOM 3619 N N . ASN C 3 122 ? 116.063 136.734 120.270 1.00 30.65 122 ASN B N 1
ATOM 3620 C CA . ASN C 3 122 ? 115.229 135.804 119.519 1.00 29.03 122 ASN B CA 1
ATOM 3621 C C . ASN C 3 122 ? 115.574 135.838 118.037 1.00 40.64 122 ASN B C 1
ATOM 3622 O O . ASN C 3 122 ? 115.714 136.911 117.444 1.00 40.01 122 ASN B O 1
ATOM 3627 N N . ALA C 3 123 ? 115.709 134.661 117.436 1.00 41.69 123 ALA B N 1
ATOM 3628 C CA . ALA C 3 123 ? 116.104 134.556 116.040 1.00 35.76 123 ALA B CA 1
ATOM 3629 C C . ALA C 3 123 ? 114.889 134.323 115.159 1.00 32.35 123 ALA B C 1
ATOM 3630 O O . ALA C 3 123 ? 114.077 133.433 115.423 1.00 37.42 123 ALA B O 1
ATOM 3632 N N . THR C 3 124 ? 114.777 135.122 114.103 1.00 24.50 124 THR B N 1
ATOM 3633 C CA . THR C 3 124 ? 113.704 135.002 113.129 1.00 33.65 124 THR B CA 1
ATOM 3634 C C . THR C 3 124 ? 114.301 134.594 111.791 1.00 34.81 124 THR B C 1
ATOM 3635 O O . THR C 3 124 ? 115.323 135.147 111.369 1.00 28.17 124 THR B O 1
ATOM 3639 N N . TYR C 3 125 ? 113.681 133.605 111.137 1.00 29.60 125 TYR B N 1
ATOM 3640 C CA . TYR C 3 125 ? 114.224 133.075 109.856 1.00 25.76 125 TYR B CA 1
ATOM 3641 C C . TYR C 3 125 ? 113.221 133.282 108.729 1.00 32.35 125 TYR B C 1
ATOM 3642 O O . TYR C 3 125 ? 111.999 133.213 108.987 1.00 38.67 125 TYR B O 1
ATOM 3651 N N . GLN C 3 126 ? 113.712 133.523 107.509 1.00 36.53 126 GLN B N 1
ATOM 3652 C CA . GLN C 3 126 ? 112.807 133.641 106.334 1.00 34.77 126 GLN B CA 1
ATOM 3653 C C . GLN C 3 126 ? 112.891 132.336 105.536 1.00 39.56 126 GLN B C 1
ATOM 3654 O O . GLN C 3 126 ? 113.531 132.341 104.467 1.00 48.00 126 GLN B O 1
ATOM 3660 N N . LEU C 3 127 ? 112.273 131.265 106.041 1.00 37.80 127 LEU B N 1
ATOM 3661 C CA . LEU C 3 127 ? 112.368 129.935 105.378 1.00 38.93 127 LEU B CA 1
ATOM 3662 C C . LEU C 3 127 ? 111.490 129.905 104.123 1.00 41.56 127 LEU B C 1
ATOM 3663 O O . LEU C 3 127 ? 110.423 130.550 104.133 1.00 39.52 127 LEU B O 1
ATOM 3668 N N . PRO C 3 128 ? 111.888 129.187 103.049 1.00 41.99 128 PRO B N 1
ATOM 3669 C CA . PRO C 3 128 ? 111.055 129.057 101.847 1.00 41.42 128 PRO B CA 1
ATOM 3670 C C . PRO C 3 128 ? 109.639 128.587 102.202 1.00 47.74 128 PRO B C 1
ATOM 3671 O O . PRO C 3 128 ? 109.502 127.762 103.088 1.00 52.61 128 PRO B O 1
ATOM 3675 N N . PRO C 3 129 ? 108.583 129.081 101.519 1.00 55.93 129 PRO B N 1
ATOM 3676 C CA . PRO C 3 129 ? 107.198 128.741 101.898 1.00 55.48 129 PRO B CA 1
ATOM 3677 C C . PRO C 3 129 ? 106.961 127.258 102.118 1.00 58.50 129 PRO B C 1
ATOM 3678 O O . PRO C 3 129 ? 106.203 126.890 103.024 1.00 61.04 129 PRO B O 1
ATOM 3682 N N . CYS C 3 130 ? 107.586 126.392 101.323 1.00 60.26 130 CYS B N 1
ATOM 3683 C CA . CYS C 3 130 ? 107.339 124.952 101.385 1.00 61.17 130 CYS B CA 1
ATOM 3684 C C . CYS C 3 130 ? 108.676 124.222 101.352 1.00 61.07 130 CYS B C 1
ATOM 3685 O O . CYS C 3 130 ? 109.200 123.913 100.279 1.00 61.20 130 CYS B O 1
ATOM 3688 N N . MET C 3 131 ? 109.224 123.937 102.538 1.00 56.98 131 MET B N 1
ATOM 3689 C CA . MET C 3 131 ? 110.494 123.165 102.624 1.00 57.67 131 MET B CA 1
ATOM 3690 C C . MET C 3 131 ? 110.354 122.137 103.753 1.00 58.74 131 MET B C 1
ATOM 3691 O O . MET C 3 131 ? 109.528 122.367 104.659 1.00 59.63 131 MET B O 1
ATOM 3696 N N . PRO C 3 132 ? 111.106 121.014 103.746 1.00 55.94 132 PRO B N 1
ATOM 3697 C CA . PRO C 3 132 ? 111.051 120.047 104.845 1.00 52.83 132 PRO B CA 1
ATOM 3698 C C . PRO C 3 132 ? 111.506 120.685 106.165 1.00 57.49 132 PRO B C 1
ATOM 3699 O O . PRO C 3 132 ? 112.523 121.353 106.165 1.00 62.34 132 PRO B O 1
ATOM 3703 N N . PRO C 3 133 ? 110.780 120.487 107.288 1.00 56.69 133 PRO B N 1
ATOM 3704 C CA . PRO C 3 133 ? 111.204 121.017 108.587 1.00 51.23 133 PRO B CA 1
ATOM 3705 C C . PRO C 3 133 ? 112.558 120.420 108.989 1.00 52.79 133 PRO B C 1
ATOM 3706 O O . PRO C 3 133 ? 112.757 119.238 108.771 1.00 53.80 133 PRO B O 1
ATOM 3710 N N . LEU C 3 134 ? 113.445 121.238 109.563 1.00 43.02 134 LEU B N 1
ATOM 3711 C CA . LEU C 3 134 ? 114.805 120.750 109.915 1.00 42.16 134 LEU B CA 1
ATOM 3712 C C . LEU C 3 134 ? 115.335 121.502 111.140 1.00 36.69 134 LEU B C 1
ATOM 3713 O O . LEU C 3 134 ? 114.784 122.573 111.459 1.00 40.78 134 LEU B O 1
ATOM 3718 N N . ASP C 3 135 ? 116.361 120.955 111.799 1.00 33.96 135 ASP B N 1
ATOM 3719 C CA . ASP C 3 135 ? 116.950 121.610 112.961 1.00 34.19 135 ASP B CA 1
ATOM 3720 C C . ASP C 3 135 ? 117.448 122.995 112.577 1.00 37.79 135 ASP B C 1
ATOM 3721 O O . ASP C 3 135 ? 11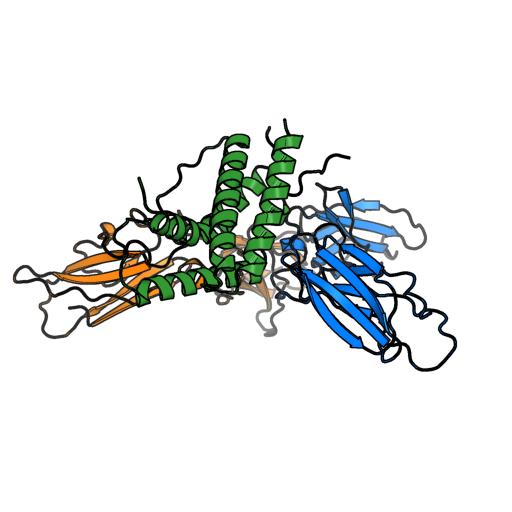8.076 123.171 111.529 1.00 46.76 135 ASP B O 1
ATOM 3726 N N . LEU C 3 136 ? 117.170 123.975 113.431 1.00 26.09 136 LEU B N 1
ATOM 3727 C CA . LEU C 3 136 ? 117.569 125.352 113.182 1.00 25.96 136 LEU B CA 1
ATOM 3728 C C . LEU C 3 136 ? 118.149 125.992 114.436 1.00 30.80 136 LEU B C 1
ATOM 3729 O O . LEU C 3 136 ? 117.814 127.131 114.775 1.00 32.40 136 LEU B O 1
ATOM 3734 N N . LYS C 3 137 ? 119.014 125.268 115.138 1.00 25.61 137 LYS B N 1
ATOM 3735 C CA . LYS C 3 137 ? 119.682 125.821 116.306 1.00 26.23 137 LYS B CA 1
ATOM 3736 C C . LYS C 3 137 ? 120.646 126.918 115.883 1.00 23.04 137 LYS B C 1
ATOM 3737 O O . LYS C 3 137 ? 121.341 126.798 114.872 1.00 31.25 137 LYS B O 1
ATOM 3743 N N . TYR C 3 138 ? 120.684 127.998 116.656 1.00 18.19 138 TYR B N 1
ATOM 3744 C CA . TYR C 3 138 ? 121.519 129.137 116.319 1.00 19.42 138 TYR B CA 1
ATOM 3745 C C . TYR C 3 138 ? 122.427 129.500 117.481 1.00 15.50 138 TYR B C 1
ATOM 3746 O O . TYR C 3 138 ? 122.004 129.499 118.639 1.00 31.48 138 TYR B O 1
ATOM 3755 N N . GLU C 3 139 ? 123.676 129.808 117.155 1.00 5.86 139 GLU B N 1
ATOM 3756 C CA . GLU C 3 139 ? 124.677 130.231 118.123 1.00 15.59 139 GLU B CA 1
ATOM 3757 C C . GLU C 3 139 ? 124.777 131.747 118.093 1.00 14.30 139 GLU B C 1
ATOM 3758 O O . GLU C 3 139 ? 124.824 132.345 117.014 1.00 20.76 139 GLU B O 1
ATOM 3764 N N . VAL C 3 140 ? 124.817 132.366 119.267 1.00 15.38 140 VAL B N 1
ATOM 3765 C CA . VAL C 3 140 ? 124.805 133.819 119.393 1.00 13.44 140 VAL B CA 1
ATOM 3766 C C . VAL C 3 140 ? 126.145 134.279 119.949 1.00 14.77 140 VAL B C 1
ATOM 3767 O O . VAL C 3 140 ? 126.588 133.801 120.999 1.00 26.29 140 VAL B O 1
ATOM 3771 N N . ALA C 3 141 ? 126.782 135.212 119.252 1.00 4.62 141 ALA B N 1
ATOM 3772 C CA . ALA C 3 141 ? 128.049 135.791 119.673 1.00 8.65 141 ALA B CA 1
ATOM 3773 C C . ALA C 3 141 ? 127.820 137.232 120.104 1.00 16.33 141 ALA B C 1
ATOM 3774 O O . ALA C 3 141 ? 127.283 138.036 119.336 1.00 40.44 141 ALA B O 1
ATOM 3776 N N . PHE C 3 142 ? 128.236 137.551 121.326 1.00 23.86 142 PHE B N 1
ATOM 3777 C CA . PHE C 3 142 ? 127.978 138.842 121.950 1.00 25.37 142 PHE B CA 1
ATOM 3778 C C . PHE C 3 142 ? 129.295 139.424 122.433 1.00 32.32 142 PHE B C 1
ATOM 3779 O O . PHE C 3 142 ? 130.101 138.706 123.031 1.00 45.75 142 PHE B O 1
ATOM 3787 N N . TRP C 3 143 ? 129.520 140.712 122.186 1.00 24.96 143 TRP B N 1
ATOM 3788 C CA . TRP C 3 143 ? 130.777 141.315 122.615 1.00 28.13 143 TRP B CA 1
ATOM 3789 C C . TRP C 3 143 ? 130.612 142.824 122.730 1.00 39.87 143 TRP B C 1
ATOM 3790 O O . TRP C 3 143 ? 129.534 143.373 122.494 1.00 53.05 143 TRP B O 1
ATOM 3801 N N . LYS C 3 144 ? 131.702 143.489 123.099 1.00 48.96 144 LYS B N 1
ATOM 3802 C CA . LYS C 3 144 ? 131.765 144.939 123.204 1.00 51.26 144 LYS B CA 1
ATOM 3803 C C . LYS C 3 144 ? 132.493 145.523 121.998 1.00 57.88 144 LYS B C 1
ATOM 3804 O O . LYS C 3 144 ? 133.200 144.823 121.271 1.00 55.44 144 LYS B O 1
ATOM 3810 N N . GLU C 3 145 ? 132.323 146.833 121.804 1.00 71.59 145 GLU B N 1
ATOM 3811 C CA . GLU C 3 145 ? 132.876 147.489 120.624 1.00 70.21 145 GLU B CA 1
ATOM 3812 C C . GLU C 3 145 ? 134.399 147.456 120.589 1.00 68.37 145 GLU B C 1
ATOM 3813 O O . GLU C 3 145 ? 134.984 147.587 119.508 1.00 71.37 145 GLU B O 1
ATOM 3819 N N . GLY C 3 146 ? 135.055 147.286 121.732 1.00 62.12 146 GLY B N 1
ATOM 3820 C CA . GLY C 3 146 ? 136.504 147.258 121.758 1.00 64.10 146 GLY B CA 1
ATOM 3821 C C . GLY C 3 146 ? 137.075 146.016 122.411 1.00 67.86 146 GLY B C 1
ATOM 3822 O O . GLY C 3 146 ? 138.295 145.823 122.429 1.00 68.00 146 GLY B O 1
ATOM 3823 N N . ALA C 3 147 ? 136.200 145.168 122.957 1.00 73.14 147 ALA B N 1
ATOM 3824 C CA . ALA C 3 147 ? 136.664 143.966 123.642 1.00 72.68 147 ALA B CA 1
ATOM 3825 C C . ALA C 3 147 ? 137.359 143.012 122.680 1.00 69.82 147 ALA B C 1
ATOM 3826 O O . ALA C 3 147 ? 138.408 142.445 123.006 1.00 68.21 147 ALA B O 1
ATOM 3828 N N . GLY C 3 148 ? 136.793 142.822 121.492 1.00 62.64 148 GLY B N 1
ATOM 3829 C CA . GLY C 3 148 ? 137.379 141.922 120.519 1.00 63.33 148 GLY B CA 1
ATOM 3830 C C . GLY C 3 148 ? 137.005 140.473 120.748 1.00 63.92 148 GLY B C 1
ATOM 3831 O O . GLY C 3 148 ? 136.493 139.809 119.841 1.00 61.49 148 GLY B O 1
ATOM 3832 N N . ASN C 3 149 ? 137.268 139.967 121.953 1.00 59.93 149 ASN B N 1
ATOM 3833 C CA . ASN C 3 149 ? 136.887 138.602 122.290 1.00 57.04 149 ASN B CA 1
ATOM 3834 C C . ASN C 3 149 ? 135.373 138.454 122.241 1.00 56.89 149 ASN B C 1
ATOM 3835 O O . ASN C 3 149 ? 134.636 139.301 122.753 1.00 54.74 149 ASN B O 1
ATOM 3840 N N . LYS C 3 150 ? 134.910 137.375 121.625 1.00 41.96 150 LYS B N 1
ATOM 3841 C CA . LYS C 3 150 ? 133.489 137.155 121.407 1.00 35.65 150 LYS B CA 1
ATOM 3842 C C . LYS C 3 150 ? 132.967 136.105 122.376 1.00 34.91 150 LYS B C 1
ATOM 3843 O O . LYS C 3 150 ? 133.487 134.986 122.427 1.00 38.11 150 LYS B O 1
ATOM 3849 N N . THR C 3 151 ? 131.940 136.469 123.137 1.00 28.92 151 THR B N 1
ATOM 3850 C CA . THR C 3 151 ? 131.284 135.536 124.042 1.00 28.83 151 THR B CA 1
ATOM 3851 C C . THR C 3 151 ? 130.278 134.708 123.257 1.00 25.76 151 THR B C 1
ATOM 3852 O O . THR C 3 151 ? 129.291 135.245 122.746 1.00 40.63 151 THR B O 1
ATOM 3856 N N . LEU C 3 152 ? 130.528 133.408 123.154 1.00 22.24 152 LEU B N 1
ATOM 3857 C CA . LEU C 3 152 ? 129.689 132.506 122.380 1.00 21.88 152 LEU B CA 1
ATOM 3858 C C . LEU C 3 152 ? 128.720 131.809 123.323 1.00 30.36 152 LEU B C 1
ATOM 3859 O O . LEU C 3 152 ? 129.144 131.191 124.305 1.00 36.68 152 LEU B O 1
ATOM 3864 N N . PHE C 3 153 ? 127.421 131.908 123.027 1.00 34.43 153 PHE B N 1
ATOM 3865 C CA . PHE C 3 153 ? 126.439 131.281 123.895 1.00 37.82 153 PHE B CA 1
ATOM 3866 C C . PHE C 3 153 ? 126.069 129.898 123.372 1.00 36.46 153 PHE B C 1
ATOM 3867 O O . PHE C 3 153 ? 126.196 129.627 122.174 1.00 34.08 153 PHE B O 1
ATOM 3875 N N . PRO C 3 154 ? 125.623 129.001 124.251 1.00 39.52 154 PRO B N 1
ATOM 3876 C CA . PRO C 3 154 ? 125.221 127.668 123.795 1.00 36.11 154 PRO B CA 1
ATOM 3877 C C . PRO C 3 154 ? 124.084 127.750 122.793 1.00 33.73 154 PRO B C 1
ATOM 3878 O O . PRO C 3 154 ? 123.263 128.668 122.823 1.00 38.35 154 PRO B O 1
ATOM 3882 N N . VAL C 3 155 ? 124.063 126.781 121.877 1.00 22.65 155 VAL B N 1
ATOM 3883 C CA . VAL C 3 155 ? 123.065 126.783 120.818 1.00 24.89 155 VAL B CA 1
ATOM 3884 C C . VAL C 3 155 ? 121.676 126.598 121.413 1.00 35.17 155 VAL B C 1
ATOM 3885 O O . VAL C 3 155 ? 121.488 125.892 122.412 1.00 38.90 155 VAL B O 1
ATOM 3889 N N . THR C 3 156 ? 120.695 127.267 120.814 1.00 25.61 156 THR B N 1
ATOM 3890 C CA . THR C 3 156 ? 119.309 127.175 121.231 1.00 19.82 156 THR B CA 1
ATOM 3891 C C . THR C 3 156 ? 118.448 126.889 120.011 1.00 27.01 156 THR B C 1
ATOM 3892 O O . THR C 3 156 ? 118.759 127.360 118.912 1.00 39.16 156 THR B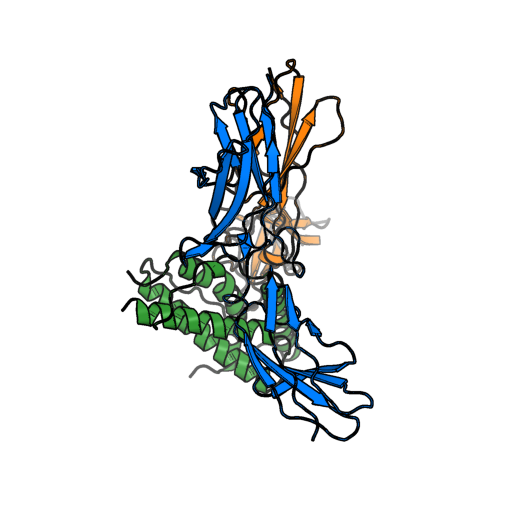 O 1
ATOM 3896 N N . PRO C 3 157 ? 117.366 126.135 120.165 1.00 23.51 157 PRO B N 1
ATOM 3897 C CA . PRO C 3 157 ? 116.524 125.818 119.011 1.00 23.33 157 PRO B CA 1
ATOM 3898 C C . PRO C 3 157 ? 115.800 127.049 118.491 1.00 22.88 157 PRO B C 1
ATOM 3899 O O . PRO C 3 157 ? 115.642 128.055 119.183 1.00 32.23 157 PRO B O 1
ATOM 3903 N N . HIS C 3 158 ? 115.380 126.958 117.234 1.00 22.16 158 HIS B N 1
ATOM 3904 C CA . HIS C 3 158 ? 114.555 128.001 116.646 1.00 27.67 158 HIS B CA 1
ATOM 3905 C C . HIS C 3 158 ? 113.282 128.178 117.463 1.00 31.33 158 HIS B C 1
ATOM 3906 O O . HIS C 3 158 ? 112.654 127.203 117.885 1.00 28.63 158 HIS B O 1
ATOM 3913 N N . GLY C 3 159 ? 112.904 129.430 117.690 1.00 42.90 159 GLY B N 1
ATOM 3914 C CA . GLY C 3 159 ? 111.776 129.730 118.542 1.00 44.70 159 GLY B CA 1
ATOM 3915 C C . GLY C 3 159 ? 112.104 129.879 120.007 1.00 39.19 159 GLY B C 1
ATOM 3916 O O . GLY C 3 159 ? 111.182 129.971 120.825 1.00 45.38 159 GLY B O 1
ATOM 3917 N N . GLN C 3 160 ? 113.380 129.897 120.366 1.00 22.99 160 GLN B N 1
ATOM 3918 C CA . GLN C 3 160 ? 113.814 130.061 121.752 1.00 26.06 160 GLN B CA 1
ATOM 3919 C C . GLN C 3 160 ? 114.762 131.245 121.840 1.00 34.13 160 GLN B C 1
ATOM 3920 O O . GLN C 3 160 ? 115.862 131.194 121.258 1.00 41.47 160 GLN B O 1
ATOM 3926 N N . PRO C 3 161 ? 114.404 132.321 122.538 1.00 31.58 161 PRO B N 1
A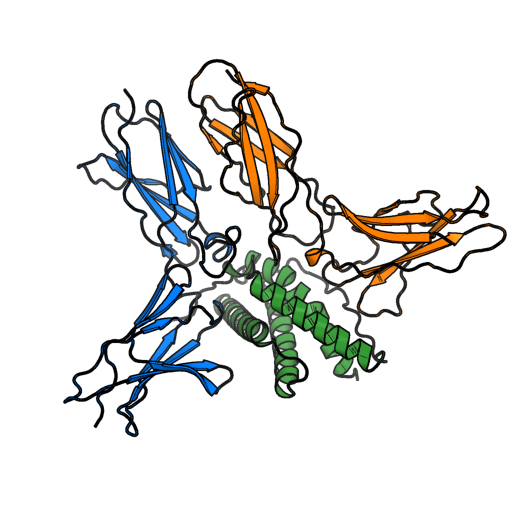TOM 3927 C CA . PRO C 3 161 ? 115.307 133.477 122.615 1.00 28.41 161 PRO B CA 1
ATOM 3928 C C . PRO C 3 161 ? 116.531 133.167 123.463 1.00 24.52 161 PRO B C 1
ATOM 3929 O O . PRO C 3 161 ? 116.418 132.660 124.580 1.00 31.58 161 PRO B O 1
ATOM 3933 N N . VAL C 3 162 ? 117.709 133.468 122.919 1.00 18.65 162 VAL B N 1
ATOM 3934 C CA . VAL C 3 162 ? 118.925 133.407 123.716 1.00 22.62 162 VAL B CA 1
ATOM 3935 C C . VAL C 3 162 ? 118.878 134.522 124.748 1.00 34.37 162 VAL B C 1
ATOM 3936 O O . VAL C 3 162 ? 118.581 135.678 124.421 1.00 46.09 162 VAL B O 1
ATOM 3940 N N . GLN C 3 163 ? 119.149 134.179 126.001 1.00 31.17 163 GLN B N 1
ATOM 3941 C CA . GLN C 3 163 ? 118.964 135.094 127.115 1.00 24.71 163 GLN B CA 1
ATOM 3942 C C . GLN C 3 163 ? 120.322 135.533 127.639 1.00 23.60 163 GLN B C 1
ATOM 3943 O O . GLN C 3 163 ? 121.161 134.692 127.976 1.00 23.72 163 GLN B O 1
ATOM 3949 N N . ILE C 3 164 ? 120.531 136.843 127.719 1.00 32.79 164 ILE B N 1
ATOM 3950 C CA . ILE C 3 164 ? 121.795 137.418 128.157 1.00 37.68 164 ILE B CA 1
ATOM 3951 C C . ILE C 3 164 ? 121.535 138.286 129.377 1.00 40.22 164 ILE B C 1
ATOM 3952 O O . ILE C 3 164 ? 120.696 139.194 129.336 1.00 45.98 164 ILE B O 1
ATOM 3957 N N . THR C 3 165 ? 122.250 138.003 130.460 1.00 38.97 165 THR B N 1
ATOM 3958 C CA . THR C 3 165 ? 122.161 138.840 131.646 1.00 40.95 165 THR B CA 1
ATOM 3959 C C . THR C 3 165 ? 122.840 140.178 131.392 1.00 44.69 165 THR B C 1
ATOM 3960 O O . THR C 3 165 ? 123.896 140.247 130.758 1.00 48.95 165 THR B O 1
ATOM 3964 N N . LEU C 3 166 ? 122.226 141.245 131.886 1.00 57.56 166 LEU B N 1
ATOM 3965 C CA . LEU C 3 166 ? 122.725 142.602 131.692 1.00 60.21 166 LEU B CA 1
ATOM 3966 C C . LEU C 3 166 ? 123.331 143.078 133.009 1.00 61.69 166 LEU B C 1
ATOM 3967 O O . LEU C 3 166 ? 122.635 143.612 133.874 1.00 63.87 166 LEU B O 1
ATOM 3972 N N . GLN C 3 167 ? 124.632 142.875 133.156 1.00 65.54 167 GLN B N 1
ATOM 3973 C CA . GLN C 3 167 ? 125.333 143.379 134.329 1.00 65.55 167 GLN B CA 1
ATOM 3974 C C . GLN C 3 167 ? 125.380 144.902 134.274 1.00 67.51 167 GLN B C 1
ATOM 3975 O O . GLN C 3 167 ? 125.766 145.465 133.243 1.00 67.14 167 GLN B O 1
ATOM 3981 N N . PRO C 3 168 ? 124.981 145.598 135.338 1.00 74.16 168 PRO B N 1
ATOM 3982 C CA . PRO C 3 168 ? 125.004 147.066 135.307 1.00 73.36 168 PRO B CA 1
ATOM 3983 C C . PRO C 3 168 ? 126.407 147.600 135.059 1.00 74.73 168 PRO B C 1
ATOM 3984 O O . PRO C 3 168 ? 127.385 147.136 135.650 1.00 73.73 168 PRO B O 1
ATOM 3988 N N . ALA C 3 169 ? 126.492 148.591 134.182 1.00 79.19 169 ALA B N 1
ATOM 3989 C CA . ALA C 3 169 ? 127.752 149.221 133.795 1.00 79.51 169 ALA B CA 1
ATOM 3990 C C . ALA C 3 169 ? 127.412 150.475 132.997 1.00 79.46 169 ALA B C 1
ATOM 3991 O O . ALA C 3 169 ? 126.242 150.859 132.882 1.00 76.14 169 ALA B O 1
ATOM 3993 N N . ALA C 3 170 ? 128.438 151.114 132.441 1.00 82.13 170 ALA B N 1
ATOM 3994 C CA . ALA C 3 170 ? 128.232 152.303 131.632 1.00 80.45 170 ALA B CA 1
ATOM 3995 C C . ALA C 3 170 ? 127.619 151.937 130.283 1.00 81.19 170 ALA B C 1
ATOM 3996 O O . ALA C 3 170 ? 127.633 150.781 129.852 1.00 77.85 170 ALA B O 1
ATOM 3998 N N . SER C 3 171 ? 127.072 152.950 129.614 1.00 82.32 171 SER B N 1
ATOM 3999 C CA . SER C 3 171 ? 126.457 152.760 128.304 1.00 80.42 171 SER B CA 1
ATOM 4000 C C . SER C 3 171 ? 127.546 152.537 127.263 1.00 80.10 171 SER B C 1
ATOM 4001 O O . SER C 3 171 ? 128.324 153.448 126.961 1.00 80.98 171 SER B O 1
ATOM 4004 N N . GLU C 3 172 ? 127.604 151.330 126.708 1.00 71.65 172 GLU B N 1
ATOM 4005 C CA . GLU C 3 172 ? 128.628 150.966 125.741 1.00 70.26 172 GLU B CA 1
ATOM 4006 C C . GLU C 3 172 ? 127.975 150.380 124.499 1.00 69.21 172 GLU B C 1
ATOM 4007 O O . GLU C 3 172 ? 126.836 149.912 124.532 1.00 70.36 172 GLU B O 1
ATOM 4013 N N . HIS C 3 173 ? 128.710 150.417 123.392 1.00 62.63 173 HIS B N 1
ATOM 4014 C CA . HIS C 3 173 ? 128.201 149.925 122.113 1.00 62.41 173 HIS B CA 1
ATOM 4015 C C . HIS C 3 173 ? 128.432 148.422 122.041 1.00 57.85 173 HIS B C 1
ATOM 4016 O O . HIS C 3 173 ? 129.469 147.947 121.576 1.00 55.94 173 HIS B O 1
ATOM 4023 N N . HIS C 3 174 ? 127.444 147.662 122.501 1.00 47.65 174 HIS B N 1
ATOM 4024 C CA . HIS C 3 174 ? 127.532 146.212 122.462 1.00 46.98 174 HIS B CA 1
ATOM 4025 C C . HIS C 3 174 ? 127.092 145.705 121.098 1.00 44.10 174 HIS B C 1
ATOM 4026 O O . HIS C 3 174 ? 126.147 146.225 120.502 1.00 58.05 174 HIS B O 1
ATOM 4033 N N . CYS C 3 175 ? 127.783 144.686 120.604 1.00 26.60 175 CYS B N 1
ATOM 4034 C CA . CYS C 3 175 ? 127.502 144.125 119.295 1.00 26.97 175 CYS B CA 1
ATOM 4035 C C . CYS C 3 175 ? 127.094 142.666 119.434 1.00 30.40 175 CYS B C 1
ATOM 4036 O O . CYS C 3 175 ? 127.553 141.952 120.335 1.00 50.69 175 CYS B O 1
ATOM 4039 N N . LEU C 3 176 ? 126.225 142.238 118.524 1.00 17.79 176 LEU B N 1
ATOM 4040 C CA . LEU C 3 176 ? 125.625 140.916 118.546 1.00 11.75 176 LEU B CA 1
ATOM 4041 C C . LEU C 3 176 ? 125.662 140.317 117.150 1.00 17.00 176 LEU B C 1
ATOM 4042 O O . LEU C 3 176 ? 125.686 141.038 116.150 1.00 36.09 176 LEU B O 1
ATOM 4047 N N . SER C 3 177 ? 125.672 138.989 117.088 1.00 8.45 177 SER B N 1
ATOM 4048 C CA . SER C 3 177 ? 125.560 138.294 115.813 1.00 4.08 177 SER B CA 1
ATOM 4049 C C . SER C 3 177 ? 125.086 136.875 116.077 1.00 9.67 177 SER B C 1
ATOM 4050 O O . SER C 3 177 ? 125.120 136.396 117.211 1.00 31.71 177 SER B O 1
ATOM 4053 N N . ALA C 3 178 ? 124.647 136.203 115.017 1.00 9.01 178 ALA B N 1
ATOM 4054 C CA . ALA C 3 178 ? 124.115 134.855 115.140 1.00 5.50 178 ALA B CA 1
ATOM 4055 C C . ALA C 3 178 ? 124.593 134.000 113.977 1.00 9.10 178 ALA B C 1
ATOM 4056 O O . ALA C 3 178 ? 124.955 134.504 112.912 1.00 22.23 178 ALA B O 1
ATOM 4058 N N . ARG C 3 179 ? 124.588 132.689 114.202 1.00 9.85 179 ARG B N 1
ATOM 4059 C CA . ARG C 3 179 ? 124.996 131.707 113.209 1.00 21.76 179 ARG B CA 1
ATOM 4060 C C . ARG C 3 179 ? 124.021 130.545 113.246 1.00 13.81 179 ARG B C 1
ATOM 4061 O O . ARG C 3 179 ? 123.657 130.077 114.324 1.00 23.86 179 ARG B O 1
ATOM 4069 N N . THR C 3 180 ? 123.606 130.083 112.063 1.00 11.21 180 THR B N 1
ATOM 4070 C CA . THR C 3 180 ? 122.615 128.979 111.975 1.00 9.33 180 THR B CA 1
ATOM 4071 C C . THR C 3 180 ? 123.325 127.624 111.957 1.00 19.32 180 THR B C 1
ATOM 4072 O O . THR C 3 180 ? 124.224 127.445 111.115 1.00 32.61 180 THR B O 1
ATOM 4076 N N . ILE C 3 181 ? 122.930 126.709 112.845 1.00 20.54 181 ILE B N 1
ATOM 4077 C CA . ILE C 3 181 ? 123.509 125.333 112.831 1.00 18.45 181 ILE B CA 1
ATOM 4078 C C . ILE C 3 181 ? 122.421 124.375 112.339 1.00 29.39 181 ILE B C 1
ATOM 4079 O O . ILE C 3 181 ? 121.408 124.217 113.050 1.00 37.75 181 ILE B O 1
ATOM 4084 N N . TYR C 3 182 ? 122.625 123.781 111.161 1.00 28.72 182 TYR B N 1
ATOM 4085 C CA . TYR C 3 182 ? 121.629 122.840 110.582 1.00 21.58 182 TYR B CA 1
ATOM 4086 C C . TYR C 3 182 ? 122.131 121.414 110.772 1.00 24.38 182 TYR B C 1
ATOM 4087 O O . TYR C 3 182 ? 123.139 121.040 110.137 1.00 31.09 182 TYR B O 1
ATOM 4096 N N . THR C 3 183 ? 121.448 120.630 111.610 1.00 19.01 183 THR B N 1
ATOM 4097 C CA . THR C 3 183 ? 121.931 119.254 111.907 1.00 22.32 183 THR B CA 1
ATOM 4098 C C . THR C 3 183 ? 120.846 118.233 111.549 1.00 30.28 183 THR B C 1
ATOM 4099 O O . THR C 3 183 ? 120.275 117.630 112.480 1.00 39.83 183 THR B O 1
ATOM 4103 N N . PHE C 3 184 ? 120.559 118.061 110.256 1.00 30.83 184 PHE B N 1
ATOM 4104 C CA . PHE C 3 184 ? 119.597 117.007 109.840 1.00 34.16 184 PHE B CA 1
ATOM 4105 C C . PHE C 3 184 ? 120.274 115.651 110.044 1.00 29.85 184 PHE B C 1
ATOM 4106 O O . PHE C 3 184 ? 119.723 114.809 110.777 1.00 30.23 184 PHE B O 1
ATOM 4114 N N . SER C 3 185 ? 121.444 115.464 109.430 1.00 25.89 185 SER B N 1
ATOM 4115 C CA . SER C 3 185 ? 122.217 114.208 109.609 1.00 29.96 185 SER B CA 1
ATOM 4116 C C . SER C 3 185 ? 123.671 114.572 109.922 1.00 28.98 185 SER B C 1
ATOM 4117 O O . SER C 3 185 ? 124.357 113.760 110.572 1.00 33.45 185 SER B O 1
ATOM 4120 N N . VAL C 3 186 ? 124.119 115.744 109.462 1.00 23.29 186 VAL B N 1
ATOM 4121 C CA . VAL C 3 186 ? 125.502 116.224 109.755 1.00 27.56 186 VAL B CA 1
ATOM 4122 C C . VAL C 3 186 ? 125.424 117.728 110.040 1.00 26.68 186 VAL B C 1
ATOM 4123 O O . VAL C 3 186 ? 124.824 118.451 109.220 1.00 31.61 186 VAL B O 1
ATOM 4127 N N . PRO C 3 187 ? 125.984 118.231 111.162 1.00 20.12 187 PRO B N 1
ATOM 4128 C CA . PRO C 3 187 ? 125.876 119.650 111.503 1.00 19.25 187 PRO B CA 1
ATOM 4129 C C . PRO C 3 187 ? 126.431 120.536 110.380 1.00 22.22 187 PRO B C 1
ATOM 4130 O O . PRO C 3 187 ? 127.591 120.386 110.043 1.00 30.14 187 PRO B O 1
ATOM 4134 N N . LYS C 3 188 ? 125.598 121.427 109.835 1.00 9.71 188 LYS B N 1
ATOM 4135 C CA . LYS C 3 188 ? 126.055 122.367 108.776 1.00 13.33 188 LYS B CA 1
ATOM 4136 C C . LYS C 3 188 ? 125.968 123.789 109.337 1.00 23.36 188 LYS B C 1
ATOM 4137 O O . LYS C 3 188 ? 124.844 124.322 109.412 1.00 33.91 188 LYS B O 1
ATOM 4143 N N . TYR C 3 189 ? 127.107 124.372 109.722 1.00 21.89 189 TYR B N 1
ATOM 4144 C CA . TYR C 3 189 ? 127.080 125.713 110.368 1.00 10.21 189 TYR B CA 1
ATOM 4145 C C . TYR C 3 189 ? 127.016 126.785 109.282 1.00 22.00 189 TYR B C 1
ATOM 4146 O O . TYR C 3 189 ? 127.653 126.612 108.221 1.00 29.09 189 TYR B O 1
ATOM 4155 N N . SER C 3 190 ? 126.270 127.863 109.537 1.00 25.53 190 SER B N 1
ATOM 4156 C CA . SER C 3 190 ? 126.185 128.983 108.562 1.00 22.00 190 SER B CA 1
ATOM 4157 C C . SER C 3 190 ? 127.266 130.019 108.883 1.00 23.33 190 SER B C 1
ATOM 4158 O O . SER C 3 190 ? 128.223 129.668 109.601 1.00 30.90 190 SER B O 1
ATOM 4161 N N . LYS C 3 191 ? 127.122 131.242 108.368 1.00 20.40 191 LYS B N 1
ATOM 4162 C CA . LYS C 3 191 ? 128.082 132.291 108.667 1.00 17.50 191 LYS B CA 1
ATOM 4163 C C . LYS C 3 191 ? 127.481 133.275 109.659 1.00 22.89 191 LYS B C 1
ATOM 4164 O O . LYS C 3 191 ? 126.263 133.445 109.732 1.00 28.13 191 LYS B O 1
ATOM 4170 N N . PHE C 3 192 ? 128.352 133.913 110.434 1.00 21.76 192 PHE B N 1
ATOM 4171 C CA . PHE C 3 192 ? 127.895 134.869 111.431 1.00 18.89 192 PHE B CA 1
ATOM 4172 C C . PHE C 3 192 ? 127.338 136.114 110.752 1.00 25.79 192 PHE B C 1
ATOM 4173 O O . PHE C 3 192 ? 127.985 136.703 109.882 1.00 23.98 192 PHE B O 1
ATOM 4181 N N . SER C 3 193 ? 126.138 136.515 111.160 1.00 25.69 193 SER B N 1
ATOM 4182 C CA . SER C 3 193 ? 125.458 137.641 110.546 1.00 20.89 193 SER B CA 1
ATOM 4183 C C . SER C 3 193 ? 126.201 138.940 110.839 1.00 26.46 193 SER B C 1
ATOM 4184 O O . SER C 3 193 ? 127.123 138.995 111.657 1.00 27.35 193 SER B O 1
ATOM 4187 N N . LYS C 3 194 ? 125.793 139.995 110.147 1.00 31.70 194 LYS B N 1
ATOM 4188 C CA . LYS C 3 194 ? 126.380 141.305 110.380 1.00 29.89 194 LYS B CA 1
ATOM 4189 C C . LYS C 3 194 ? 126.078 141.750 111.806 1.00 29.77 194 LYS B C 1
ATOM 4190 O O . LYS C 3 194 ? 124.927 141.648 112.250 1.00 28.27 194 LYS B O 1
ATOM 4196 N N . PRO C 3 195 ? 127.071 142.221 112.556 1.00 35.36 195 PRO B N 1
ATOM 4197 C CA . PRO C 3 195 ? 126.819 142.620 113.944 1.00 37.38 195 PRO B CA 1
ATOM 4198 C C . PRO C 3 195 ? 125.768 143.717 114.033 1.00 35.20 195 PRO B C 1
ATOM 4199 O O . PRO C 3 195 ? 125.752 144.658 113.238 1.00 38.97 195 PRO B O 1
ATOM 4203 N N . THR C 3 196 ? 124.881 143.578 115.012 1.00 32.44 196 THR B N 1
ATOM 4204 C CA . THR C 3 196 ? 123.843 144.571 115.277 1.00 31.67 196 THR B CA 1
ATOM 4205 C C . THR C 3 196 ? 124.282 145.499 116.406 1.00 33.19 196 THR B C 1
ATOM 4206 O O . THR C 3 196 ? 123.671 145.562 117.471 1.00 32.04 196 THR B O 1
ATOM 4210 N N . CYS C 3 197 ? 125.370 146.224 116.155 1.00 41.88 197 CYS B N 1
ATOM 4211 C CA . CYS C 3 197 ? 125.960 147.065 117.188 1.00 46.64 197 CYS B CA 1
ATOM 4212 C C . CYS C 3 197 ? 124.978 148.141 117.627 1.00 47.17 197 CYS B C 1
ATOM 4213 O O . CYS C 3 197 ? 124.367 148.820 116.797 1.00 56.71 197 CYS B O 1
ATOM 4216 N N . PHE C 3 198 ? 124.828 148.291 118.940 1.00 52.34 198 PHE B N 1
ATOM 4217 C CA . PHE C 3 198 ? 123.851 149.212 119.499 1.00 55.01 198 PHE B CA 1
ATOM 4218 C C . PHE C 3 198 ? 124.296 149.620 120.894 1.00 54.78 198 PHE B C 1
ATOM 4219 O O . PHE C 3 198 ? 124.971 148.860 121.591 1.00 56.65 198 PHE B O 1
ATOM 4227 N N . LEU C 3 199 ? 123.906 150.826 121.291 1.00 60.18 199 LEU B N 1
ATOM 4228 C CA . LEU C 3 199 ? 124.258 151.337 122.607 1.00 60.36 199 LEU B CA 1
ATOM 4229 C C . LEU C 3 199 ? 123.386 150.693 123.675 1.00 61.85 199 LEU B C 1
ATOM 4230 O O . LEU C 3 199 ? 122.180 150.511 123.488 1.00 62.49 199 LEU B O 1
ATOM 4235 N N . LEU C 3 200 ? 124.006 150.345 124.799 1.00 65.29 200 LEU B N 1
ATOM 4236 C CA . LEU C 3 200 ? 123.313 149.766 125.939 1.00 66.24 200 LEU B CA 1
ATOM 4237 C C . LEU C 3 200 ? 123.638 150.588 127.174 1.00 67.29 200 LEU B C 1
ATOM 4238 O O . LEU C 3 200 ? 124.810 150.872 127.444 1.00 68.48 200 LEU B O 1
ATOM 4243 N N . GLU C 3 201 ? 122.603 150.963 127.919 1.00 80.07 201 GLU B N 1
ATOM 4244 C CA . GLU C 3 201 ? 122.764 151.782 129.112 1.00 82.97 201 GLU B CA 1
ATOM 4245 C C . GLU C 3 201 ? 122.969 150.918 130.352 1.00 83.75 201 GLU B C 1
ATOM 4246 O O . GLU C 3 201 ? 123.651 151.319 131.295 1.00 82.68 201 GLU B O 1
#

Nearest PDB structures (foldseek):
  3hhc-assembly2_B  TM=8.364E-01  e=5.453E-04  Homo sapiens
  5t5w-assembly1_C  TM=8.337E-01  e=6.395E-04  Homo sapiens
  3hhc-assembly1_C  TM=8.169E-01  e=7.909E-04  Homo sapiens
  3og6-assembly1_A  TM=8.118E-01  e=7.360E-03  Homo sapiens
  3og6-assembly1_B  TM=9.620E-01  e=2.457E-29  Homo sapiens

B-factor: mean 57.11, std 23.45, range [1.0, 130.18]

Radius of gyration: 28.28 Å; Cα contacts (8 Å, |Δi|>4): 1123; chains: 3; bounding box: 53×79×92 Å

Foldseek 3Di:
DQDFQDLQVLLDDDPVLLVLLVVQLVLVVVVCPVVDHDPFDQPLDDDDDDPAQLVLLVVLLVLLVLLLVLVVVVVVVPSDDSCVSVNVVSVVLNVSSVSLAVVLPVGDVVSVSNNSSVCVSVSSHPSSNVNSVSGHHD/DQDWWADWDWAAELLWTKIFTHHDPDPDDAKFKWKWKDDPNDTDTPDDRHRHRMDTDSVDDLADKIKMWMTIADVPRTGDIDIDIGRNVPPYFYAFWDWDWDAAAQKIKIATHGAARPVDDSVCRVCNVQVQKWKKKWKDFPPVPDTDIDTDPDRMDMDGDHDAQTKMWMWMWMARVVVGHIHDTHDTDIDHHHD/DFDDFEWAADAQWIKTFTHRDPPDDPQKFKWKWKAWPPPRVDTHTFDVRGRHNDRMDTDRDGPDDDLQTKMKMWMWIDDPVGIGDIDIYDIDRRLVHHAHAWFQFDWDDDPWKIWGAGDGDHDPDDDDFWWWKWKWKDFPPPPDTDIDDTDTHPGTDMDTHDDDDWGFMWMWMWTWTPRPHTRIHDTDDIPTDIDD

Solvent-accessible surface area: 25698 Å² total; per-residue (Å²): 146,113,119,129,27,10,4,21,1,5,59,15,12,15,0,102,6,6,25,24,4,45,40,3,9,53,98,5,20,118,42,18,102,86,124,30,114,57,121,21,90,34,84,20,125,173,28,89,95,156,113,56,18,23,37,54,0,96,83,2,25,136,25,2,56,74,3,59,65,25,2,31,41,20,29,150,89,95,96,3,69,41,0,17,52,0,12,58,1,0,44,3,0,17,107,18,0,53,28,0,26,132,86,39,185,161,102,27,77,57,6,127,79,5,31,26,2,3,29,3,6,47,10,2,16,73,29,0,50,44,0,3,100,27,14,62,21,193,205,14,31,61,6,77,94,30,90,28,80,4,43,28,5,63,4,42,1,39,4,84,60,10,98,67,103,158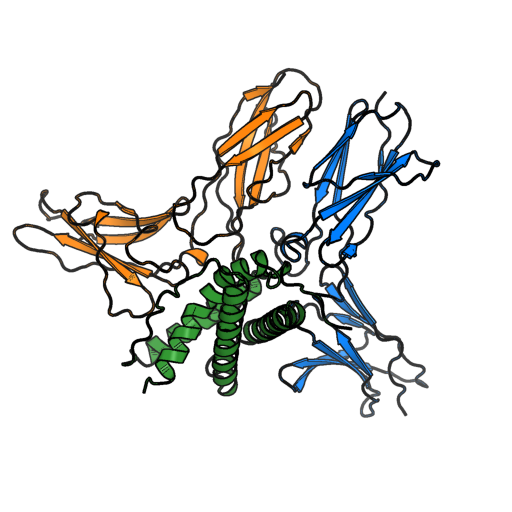,58,101,6,26,4,5,0,28,44,47,36,106,196,108,41,86,70,55,22,116,107,29,92,109,56,68,15,77,2,17,83,24,23,8,3,9,89,19,23,2,43,1,36,0,13,58,91,125,83,115,6,104,76,40,101,43,99,8,28,0,12,47,78,1,75,0,1,70,0,32,40,106,25,80,15,11,61,58,8,2,3,0,20,5,59,23,10,120,4,107,86,22,69,124,3,4,22,0,56,16,0,2,42,33,24,31,10,15,1,16,38,30,67,97,71,73,79,99,87,93,104,41,86,6,145,89,15,20,31,20,14,156,133,13,92,65,131,34,40,16,0,1,19,0,50,0,42,0,68,51,19,107,38,38,20,56,71,11,140,63,51,58,46,58,1,64,175,62,0,120,85,12,71,14,59,11,93,89,6,15,0,57,0,37,9,95,47,14,179,79,43,73,178,76,23,33,6,64,0,0,2,11,16,5,3,24,76,184,88,55,37,56,1,92,100,0,39,31,23,160,102,81,88,6,34,0,4,48,31,135,88,25,51,14,20,8,42,3,21,0,44,0,41,6,19,11,120,104,73,117,16,97,80,42,88,7,142,56,8,0,0,2,41,73,0,82,12,14,28,5,91,19,71,53,69,113,82,175,47,21,1,11,0,50,2,59,30,168,61,18,129,76,31,9,46,19,25,10,16,0,23,0,1,28,33,85,116,68,58,50,129,128,76,90,24,45,45,3,42,73,47,19,24,2,35,5,37,31,87,117,68,72,58,57,84,18,6,0,4,0,46,0,2,2,3,14,3,81,25,55,93,19,131,83,33,170,62,65,72,49,104,7,144

Organism: Homo sapiens (NCBI:txid9606)

InterPro domains:
  IPR003961 Fibronectin type III [PF01108] (16-100)
  IPR003961 Fibronectin type III [PS50853] (23-111)
  IPR003961 Fibronectin type III [PS50853] (114-216)
  IPR003961 Fibronectin type III [cd00063] (154-212)
  IPR013783 Immunoglobulin-like fold [G3DSA:2.60.40.10] (24-113)
  IPR013783 Immunoglobulin-like fold [G3DSA:2.60.40.10] (117-218)
  IPR015373 Interferon/interleukin receptor domain [PF09294] (111-213)
  IPR036116 Fibronectin type III superfamily [SSF49265] (21-120)
  IPR036116 Fibronectin type III superfamily [SSF49265] (97-212)

Sequence (529 aa):
APRRCLLSHYRSLEPRTLAAAKALRDRYEEEALSWGQRNCSFRPRRDPPRPSSCARLRHVARGIADAQAVLSGLHRSELLPGAGPILELLAAAGRDVAACLELARADSPRCRKASVVFNLLRLLTWELRLAAHSGPCLMVPPPENVRMNSVNFKNILQWESPAFAKGQLTFTAQYLSYRIFQDKCMQTTLTECDFSSLSKYGDHTLRVRAEFADEHSDWVQITFCPVDDTIIGPPGMQVEVLADSLHMRFLAPKIENEYETWTMKDMYNSWTYNVQYWKQGTDEKFQITPQYDFEVLRNLEPRTTYCVQVRGFLPDRNKAGEWSEPVCEQTTHPPQNVTLLSQNFSVYLTWLPGLGNPQDVTYFVAYQSSPTRRRWREVEECAGTKELLCSMMCLKKQDLYNKFKGRVRTVSPSSKSPWVESEYLDYLFEVEPAPPVLVLTQTEEILSANATYQLPPCMPPLDLKYEVAFWKEGAGNKTLFPVTPHGQPVQITLQPAASEHHCLSARTIYTFSVPKYSKFSKPTCFLLE

Secondary structure (DSSP, 8-state):
-PPPPEEEEEEEETTEEEEEEE----SSS--EEEEEEEETTEEEEEEEEESSSEEE-TTS-SSS-EEEEEEEEETTEE---EEEEE-HHHH-BPPPPEEEEEEETTEEEEEEEPPBPTTS-SSSBHHHHSSS-EEEEEEEETTT---EEE--SSSEEEE--PPTT-EEEEEEEEEETTTTEE--PPP-EEEEPP-/-BS--EEEEETTEEEEE--B-TT--TT-EEEEEEEESSSTT--PBPSTTTTB--SEEE-SS-SS--TTS-EEEEEEEE-SS-BPPPEE---B-HHHHPPP---EEEEEE-SSEEEEEEE----SS------EEEEEEEETTT---EEPPPB-TT---EEE------EEEEEEEEEEEESSSEEE--PPPP--EEE-/-PPPP-GGGGSS--HHHHHHHHHHHHHHHHHHHHH---SS----PPPPP-S-HHHHHHHHHHHHHHHHHHHHHHHHTTSS---HHHHHHHHHHHHHHHHHHHHH----HHHHHHHHHHHHHHIIIIIHHHHHHH-S--

GO terms:
  GO:0015026 coreceptor activity (F, IDA)
  GO:0140105 interleukin-10-mediated signaling pathway (P, IDA)
  GO:0005886 plasma membrane (C, IC)
  GO:1901857 positive regulation of cellular respiration (P, IMP)
  GO:0046427 positive regulation of receptor signaling pathway via JAK-STAT (P, IDA)
  GO:0005515 protein binding (F, IPI)
  GO:0005886 plasma membrane (C, TAS)
  GO:0016020 membrane (C, TAS)
  GO:0038023 signaling receptor activity (F, TAS)
  GO:0006954 inflammatory response (P, TAS)
  GO:0006955 immune response (P, TAS)
  GO:0007165 signal transduction (P, TAS)
  GO:0004920 interleukin-10 receptor activity (F, TAS)